Protein AF-0000000085115425 (afdb_homodimer)

InterPro domains:
  IPR001544 Aminotransferase class IV [PF01063] (29-252)
  IPR018300 Aminotransferase, class IV, conserved site [PS00770] (178-207)
  IPR036038 Aminotransferase-like, PLP-dependent enzymes [SSF56752] (1-273)
  IPR043131 Branched-chain-amino-acid aminotransferase-like, N-terminal [G3DSA:3.30.470.10] (1-117)
  IPR043132 Branched-chain-amino-acid aminotransferase-like, C-terminal [G3DSA:3.20.10.10] (122-287)
  IPR050571 Class-IV Pyridoxal-Phosphate-Dependent Aminotransferase [PTHR42743] (6-278)

Radius of gyration: 25.43 Å; Cα contacts (8 Å, |Δi|>4): 1295; chains: 2; bounding box: 50×86×55 Å

Foldseek 3Di:
DWKDKPHDIDDPVPDDADPQFCCNVPQQKAKDKFKADQLHTFQQVVRQVLRQVSCVVSLEPDGDDPVVVSVRSVVVCVVVVHRMKIKMWMKGLGGDDPDDDPHGRHDIMTMMDIDHADDAQDLQFAAEEEDPQADEAAPDQFHGRTSPLVSLVVQDVRVDPDPRYWYWHHHPVQWTEATSQWFKWFADPQEIEGEDRNSRHPPAQLVVLLVLVCVLVVRHYDYHTHHPVVRLRTQWMWIAHNRNGITTHQYYDPRGHCGSNDPSSVVSVVVCVVPRNPHNRSVCVNVPVVD/DWKDKPHDIDDPVPDDADPQFCCNVPQQKAKDKFKADQLHTFQQVVRQVQRQVSCVVSLEPDGDDPVVVSVRSVVVCVVVVHRMKIKMWMKGLGGDDPDDDPHGRDDIMTMMDIDHADDAQDLQFAAEEEDPQADEAAPDQFHGRTSPLVSLVVQDVRVDPDPRYWYWHHHPVQWTEATSQWFKWFADPQEIEGEDRNSRHPPAQLVVLLVLVCVLVVRHYDYHTHHPVVRLRTQWMWIAHNRNGITTHQYYVPRGHCGSNDPSSVVSVVVCVVPRNPHNRSVCVNVPVVD

pLDDT: mean 97.4, std 3.3, range [65.0, 98.94]

Structure (mmCIF, N/CA/C/O backbone):
data_AF-0000000085115425-model_v1
#
loop_
_entity.id
_entity.type
_entity.pdbx_description
1 polymer '4-amino-4-deoxychorismate lyase'
#
loop_
_atom_site.group_PDB
_atom_site.id
_atom_site.type_symbol
_atom_site.label_atom_id
_atom_site.label_alt_id
_atom_site.label_comp_id
_atom_site.label_asym_id
_atom_site.label_entity_id
_atom_site.label_seq_id
_atom_site.pdbx_PDB_ins_code
_atom_site.Cartn_x
_atom_site.Cartn_y
_atom_site.Cartn_z
_atom_site.occupancy
_atom_site.B_iso_or_equiv
_atom_site.auth_seq_id
_atom_site.auth_comp_id
_atom_site.auth_asym_id
_atom_site.auth_atom_id
_atom_site.pdbx_PDB_model_num
ATOM 1 N N . MET A 1 1 ? -22.625 -14.969 -7.445 1 95.62 1 MET A N 1
ATOM 2 C CA . MET A 1 1 ? -21.375 -15.266 -6.754 1 95.62 1 MET A CA 1
ATOM 3 C C . MET A 1 1 ? -21.547 -15.18 -5.242 1 95.62 1 MET A C 1
ATOM 5 O O . MET A 1 1 ? -22.188 -14.25 -4.738 1 95.62 1 MET A O 1
ATOM 9 N N . TYR A 1 2 ? -21.141 -16.25 -4.586 1 98.62 2 TYR A N 1
ATOM 10 C CA . TYR A 1 2 ? -21.172 -16.281 -3.129 1 98.62 2 TYR A CA 1
ATOM 11 C C . TYR A 1 2 ? -19.766 -16.109 -2.559 1 98.62 2 TYR A C 1
ATOM 13 O O . TYR A 1 2 ? -18.797 -16.641 -3.121 1 98.62 2 TYR A O 1
ATOM 21 N N . VAL A 1 3 ? -19.703 -15.414 -1.402 1 98.75 3 VAL A N 1
ATOM 22 C CA . VAL A 1 3 ? -18.438 -15.258 -0.7 1 98.75 3 VAL A CA 1
ATOM 23 C C . VAL A 1 3 ? -18.609 -15.617 0.773 1 98.75 3 VAL A C 1
ATOM 25 O O . VAL A 1 3 ? -19.734 -15.664 1.275 1 98.75 3 VAL A O 1
ATOM 28 N N . TYR A 1 4 ? -17.562 -16.016 1.369 1 98.88 4 TYR A N 1
ATOM 29 C CA . TYR A 1 4 ? -17.516 -16.203 2.816 1 98.88 4 TYR A CA 1
ATOM 30 C C . TYR A 1 4 ? -17.078 -14.906 3.508 1 98.88 4 TYR A C 1
ATOM 32 O O . TYR A 1 4 ? -16.078 -14.305 3.137 1 98.88 4 TYR A O 1
ATOM 40 N N . ILE A 1 5 ? -17.828 -14.422 4.477 1 98.69 5 ILE A N 1
ATOM 41 C CA . ILE A 1 5 ? -17.438 -13.234 5.227 1 98.69 5 ILE A CA 1
ATOM 42 C C . ILE A 1 5 ? -17.75 -13.438 6.707 1 98.69 5 ILE A C 1
ATOM 44 O O . ILE A 1 5 ? -18.906 -13.57 7.09 1 98.69 5 ILE A O 1
ATOM 48 N N . ASN A 1 6 ? -16.703 -13.547 7.508 1 98.06 6 ASN A N 1
ATOM 49 C CA . ASN A 1 6 ? -16.766 -13.633 8.961 1 98.06 6 ASN A CA 1
ATOM 50 C C . ASN A 1 6 ? -17.734 -14.727 9.422 1 98.06 6 ASN A C 1
ATOM 52 O O . ASN A 1 6 ? -18.578 -14.492 10.281 1 98.06 6 ASN A O 1
ATOM 56 N N . GLY A 1 7 ? -17.688 -15.805 8.812 1 97.88 7 GLY A N 1
ATOM 57 C CA . GLY A 1 7 ? -18.406 -16.969 9.312 1 97.88 7 GLY A CA 1
ATOM 58 C C . GLY A 1 7 ? -19.672 -17.281 8.531 1 97.88 7 GLY A C 1
ATOM 59 O O . GLY A 1 7 ? -20.328 -18.297 8.781 1 97.88 7 GLY A O 1
ATOM 60 N N . ALA A 1 8 ? -19.953 -16.422 7.523 1 98.06 8 ALA A N 1
ATOM 61 C CA . ALA A 1 8 ? -21.188 -16.609 6.762 1 98.06 8 ALA A CA 1
ATOM 62 C C . ALA A 1 8 ? -20.906 -16.625 5.262 1 98.06 8 ALA A C 1
ATOM 64 O O . ALA A 1 8 ? -20.062 -15.867 4.777 1 98.06 8 ALA A O 1
ATOM 65 N N . VAL A 1 9 ? -21.594 -17.516 4.566 1 98.81 9 VAL A N 1
ATOM 66 C CA . VAL A 1 9 ? -21.594 -17.5 3.107 1 98.81 9 VAL A CA 1
ATOM 67 C C . VAL A 1 9 ? -22.766 -16.641 2.605 1 98.81 9 VAL A C 1
ATOM 69 O O . VAL A 1 9 ? -23.922 -16.938 2.887 1 98.81 9 VAL A O 1
ATOM 72 N N . VAL A 1 10 ? -22.438 -15.57 1.939 1 98.75 10 VAL A N 1
ATOM 73 C CA . VAL A 1 10 ? -23.453 -14.625 1.512 1 98.75 10 VAL A CA 1
ATOM 74 C C . VAL A 1 10 ? -23.281 -14.297 0.031 1 98.75 10 VAL A C 1
ATOM 76 O O . VAL A 1 10 ? -22.188 -14.461 -0.515 1 98.75 10 VAL A O 1
ATOM 79 N N . PRO A 1 11 ? -24.375 -13.875 -0.635 1 98.44 11 PRO A N 1
ATOM 80 C CA . PRO A 1 11 ? -24.188 -13.383 -2.002 1 98.44 11 PRO A CA 1
ATOM 81 C C . PRO A 1 11 ? -23.297 -12.148 -2.07 1 98.44 11 PRO A C 1
ATOM 83 O O . PRO A 1 11 ? -23.203 -11.391 -1.104 1 98.44 11 PRO A O 1
ATOM 86 N N . ARG A 1 12 ? -22.688 -11.945 -3.213 1 97.56 12 ARG A N 1
ATOM 87 C CA . ARG A 1 12 ? -21.766 -10.844 -3.488 1 97.56 12 ARG A CA 1
ATOM 88 C C . ARG A 1 12 ? -22.359 -9.508 -3.043 1 97.56 12 ARG A C 1
ATOM 90 O O . ARG A 1 12 ? -21.672 -8.68 -2.443 1 97.56 12 ARG A O 1
ATOM 97 N N . GLU A 1 13 ? -23.609 -9.281 -3.258 1 96.81 13 GLU A N 1
ATOM 98 C CA . GLU A 1 13 ? -24.297 -8.016 -3.02 1 96.81 13 GLU A CA 1
ATOM 99 C C . GLU A 1 13 ? -24.438 -7.738 -1.526 1 96.81 13 GLU A C 1
ATOM 101 O O . GLU A 1 13 ? -24.609 -6.586 -1.114 1 96.81 13 GLU A O 1
ATOM 106 N N . GLU A 1 14 ? -24.297 -8.781 -0.734 1 97.69 14 GLU A N 1
ATOM 107 C CA . GLU A 1 14 ? -24.5 -8.648 0.707 1 97.69 14 GLU A CA 1
ATOM 108 C C . GLU A 1 14 ? -23.156 -8.625 1.441 1 97.69 14 GLU A C 1
ATOM 110 O O . GLU A 1 14 ? -23.109 -8.422 2.656 1 97.69 14 GLU A O 1
ATOM 115 N N . ALA A 1 15 ? -22.125 -8.82 0.737 1 98.06 15 ALA A N 1
ATOM 116 C CA . ALA A 1 15 ? -20.812 -8.812 1.359 1 98.06 15 ALA A CA 1
ATOM 117 C C . ALA A 1 15 ? -20.344 -7.387 1.635 1 98.06 15 ALA A C 1
ATOM 119 O O . ALA A 1 15 ? -19.797 -6.719 0.747 1 98.06 15 ALA A O 1
ATOM 120 N N . GLN A 1 16 ? -20.531 -6.961 2.893 1 97.69 16 GLN A N 1
ATOM 121 C CA . GLN A 1 16 ? -20.203 -5.602 3.299 1 97.69 16 GLN A CA 1
ATOM 122 C C . GLN A 1 16 ? -19.219 -5.598 4.469 1 97.69 16 GLN A C 1
ATOM 124 O O . GLN A 1 16 ? -19.188 -6.535 5.27 1 97.69 16 GLN A O 1
ATOM 129 N N . LEU A 1 17 ? -18.406 -4.633 4.5 1 97.06 17 LEU A N 1
ATOM 130 C CA . LEU A 1 17 ? -17.547 -4.441 5.66 1 97.06 17 LEU A CA 1
ATOM 131 C C . LEU A 1 17 ? -17.594 -2.996 6.145 1 97.06 17 LEU A C 1
ATOM 133 O O . LEU A 1 17 ? -18.141 -2.129 5.465 1 97.06 17 LEU A O 1
ATOM 137 N N . SER A 1 18 ? -17.062 -2.74 7.305 1 98.38 18 SER A N 1
ATOM 138 C CA . SER A 1 18 ? -17.047 -1.414 7.91 1 98.38 18 SER A CA 1
ATOM 139 C C . SER A 1 18 ? -16.125 -0.469 7.152 1 98.38 18 SER A C 1
ATOM 141 O O . SER A 1 18 ? -15.031 -0.861 6.738 1 98.38 18 SER A O 1
ATOM 143 N N . ALA A 1 19 ? -16.578 0.763 7.016 1 98.44 19 ALA A N 1
ATOM 144 C CA . ALA A 1 19 ? -15.734 1.8 6.434 1 98.44 19 ALA A CA 1
ATOM 145 C C . ALA A 1 19 ? -14.555 2.123 7.352 1 98.44 19 ALA A C 1
ATOM 147 O O . ALA A 1 19 ? -13.641 2.848 6.961 1 98.44 19 ALA A O 1
ATOM 148 N N . PHE A 1 20 ? -14.531 1.502 8.539 1 98.5 20 PHE A N 1
ATOM 149 C CA . PHE A 1 20 ? -13.477 1.757 9.516 1 98.5 20 PHE A CA 1
ATOM 150 C C . PHE A 1 20 ? -12.516 0.578 9.594 1 98.5 20 PHE A C 1
ATOM 152 O O . PHE A 1 20 ? -11.664 0.528 10.484 1 98.5 20 PHE A O 1
ATOM 159 N N . ASP A 1 21 ? -12.734 -0.385 8.695 1 98.75 21 ASP A N 1
ATOM 160 C CA . ASP A 1 21 ? -11.781 -1.494 8.641 1 98.75 21 ASP A CA 1
ATOM 161 C C . ASP A 1 21 ? -10.391 -1.007 8.258 1 98.75 21 ASP A C 1
ATOM 163 O O . ASP A 1 21 ? -10.227 -0.321 7.246 1 98.75 21 ASP A O 1
ATOM 167 N N . HIS A 1 22 ? -9.383 -1.386 9 1 98.81 22 HIS A N 1
ATOM 168 C CA . HIS A 1 22 ? -8.023 -0.909 8.766 1 98.81 22 HIS A CA 1
ATOM 169 C C . HIS A 1 22 ? -7.426 -1.542 7.516 1 98.81 22 HIS A C 1
ATOM 171 O O . HIS A 1 22 ? -6.426 -1.052 6.984 1 98.81 22 HIS A O 1
ATOM 177 N N . GLY A 1 23 ? -7.992 -2.633 7.012 1 98.75 23 GLY A N 1
ATOM 178 C CA . GLY A 1 23 ? -7.633 -3.098 5.68 1 98.75 23 GLY A CA 1
ATOM 179 C C . GLY A 1 23 ? -7.98 -2.105 4.586 1 98.75 23 GLY A C 1
ATOM 180 O O . GLY A 1 23 ? -7.25 -1.976 3.604 1 98.75 23 GLY A O 1
ATOM 181 N N . PHE A 1 24 ? -9.133 -1.436 4.766 1 98.75 24 PHE A N 1
ATOM 182 C CA . PHE A 1 24 ? -9.57 -0.407 3.834 1 98.75 24 PHE A CA 1
ATOM 183 C C . PHE A 1 24 ? -8.82 0.896 4.062 1 98.75 24 PHE A C 1
ATOM 185 O O . PHE A 1 24 ? -8.273 1.48 3.123 1 98.75 24 PHE A O 1
ATOM 192 N N . LEU A 1 25 ? -8.664 1.337 5.27 1 98.62 25 LEU A N 1
ATOM 193 C CA . LEU A 1 25 ? -8.156 2.664 5.594 1 98.62 25 LEU A CA 1
ATOM 194 C C . LEU A 1 25 ? -6.645 2.729 5.391 1 98.62 25 LEU A C 1
ATOM 196 O O . LEU A 1 25 ? -6.113 3.76 4.969 1 98.62 25 LEU A O 1
ATOM 200 N N . TYR A 1 26 ? -5.961 1.617 5.703 1 98.38 26 TYR A N 1
ATOM 201 C CA . TYR A 1 26 ? -4.508 1.692 5.797 1 98.38 26 TYR A CA 1
ATOM 202 C C . TYR A 1 26 ? -3.852 0.548 5.035 1 98.38 26 TYR A C 1
ATOM 204 O O . TYR A 1 26 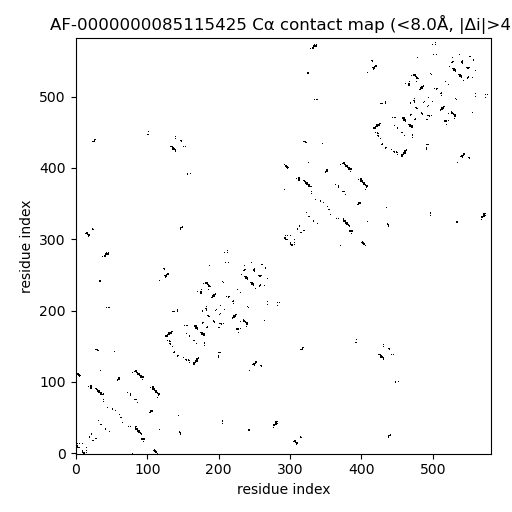? -2.627 0.402 5.055 1 98.38 26 TYR A O 1
ATOM 212 N N . GLY A 1 27 ? -4.605 -0.311 4.363 1 98.44 27 GLY A N 1
ATOM 213 C CA . GLY A 1 27 ? -4.07 -1.437 3.615 1 98.44 27 GLY A CA 1
ATOM 214 C C . GLY A 1 27 ? -3.553 -2.553 4.504 1 98.44 27 GLY A C 1
ATOM 215 O O . GLY A 1 27 ? -2.736 -3.369 4.074 1 98.44 27 GLY A O 1
ATOM 216 N N . LEU A 1 28 ? -4.004 -2.59 5.762 1 98.62 28 LEU A N 1
ATOM 217 C CA . LEU A 1 28 ? -3.557 -3.633 6.676 1 98.62 28 LEU A CA 1
ATOM 218 C C . LEU A 1 28 ? -4.355 -4.914 6.473 1 98.62 28 LEU A C 1
ATOM 220 O O . LEU A 1 28 ? -5.18 -5.277 7.312 1 98.62 28 LEU A O 1
ATOM 224 N N . GLY A 1 29 ? -4.02 -5.582 5.453 1 98.75 29 GLY A N 1
ATOM 225 C CA . GLY A 1 29 ? -4.633 -6.84 5.066 1 98.75 29 GLY A CA 1
ATOM 226 C C . GLY A 1 29 ? -3.742 -7.695 4.184 1 98.75 29 GLY A C 1
ATOM 227 O O . GLY A 1 29 ? -2.846 -7.176 3.516 1 98.75 29 GLY A O 1
ATOM 228 N N . LEU A 1 30 ? -3.961 -8.945 4.246 1 98.88 30 LEU A N 1
ATOM 229 C CA . LEU A 1 30 ? -3.246 -9.953 3.467 1 98.88 30 LEU A CA 1
ATOM 230 C C . LEU A 1 30 ? -4.223 -10.852 2.707 1 98.88 30 LEU A C 1
ATOM 232 O O . LEU A 1 30 ? -5.398 -10.93 3.062 1 98.88 30 LEU A O 1
ATOM 236 N N . PHE A 1 31 ? -3.676 -11.492 1.646 1 98.88 31 PHE A N 1
ATOM 237 C CA . PHE A 1 31 ? -4.516 -12.469 0.958 1 98.88 31 PHE A CA 1
ATOM 238 C C . PHE A 1 31 ? -3.662 -13.562 0.319 1 98.88 31 PHE A C 1
ATOM 240 O O . PHE A 1 31 ? -2.457 -13.383 0.128 1 98.88 31 PHE A O 1
ATOM 247 N N . GLU A 1 32 ? -4.211 -14.609 0.124 1 98.88 32 GLU A N 1
ATOM 248 C CA . GLU A 1 32 ? -3.672 -15.703 -0.685 1 98.88 32 GLU A CA 1
ATOM 249 C C . GLU A 1 32 ? -4.578 -16 -1.875 1 98.88 32 GLU A C 1
ATOM 251 O O . GLU A 1 32 ? -5.805 -15.977 -1.752 1 98.88 32 GLU A O 1
ATOM 256 N N . THR A 1 33 ? -4.016 -16.266 -2.979 1 98.81 33 THR A N 1
ATOM 257 C CA . THR A 1 33 ? -4.734 -16.688 -4.172 1 98.81 33 THR A CA 1
ATOM 258 C C . THR A 1 33 ? -4.277 -18.078 -4.602 1 98.81 33 THR A C 1
ATOM 260 O O . THR A 1 33 ? -3.076 -18.344 -4.727 1 98.81 33 THR A O 1
ATOM 263 N N . PHE A 1 34 ? -5.207 -18.906 -4.746 1 98.56 34 PHE A N 1
ATOM 264 C CA . PHE A 1 34 ? -4.941 -20.25 -5.246 1 98.56 34 PHE A CA 1
ATOM 265 C C . PHE A 1 34 ? -6.156 -20.812 -5.973 1 98.56 34 PHE A C 1
ATOM 267 O O . PHE A 1 34 ? -7.121 -20.094 -6.23 1 98.56 34 PHE A O 1
ATOM 274 N N . ARG A 1 35 ? -6.07 -22.031 -6.488 1 98.38 35 ARG A N 1
ATOM 275 C CA . ARG A 1 35 ? -7.188 -22.672 -7.172 1 98.38 35 ARG A CA 1
ATOM 276 C C . ARG A 1 35 ? -7.367 -24.109 -6.703 1 98.38 35 ARG A C 1
ATOM 278 O O . ARG A 1 35 ? -6.496 -24.656 -6.027 1 98.38 35 ARG A O 1
ATOM 285 N N . THR A 1 36 ? -8.508 -24.672 -7 1 98.38 36 THR A N 1
ATOM 286 C CA . THR A 1 36 ? -8.766 -26.062 -6.688 1 98.38 36 THR A CA 1
ATOM 287 C C . THR A 1 36 ? -8.664 -26.922 -7.945 1 98.38 36 THR A C 1
ATOM 289 O O . THR A 1 36 ? -8.914 -26.453 -9.055 1 98.38 36 THR A O 1
ATOM 292 N N . TYR A 1 37 ? -8.227 -28.094 -7.812 1 98.06 37 TYR A N 1
ATOM 293 C CA . TYR A 1 37 ? -8.219 -29.172 -8.797 1 98.06 37 TYR A CA 1
ATOM 294 C C . TYR A 1 37 ? -9.086 -30.328 -8.336 1 98.06 37 TYR A C 1
ATOM 296 O O . TYR A 1 37 ? -8.727 -31.047 -7.402 1 98.06 37 TYR A O 1
ATOM 304 N N . SER A 1 38 ? -10.203 -30.5 -9.023 1 96.38 38 SER A N 1
ATOM 305 C CA . SER A 1 38 ? -11.203 -31.469 -8.57 1 96.38 38 SER A CA 1
ATOM 306 C C . SER A 1 38 ? -11.5 -31.297 -7.078 1 96.38 38 SER A C 1
ATOM 308 O O . SER A 1 38 ? -11.477 -32.25 -6.32 1 96.38 38 SER A O 1
ATOM 310 N N . GLY A 1 39 ? -11.578 -30.062 -6.68 1 96.44 39 GLY A N 1
ATOM 311 C CA . GLY A 1 39 ? -11.938 -29.703 -5.316 1 96.44 39 GLY A CA 1
ATOM 312 C C . GLY A 1 39 ? -10.742 -29.594 -4.395 1 96.44 39 GLY A C 1
ATOM 313 O O . GLY A 1 39 ? -10.852 -29.047 -3.293 1 96.44 39 GLY A O 1
ATOM 314 N N . HIS A 1 40 ? -9.586 -30.078 -4.793 1 97.94 40 HIS A N 1
ATOM 315 C CA . HIS A 1 40 ? -8.391 -30.078 -3.961 1 97.94 40 HIS A CA 1
ATOM 316 C C . HIS A 1 40 ? -7.641 -28.75 -4.086 1 97.94 40 HIS A C 1
ATOM 318 O O . HIS A 1 40 ? -7.191 -28.391 -5.176 1 97.94 40 HIS A O 1
ATOM 324 N N . PRO A 1 41 ? -7.527 -28.016 -2.971 1 98.5 41 PRO A N 1
ATOM 325 C CA . PRO A 1 41 ? -6.73 -26.781 -3.018 1 98.5 41 PRO A CA 1
ATOM 326 C C . PRO A 1 41 ? -5.227 -27.047 -2.984 1 98.5 41 PRO A C 1
ATOM 328 O O . PRO A 1 41 ? -4.664 -27.281 -1.912 1 98.5 41 PRO A O 1
ATOM 331 N N . PHE A 1 42 ? -4.602 -27.016 -4.141 1 98.38 42 PHE A N 1
ATOM 332 C CA . PHE A 1 42 ? -3.199 -27.359 -4.336 1 98.38 42 PHE A CA 1
ATOM 333 C C . PHE A 1 42 ? -2.299 -26.438 -3.512 1 98.38 42 PHE A C 1
ATOM 335 O O . PHE A 1 42 ? -2.451 -25.219 -3.545 1 98.38 42 PHE A O 1
ATOM 342 N N . LEU A 1 43 ? -1.362 -27.016 -2.611 1 98.75 43 LEU A N 1
ATOM 343 C CA . LEU A 1 43 ? -0.344 -26.344 -1.803 1 98.75 43 LEU A CA 1
ATOM 344 C C . LEU A 1 43 ? -0.986 -25.469 -0.734 1 98.75 43 LEU A C 1
ATOM 346 O O . LEU A 1 43 ? -0.409 -24.453 -0.327 1 98.75 43 LEU A O 1
ATOM 350 N N . LEU A 1 44 ? -2.162 -25.828 -0.271 1 98.88 44 LEU A N 1
ATOM 351 C CA . LEU A 1 44 ? -2.9 -25.031 0.697 1 98.88 44 LEU A CA 1
ATOM 352 C C . LEU A 1 44 ? -2.076 -24.797 1.959 1 98.88 44 LEU A C 1
ATOM 354 O O . LEU A 1 44 ? -2.074 -23.703 2.516 1 98.88 44 LEU A O 1
ATOM 358 N N . ASP A 1 45 ? -1.383 -25.781 2.418 1 98.88 45 ASP A N 1
ATOM 359 C CA . ASP A 1 45 ? -0.587 -25.641 3.633 1 98.88 45 ASP A CA 1
ATOM 360 C C . ASP A 1 45 ? 0.484 -24.562 3.463 1 98.88 45 ASP A C 1
ATOM 362 O O . ASP A 1 45 ? 0.768 -23.812 4.395 1 98.88 45 ASP A O 1
ATOM 366 N N . ASP A 1 46 ? 1.142 -24.531 2.311 1 98.94 46 ASP A N 1
ATOM 367 C CA . ASP A 1 46 ? 2.15 -23.516 2.039 1 98.94 46 ASP A CA 1
ATOM 368 C C . ASP A 1 46 ? 1.526 -22.125 1.993 1 98.94 46 ASP A C 1
ATOM 370 O O . ASP A 1 46 ? 2.107 -21.156 2.498 1 98.94 46 ASP A O 1
ATOM 374 N N . HIS A 1 47 ? 0.361 -22.016 1.368 1 98.94 47 HIS A N 1
ATOM 375 C CA . HIS A 1 47 ? -0.357 -20.75 1.332 1 98.94 47 HIS A CA 1
ATOM 376 C C . HIS A 1 47 ? -0.718 -20.281 2.736 1 98.94 47 HIS A C 1
ATOM 378 O O . HIS A 1 47 ? -0.522 -19.109 3.074 1 98.94 47 HIS A O 1
ATOM 384 N N . LEU A 1 48 ? -1.233 -21.188 3.551 1 98.94 48 LEU A N 1
ATOM 385 C CA . LEU A 1 48 ? -1.636 -20.844 4.906 1 98.94 48 LEU A CA 1
ATOM 386 C C . LEU A 1 48 ? -0.424 -20.469 5.754 1 98.94 48 LEU A C 1
ATOM 388 O O . LEU A 1 48 ? -0.501 -19.562 6.59 1 98.94 48 LEU A O 1
ATOM 392 N N . ALA A 1 49 ? 0.655 -21.156 5.527 1 98.88 49 ALA A N 1
ATOM 393 C CA . ALA A 1 49 ? 1.874 -20.812 6.254 1 98.88 49 ALA A CA 1
ATOM 394 C C . ALA A 1 49 ? 2.309 -19.375 5.957 1 98.88 49 ALA A C 1
ATOM 396 O O . ALA A 1 49 ? 2.672 -18.625 6.871 1 98.88 49 ALA A O 1
ATOM 397 N N . ARG A 1 50 ? 2.309 -19.031 4.703 1 98.81 50 ARG A N 1
ATOM 398 C CA . ARG A 1 50 ? 2.684 -17.672 4.34 1 98.81 50 ARG A CA 1
ATOM 399 C C . ARG A 1 50 ? 1.683 -16.672 4.898 1 98.81 50 ARG A C 1
ATOM 401 O O . ARG A 1 50 ? 2.07 -15.602 5.387 1 98.81 50 ARG A O 1
ATOM 408 N N . LEU A 1 51 ? 0.415 -16.984 4.801 1 98.94 51 LEU A N 1
ATOM 409 C CA . LEU A 1 51 ? -0.615 -16.109 5.352 1 98.94 51 LEU A CA 1
ATOM 410 C C . LEU A 1 51 ? -0.396 -15.883 6.844 1 98.94 51 LEU A C 1
ATOM 412 O O . LEU A 1 51 ? -0.379 -14.742 7.309 1 98.94 51 LEU A O 1
ATOM 416 N N . ASN A 1 52 ? -0.202 -16.969 7.562 1 98.94 52 ASN A N 1
ATOM 417 C CA . ASN A 1 52 ? -0.048 -16.906 9.016 1 98.94 52 ASN A CA 1
ATOM 418 C C . ASN A 1 52 ? 1.197 -16.125 9.414 1 98.94 52 ASN A C 1
ATOM 420 O O . ASN A 1 52 ? 1.17 -15.352 10.375 1 98.94 52 ASN A O 1
ATOM 424 N N . LYS A 1 53 ? 2.281 -16.344 8.727 1 98.75 53 LYS A N 1
ATOM 425 C CA . LYS A 1 53 ? 3.482 -15.547 8.977 1 98.75 53 LYS A CA 1
ATOM 426 C C . LYS A 1 53 ? 3.209 -14.055 8.781 1 98.75 53 LYS A C 1
ATOM 428 O O . LYS A 1 53 ? 3.623 -13.234 9.602 1 98.75 53 LYS A O 1
ATOM 433 N N . GLY A 1 54 ? 2.568 -13.719 7.688 1 98.69 54 GLY A N 1
ATOM 434 C CA . GLY A 1 54 ? 2.215 -12.328 7.418 1 98.69 54 GLY A CA 1
ATOM 435 C C . GLY A 1 54 ? 1.297 -11.734 8.469 1 98.69 54 GLY A C 1
ATOM 436 O O . GLY A 1 54 ? 1.442 -10.57 8.844 1 98.69 54 GLY A O 1
ATOM 437 N N . LEU A 1 55 ? 0.286 -12.539 8.898 1 98.88 55 LEU A N 1
ATOM 438 C CA . LEU A 1 55 ? -0.624 -12.07 9.938 1 98.88 55 LEU A CA 1
ATOM 439 C C . LEU A 1 55 ? 0.142 -11.695 11.203 1 98.88 55 LEU A C 1
ATOM 441 O O . LEU A 1 55 ? -0.138 -10.664 11.82 1 98.88 55 LEU A O 1
ATOM 445 N N . SER A 1 56 ? 1.087 -12.492 11.57 1 98.44 56 SER A N 1
ATOM 446 C CA . SER A 1 56 ? 1.926 -12.188 12.719 1 98.44 56 SER A CA 1
ATOM 447 C C . SER A 1 56 ? 2.697 -10.891 12.516 1 98.44 56 SER A C 1
ATOM 449 O O . SER A 1 56 ? 2.799 -10.07 13.43 1 98.44 56 SER A O 1
ATOM 451 N N . GLU A 1 57 ? 3.203 -10.688 11.383 1 97.69 57 GLU A N 1
ATOM 452 C CA . GLU A 1 57 ? 3.963 -9.484 11.07 1 97.69 57 GLU A CA 1
ATOM 453 C C . GLU A 1 57 ? 3.08 -8.242 11.133 1 97.69 57 GLU A C 1
ATOM 455 O O . GLU A 1 57 ? 3.553 -7.152 11.469 1 97.69 57 GLU A O 1
ATOM 460 N N . LEU A 1 58 ? 1.811 -8.383 10.836 1 98.19 58 LEU A N 1
ATOM 461 C CA . LEU A 1 58 ? 0.88 -7.262 10.852 1 98.19 58 LEU A CA 1
ATOM 462 C C . LEU A 1 58 ? 0.221 -7.117 12.219 1 98.19 58 LEU A C 1
ATOM 464 O O . LEU A 1 58 ? -0.737 -6.355 12.367 1 98.19 58 LEU A O 1
ATOM 468 N N . HIS A 1 59 ? 0.627 -7.918 13.164 1 97.88 59 HIS A N 1
ATOM 469 C CA . HIS A 1 59 ? 0.092 -7.875 14.516 1 97.88 59 HIS A CA 1
ATOM 470 C C . HIS A 1 59 ? -1.396 -8.211 14.531 1 97.88 59 HIS A C 1
ATOM 472 O O . HIS A 1 59 ? -2.164 -7.613 15.289 1 97.88 59 HIS A O 1
ATOM 478 N N . ILE A 1 60 ? -1.812 -9.039 13.68 1 98.69 60 ILE A N 1
ATOM 479 C CA . ILE A 1 60 ? -3.17 -9.578 13.672 1 98.69 60 ILE A CA 1
ATOM 480 C C . ILE A 1 60 ? -3.195 -10.93 14.383 1 98.69 60 ILE A C 1
ATOM 482 O O . ILE A 1 60 ? -2.527 -11.875 13.961 1 98.69 60 ILE A O 1
ATOM 486 N N . GLU A 1 61 ? -3.939 -11.016 15.43 1 98.25 61 GLU A N 1
ATOM 487 C CA . GLU A 1 61 ? -3.977 -12.211 16.266 1 98.25 61 GLU A CA 1
ATOM 488 C C . GLU A 1 61 ? -4.961 -13.234 15.727 1 98.25 61 GLU A C 1
ATOM 490 O O . GLU A 1 61 ? -6.02 -13.461 16.312 1 98.25 61 GLU A O 1
ATOM 495 N N . ARG A 1 62 ? -4.617 -13.906 14.75 1 98.31 62 ARG A N 1
ATOM 496 C CA . ARG A 1 62 ? -5.395 -14.953 14.094 1 98.31 62 ARG A CA 1
ATOM 497 C C . ARG A 1 62 ? -4.496 -15.883 13.289 1 98.31 62 ARG A C 1
ATOM 499 O O . ARG A 1 62 ? -3.549 -15.43 12.641 1 98.31 62 ARG A O 1
ATOM 506 N N . GLN A 1 63 ? -4.73 -17.141 13.375 1 98.44 63 GLN A N 1
ATOM 507 C CA . GLN A 1 63 ? -4.051 -18.172 12.578 1 98.44 63 GLN A CA 1
ATOM 508 C C . GLN A 1 63 ? -5.051 -19.141 11.953 1 98.44 63 GLN A C 1
ATOM 510 O O . GLN A 1 63 ? -6.09 -19.438 12.555 1 98.44 63 GLN A O 1
ATOM 515 N N . PHE A 1 64 ? -4.73 -19.609 10.805 1 98.81 64 PHE A N 1
ATOM 516 C CA . PHE A 1 64 ? -5.625 -20.516 10.102 1 98.81 64 PHE A CA 1
ATOM 517 C C . PHE A 1 64 ? -4.965 -21.891 9.922 1 98.81 64 PHE A C 1
ATOM 519 O O . PHE A 1 64 ? -3.779 -21.969 9.594 1 98.81 64 PHE A O 1
ATOM 526 N N . GLY A 1 65 ? -5.715 -22.906 10.211 1 98.62 65 GLY A N 1
ATOM 527 C CA . GLY A 1 65 ? -5.293 -24.266 9.898 1 98.62 65 GLY A CA 1
ATOM 528 C C . GLY A 1 65 ? -5.988 -24.844 8.672 1 98.62 65 GLY A C 1
ATOM 529 O O . GLY A 1 65 ? -6.969 -24.266 8.188 1 98.62 65 GLY A O 1
ATOM 530 N N . ARG A 1 66 ? -5.477 -26 8.203 1 98.62 66 ARG A N 1
ATOM 531 C CA . ARG A 1 66 ? -5.988 -26.641 6.996 1 98.62 66 ARG A CA 1
ATOM 532 C C . ARG A 1 66 ? -7.473 -26.953 7.129 1 98.62 66 ARG A C 1
ATOM 534 O O . ARG A 1 66 ? -8.258 -26.672 6.223 1 98.62 66 ARG A O 1
ATOM 541 N N . ALA A 1 67 ? -7.883 -27.516 8.188 1 98.69 67 ALA A N 1
ATOM 542 C CA . ALA A 1 67 ? -9.258 -27.969 8.359 1 98.69 67 ALA A CA 1
ATOM 543 C C . ALA A 1 67 ? -10.242 -26.812 8.219 1 98.69 67 ALA A C 1
ATOM 545 O O . ALA A 1 67 ? -11.258 -26.922 7.523 1 98.69 67 ALA A O 1
ATOM 546 N N . GLU A 1 68 ? -9.961 -25.75 8.898 1 98.75 68 GLU A N 1
ATOM 547 C CA . GLU A 1 68 ? -10.828 -24.578 8.828 1 98.75 68 GLU A CA 1
ATOM 548 C C . GLU A 1 68 ? -10.898 -24.031 7.402 1 98.75 68 GLU A C 1
ATOM 550 O O . GLU A 1 68 ? -11.984 -23.703 6.914 1 98.75 68 GLU A O 1
ATOM 555 N N . ALA A 1 69 ? -9.758 -23.922 6.762 1 98.88 69 ALA A N 1
ATOM 556 C CA . ALA A 1 69 ? -9.703 -23.391 5.402 1 98.88 69 ALA A CA 1
ATOM 557 C C . ALA A 1 69 ? -10.461 -24.281 4.43 1 98.88 69 ALA A C 1
ATOM 559 O O . ALA A 1 69 ? -11.227 -23.797 3.592 1 98.88 69 ALA A O 1
ATOM 560 N N . VAL A 1 70 ? -10.266 -25.562 4.547 1 98.75 70 VAL A N 1
ATOM 561 C CA . VAL A 1 70 ? -10.93 -26.516 3.666 1 98.75 70 VAL A CA 1
ATOM 562 C C . VAL A 1 70 ? -12.438 -26.453 3.857 1 98.75 70 VAL A C 1
ATOM 564 O O . VAL A 1 70 ? -13.195 -26.5 2.887 1 98.75 70 VAL A O 1
ATOM 567 N N . ALA A 1 71 ? -12.883 -26.312 5.07 1 98.75 71 ALA A N 1
ATOM 568 C CA . ALA A 1 71 ? -14.312 -26.203 5.348 1 98.75 71 ALA A CA 1
ATOM 569 C C . ALA A 1 71 ? -14.914 -25 4.645 1 98.75 71 ALA A C 1
ATOM 571 O O . ALA A 1 71 ? -16 -25.078 4.066 1 98.75 71 ALA A O 1
ATOM 572 N N . ILE A 1 72 ? -14.242 -23.906 4.711 1 98.88 72 ILE A N 1
ATOM 573 C CA . ILE A 1 72 ? -14.703 -22.672 4.055 1 98.88 72 ILE A CA 1
ATOM 574 C C . ILE A 1 72 ? -14.75 -22.891 2.543 1 98.88 72 ILE A C 1
ATOM 576 O O . ILE A 1 72 ? -15.75 -22.562 1.897 1 98.88 72 ILE A O 1
ATOM 580 N N . ILE A 1 73 ? -13.703 -23.453 1.991 1 98.75 73 ILE A N 1
ATOM 581 C CA . ILE A 1 73 ? -13.594 -23.688 0.554 1 98.75 73 ILE A CA 1
ATOM 582 C C . ILE A 1 73 ? -14.719 -24.594 0.085 1 98.75 73 ILE A C 1
ATOM 584 O O . ILE A 1 73 ? -15.367 -24.328 -0.928 1 98.75 73 ILE A O 1
ATOM 588 N N . GLU A 1 74 ? -14.945 -25.641 0.825 1 98.56 74 GLU A N 1
ATOM 589 C CA . GLU A 1 74 ? -15.992 -26.594 0.465 1 98.56 74 GLU A CA 1
ATOM 590 C C . GLU A 1 74 ? -17.375 -25.938 0.489 1 98.56 74 GLU A C 1
ATOM 592 O O . GLU A 1 74 ? -18.188 -26.156 -0.405 1 98.56 74 GLU A O 1
ATOM 597 N N . GLN A 1 75 ? -17.625 -25.156 1.502 1 98.69 75 GLN A N 1
ATOM 598 C CA . GLN A 1 75 ? -18.891 -24.438 1.572 1 98.69 75 GLN A CA 1
ATOM 599 C C . GLN A 1 75 ? -19.078 -23.531 0.358 1 98.69 75 GLN A C 1
ATOM 601 O O . GLN A 1 75 ? -20.156 -23.453 -0.21 1 98.69 75 GLN A O 1
ATOM 606 N N . LEU A 1 76 ? -18.047 -22.891 -0.023 1 98.81 76 LEU A N 1
ATOM 607 C CA . LEU A 1 76 ? -18.109 -21.953 -1.137 1 98.81 76 LEU A CA 1
ATOM 608 C C . LEU A 1 76 ? -18.266 -22.688 -2.461 1 98.81 76 LEU A C 1
ATOM 610 O O . LEU A 1 76 ? -18.984 -22.234 -3.352 1 98.81 76 LEU A O 1
ATOM 614 N N . LEU A 1 77 ? -17.5 -23.781 -2.611 1 98.69 77 LEU A N 1
ATOM 615 C CA . LEU A 1 77 ? -17.672 -24.594 -3.816 1 98.69 77 LEU A CA 1
ATOM 616 C C . LEU A 1 77 ? -19.125 -25.031 -3.979 1 98.69 77 LEU A C 1
ATOM 618 O O . LEU A 1 77 ? -19.688 -24.922 -5.074 1 98.69 77 LEU A O 1
ATOM 622 N N . GLU A 1 78 ? -19.672 -25.469 -2.904 1 98.5 78 GLU A N 1
ATOM 623 C CA . GLU A 1 78 ? -21.062 -25.891 -2.922 1 98.5 78 GLU A CA 1
ATOM 624 C C . GLU A 1 78 ? -22 -24.719 -3.24 1 98.5 78 GLU A C 1
ATOM 626 O O . GLU A 1 78 ? -22.859 -24.828 -4.121 1 98.5 78 GLU A O 1
ATOM 631 N N . ALA A 1 79 ? -21.812 -23.625 -2.576 1 98.69 79 ALA A N 1
ATOM 632 C CA . ALA A 1 79 ? -22.688 -22.469 -2.729 1 98.69 79 ALA A CA 1
ATOM 633 C C . ALA A 1 79 ? -22.609 -21.906 -4.148 1 98.69 79 ALA A C 1
ATOM 635 O O . ALA A 1 79 ? -23.609 -21.406 -4.68 1 98.69 79 ALA A O 1
ATOM 636 N N . ASN A 1 80 ? -21.484 -21.984 -4.781 1 98.69 80 ASN A N 1
ATOM 637 C CA . ASN A 1 80 ? -21.297 -21.406 -6.105 1 98.69 80 ASN A CA 1
ATOM 638 C C . ASN A 1 80 ? -21.516 -22.438 -7.207 1 98.69 80 ASN A C 1
ATOM 640 O O . ASN A 1 80 ? -21.484 -22.109 -8.391 1 98.69 80 ASN A O 1
ATOM 644 N N . GLY A 1 81 ? -21.688 -23.656 -6.859 1 98.25 81 GLY A N 1
ATOM 645 C CA . GLY A 1 81 ? -21.875 -24.719 -7.832 1 98.25 81 GLY A CA 1
ATOM 646 C C . GLY A 1 81 ? -20.641 -24.984 -8.68 1 98.25 81 GLY A C 1
ATOM 647 O O . GLY A 1 81 ? -20.75 -25.156 -9.898 1 98.25 81 GLY A O 1
ATOM 648 N N . LEU A 1 82 ? -19.484 -24.906 -8.086 1 98.12 82 LEU A N 1
ATOM 649 C CA . LEU A 1 82 ? -18.234 -25.078 -8.805 1 98.12 82 LEU A CA 1
ATOM 650 C C . LEU A 1 82 ? -17.5 -26.328 -8.305 1 98.12 82 LEU A C 1
ATOM 652 O O . LEU A 1 82 ? -17.609 -26.703 -7.141 1 98.12 82 LEU A O 1
ATOM 656 N N . ARG A 1 83 ? -16.812 -26.938 -9.141 1 92.5 83 ARG A N 1
ATOM 657 C CA . ARG A 1 83 ? -15.891 -28 -8.758 1 92.5 83 ARG A CA 1
ATOM 658 C C . ARG A 1 83 ? -14.461 -27.484 -8.625 1 92.5 83 ARG A C 1
ATOM 660 O O . ARG A 1 83 ? -13.758 -27.812 -7.676 1 92.5 83 ARG A O 1
ATOM 667 N N . ASP A 1 84 ? -14.031 -26.812 -9.695 1 96.81 84 ASP A N 1
ATOM 668 C CA . ASP A 1 84 ? -12.766 -26.078 -9.648 1 96.81 84 ASP A CA 1
ATOM 669 C C . ASP A 1 84 ? -12.984 -24.578 -9.68 1 96.81 84 ASP A C 1
ATOM 671 O O . ASP A 1 84 ? -13.867 -24.094 -10.391 1 96.81 84 ASP A O 1
ATOM 675 N N . ALA A 1 85 ? -12.203 -23.891 -8.844 1 98.44 85 ALA A N 1
ATOM 676 C CA . ALA A 1 85 ? -12.469 -22.469 -8.688 1 98.44 85 ALA A CA 1
ATOM 677 C C . ALA A 1 85 ? -11.188 -21.703 -8.359 1 98.44 85 ALA A C 1
ATOM 679 O O . ALA A 1 85 ? -10.227 -22.281 -7.859 1 98.44 85 ALA A O 1
ATOM 680 N N . TYR A 1 86 ? -11.195 -20.469 -8.773 1 98.5 86 TYR A N 1
ATOM 681 C CA . TYR A 1 86 ? -10.305 -19.438 -8.242 1 98.5 86 TYR A CA 1
ATOM 682 C C . TYR A 1 86 ? -10.711 -19.047 -6.824 1 98.5 86 TYR A C 1
ATOM 684 O O . TYR A 1 86 ? -11.875 -18.75 -6.562 1 98.5 86 TYR A O 1
ATOM 692 N N . VAL A 1 87 ? -9.773 -19.062 -5.875 1 98.75 87 VAL A N 1
ATOM 693 C CA . VAL A 1 87 ? -10.031 -18.688 -4.488 1 98.75 87 VAL A CA 1
ATOM 694 C C . VAL A 1 87 ? -9.094 -17.562 -4.07 1 98.75 87 VAL A C 1
ATOM 696 O O . VAL A 1 87 ? -7.883 -17.641 -4.285 1 98.75 87 VAL A O 1
ATOM 699 N N . ARG A 1 88 ? -9.602 -16.516 -3.537 1 98.81 88 ARG A N 1
ATOM 700 C CA . ARG A 1 88 ? -8.828 -15.492 -2.828 1 98.81 88 ARG A CA 1
ATOM 701 C C . ARG A 1 88 ? -9.18 -15.484 -1.344 1 98.81 88 ARG A C 1
ATOM 703 O O . ARG A 1 88 ? -10.289 -15.109 -0.962 1 98.81 88 ARG A O 1
ATOM 710 N N . PHE A 1 89 ? -8.281 -15.914 -0.504 1 98.88 89 PHE A N 1
ATOM 711 C CA . PHE A 1 89 ? -8.406 -15.953 0.947 1 98.88 89 PHE A CA 1
ATOM 712 C C . PHE A 1 89 ? -7.859 -14.68 1.576 1 98.88 89 PHE A C 1
ATOM 714 O O . PHE A 1 89 ? -6.648 -14.531 1.737 1 98.88 89 PHE A O 1
ATOM 721 N N . ASN A 1 90 ? -8.742 -13.797 1.976 1 98.88 90 ASN A N 1
ATOM 722 C CA . ASN A 1 90 ? -8.398 -12.445 2.4 1 98.88 90 ASN A CA 1
ATOM 723 C C . ASN A 1 90 ? -8.625 -12.25 3.896 1 98.88 90 ASN A C 1
ATOM 725 O O . ASN A 1 90 ? -9.664 -12.641 4.426 1 98.88 90 ASN A O 1
ATOM 729 N N . VAL A 1 91 ? -7.66 -11.633 4.617 1 98.94 91 VAL A N 1
ATOM 730 C CA . VAL A 1 91 ? -7.789 -11.281 6.027 1 98.94 91 VAL A CA 1
ATOM 731 C C . VAL A 1 91 ? -7.324 -9.844 6.242 1 98.94 91 VAL A C 1
ATOM 733 O O . VAL A 1 91 ? -6.191 -9.492 5.902 1 98.94 91 VAL A O 1
ATOM 736 N N . SER A 1 92 ? -8.164 -9 6.75 1 98.81 92 SER A N 1
ATOM 737 C CA . SER A 1 92 ? -7.762 -7.648 7.109 1 98.81 92 SER A CA 1
ATOM 738 C C . SER A 1 92 ? -7.688 -7.48 8.625 1 98.81 92 SER A C 1
ATOM 740 O O . SER A 1 92 ? -8.203 -8.312 9.375 1 98.81 92 SER A O 1
ATOM 742 N N . ALA A 1 93 ? -7.102 -6.414 9.047 1 98.62 93 ALA A N 1
ATOM 743 C CA . ALA A 1 93 ? -6.887 -6.137 10.469 1 98.62 93 ALA A CA 1
ATOM 744 C C . ALA A 1 93 ? -8.219 -5.973 11.203 1 98.62 93 ALA A C 1
ATOM 746 O O . ALA A 1 93 ? -8.305 -6.223 12.406 1 98.62 93 ALA A O 1
ATOM 747 N N . GLY A 1 94 ? -9.258 -5.57 10.5 1 98.38 94 GLY A N 1
ATOM 748 C CA . GLY A 1 94 ? -10.562 -5.359 11.117 1 98.38 94 GLY A CA 1
ATOM 749 C C . GLY A 1 94 ? -10.812 -3.914 11.492 1 98.38 94 GLY A C 1
ATOM 750 O O . GLY A 1 94 ? -10.086 -3.018 11.078 1 98.38 94 GLY A O 1
ATOM 751 N N . VAL A 1 95 ? -11.867 -3.719 12.242 1 97.88 95 VAL A N 1
ATOM 752 C CA . VAL A 1 95 ? -12.391 -2.393 12.547 1 97.88 95 VAL A CA 1
ATOM 753 C C . VAL A 1 95 ? -11.523 -1.737 13.625 1 97.88 95 VAL A C 1
ATOM 755 O O . VAL A 1 95 ? -11.172 -2.375 14.625 1 97.88 95 VAL A O 1
ATOM 758 N N . GLY A 1 96 ? -11.172 -0.504 13.391 1 96.12 96 GLY A N 1
ATOM 759 C CA . GLY A 1 96 ? -10.461 0.311 14.367 1 96.12 96 GLY A CA 1
ATOM 760 C C . GLY A 1 96 ? -10.75 1.793 14.227 1 96.12 96 GLY A C 1
ATOM 761 O O . GLY A 1 96 ? -11.398 2.219 13.266 1 96.12 96 GLY A O 1
ATOM 762 N N . ASP A 1 97 ? -10.258 2.514 15.18 1 94.44 97 ASP A N 1
ATOM 763 C CA . ASP A 1 97 ? -10.414 3.965 15.141 1 94.44 97 ASP A CA 1
ATOM 764 C C . ASP A 1 97 ? -9.477 4.586 14.109 1 94.44 97 ASP A C 1
ATOM 766 O O . ASP A 1 97 ? -8.539 3.936 13.641 1 94.44 97 ASP A O 1
ATOM 770 N N . LEU A 1 98 ? -9.828 5.824 13.727 1 95 98 LEU A N 1
ATOM 771 C CA . LEU A 1 98 ? -8.914 6.57 12.875 1 95 98 LEU A CA 1
ATOM 772 C C . LEU A 1 98 ? -7.57 6.777 13.57 1 95 98 LEU A C 1
ATOM 774 O O . LEU A 1 98 ? -7.531 7.117 14.758 1 95 98 LEU A O 1
ATOM 778 N N . GLY A 1 99 ? -6.555 6.602 12.828 1 92.62 99 GLY A N 1
ATOM 779 C CA . GLY A 1 99 ? -5.207 6.684 13.367 1 92.62 99 GLY A CA 1
ATOM 780 C C . GLY A 1 99 ? -4.469 5.359 13.328 1 92.62 99 GLY A C 1
ATOM 781 O O . GLY A 1 99 ? -5.004 4.359 12.844 1 92.62 99 GLY A O 1
ATOM 782 N N . LEU A 1 100 ? -3.184 5.379 13.766 1 93.62 100 LEU A N 1
ATOM 783 C CA . LEU A 1 100 ? -2.311 4.207 13.727 1 93.62 100 LEU A CA 1
ATOM 784 C C . LEU A 1 100 ? -2.158 3.594 15.109 1 93.62 100 LEU A C 1
ATOM 786 O O . LEU A 1 100 ? -1.432 4.125 15.953 1 93.62 100 LEU A O 1
ATOM 790 N N . PRO A 1 101 ? -2.762 2.527 15.32 1 90.75 101 PRO A N 1
ATOM 791 C CA . PRO A 1 101 ? -2.678 1.917 16.656 1 90.75 101 PRO A CA 1
ATOM 792 C C . PRO A 1 101 ? -1.396 1.111 16.844 1 90.75 101 PRO A C 1
ATOM 794 O O . PRO A 1 101 ? -0.842 0.578 15.883 1 90.75 101 PRO A O 1
ATOM 797 N N . ILE A 1 102 ? -1.01 0.978 18.078 1 92.69 102 ILE A N 1
ATOM 798 C CA . ILE A 1 102 ? 0.154 0.158 18.406 1 92.69 102 ILE A CA 1
ATOM 799 C C . ILE A 1 102 ? -0.299 -1.22 18.875 1 92.69 102 ILE A C 1
ATOM 801 O O . ILE A 1 102 ? 0.481 -2.176 18.875 1 92.69 102 ILE A O 1
ATOM 805 N N . GLU A 1 103 ? -1.538 -1.277 19.281 1 94 103 GLU A N 1
ATOM 806 C CA . GLU A 1 103 ? -2.062 -2.52 19.844 1 94 103 GLU A CA 1
ATOM 807 C C . GLU A 1 103 ? -2.314 -3.555 18.75 1 94 103 GLU A C 1
ATOM 809 O O . GLU A 1 103 ? -2.49 -3.201 17.578 1 94 103 GLU A O 1
ATOM 814 N N . ARG A 1 104 ? -2.318 -4.762 19.172 1 96.31 104 ARG A N 1
ATOM 815 C CA . ARG A 1 104 ? -2.611 -5.863 18.25 1 96.31 104 ARG A CA 1
ATOM 816 C C . ARG A 1 104 ? -4.074 -5.844 17.828 1 96.31 104 ARG A C 1
ATOM 818 O O . ARG A 1 104 ? -4.941 -5.391 18.578 1 96.31 104 ARG A O 1
ATOM 825 N N . TYR A 1 105 ? -4.27 -6.348 16.672 1 98.12 105 TYR A N 1
ATOM 826 C CA . TYR A 1 105 ? -5.629 -6.52 16.172 1 98.12 105 TYR A CA 1
ATOM 827 C C . TYR A 1 105 ? -6.203 -7.859 16.609 1 98.12 105 TYR A C 1
ATOM 829 O O . TYR A 1 105 ? -5.648 -8.914 16.281 1 98.12 105 TYR A O 1
ATOM 837 N N . ARG A 1 106 ? -7.344 -7.812 17.266 1 98.06 106 ARG A N 1
ATOM 838 C CA . ARG A 1 106 ? -7.863 -9.039 17.859 1 98.06 106 ARG A CA 1
ATOM 839 C C . ARG A 1 106 ? -9.117 -9.516 17.125 1 98.06 106 ARG A C 1
ATOM 841 O O . ARG A 1 106 ? -9.57 -10.641 17.328 1 98.06 106 ARG A O 1
ATOM 848 N N . ASN A 1 107 ? -9.727 -8.695 16.312 1 97.75 107 ASN A N 1
ATOM 849 C CA . ASN A 1 107 ? -10.945 -9.031 15.578 1 97.75 107 ASN A CA 1
ATOM 850 C C . ASN A 1 107 ? -10.797 -8.773 14.086 1 97.75 107 ASN A C 1
ATOM 852 O O . ASN A 1 107 ? -11.469 -7.891 13.539 1 97.75 107 ASN A O 1
ATOM 856 N N . PRO A 1 108 ? -9.992 -9.625 13.422 1 98.69 108 PRO A N 1
ATOM 857 C CA . PRO A 1 108 ? -9.781 -9.414 11.984 1 98.69 108 PRO A CA 1
ATOM 858 C C . PRO A 1 108 ? -11.031 -9.727 11.164 1 98.69 108 PRO A C 1
ATOM 860 O O . PRO A 1 108 ? -11.945 -10.391 11.648 1 98.69 108 PRO A O 1
ATOM 863 N N . THR A 1 109 ? -11.125 -9.148 10.016 1 98.81 109 THR A N 1
ATOM 864 C CA . THR A 1 109 ? -12.141 -9.484 9.023 1 98.81 109 THR A CA 1
ATOM 865 C C . THR A 1 109 ? -11.641 -10.57 8.078 1 98.81 109 THR A C 1
ATOM 867 O O . THR A 1 109 ? -10.57 -10.438 7.484 1 98.81 109 THR A O 1
ATOM 870 N N . VAL A 1 110 ? -12.383 -11.656 7.988 1 98.88 110 VAL A N 1
ATOM 871 C CA . VAL A 1 110 ? -12.023 -12.758 7.105 1 98.88 110 VAL A CA 1
ATOM 872 C C . VAL A 1 110 ? -13.016 -12.836 5.949 1 98.88 110 VAL A C 1
ATOM 874 O O . VAL A 1 110 ? -14.219 -12.984 6.164 1 98.88 110 VAL A O 1
ATOM 877 N N . ILE A 1 111 ? -12.539 -12.695 4.75 1 98.88 111 ILE A N 1
ATOM 878 C CA . ILE A 1 111 ? -13.359 -12.812 3.551 1 98.88 111 ILE A CA 1
ATOM 879 C C . ILE A 1 111 ? -12.703 -13.781 2.566 1 98.88 111 ILE A C 1
ATOM 881 O O . ILE A 1 111 ? -11.523 -13.617 2.229 1 98.88 111 ILE A O 1
ATOM 885 N N . VAL A 1 112 ? -13.398 -14.734 2.109 1 98.94 112 VAL A N 1
ATOM 886 C CA . VAL A 1 112 ? -12.914 -15.641 1.072 1 98.94 112 VAL A CA 1
ATOM 887 C C . VAL A 1 112 ? -13.781 -15.5 -0.178 1 98.94 112 VAL A C 1
ATOM 889 O O . VAL A 1 112 ? -14.984 -15.758 -0.139 1 98.94 112 VAL A O 1
ATOM 892 N N . TYR A 1 113 ? -13.156 -15.07 -1.217 1 98.88 113 TYR A N 1
ATOM 893 C CA . TYR A 1 113 ? -13.812 -14.914 -2.51 1 98.88 113 TYR A CA 1
ATOM 894 C C . TYR A 1 113 ? -13.609 -16.141 -3.379 1 98.88 113 TYR A C 1
ATOM 896 O O . TYR A 1 113 ? -12.594 -16.844 -3.266 1 98.88 113 TYR A O 1
ATOM 904 N N . MET A 1 114 ? -14.57 -16.391 -4.207 1 98.75 114 MET A N 1
ATOM 905 C CA . MET A 1 114 ? -14.484 -17.516 -5.125 1 98.75 114 MET A CA 1
ATOM 906 C C . MET A 1 114 ? -15.164 -17.188 -6.453 1 98.75 114 MET A C 1
ATOM 908 O O . MET A 1 114 ? -16.234 -16.578 -6.477 1 98.75 114 MET A O 1
ATOM 912 N N . LYS A 1 115 ? -14.516 -17.5 -7.543 1 97.94 115 LYS A N 1
ATOM 913 C CA . LYS A 1 115 ? -15.094 -17.328 -8.875 1 97.94 115 LYS A CA 1
ATOM 914 C C . LYS A 1 115 ? -14.633 -18.438 -9.812 1 97.94 115 LYS A C 1
ATOM 916 O O . LYS A 1 115 ? -13.727 -19.203 -9.484 1 97.94 115 LYS A O 1
ATOM 921 N N . PRO A 1 116 ? -15.352 -18.578 -10.961 1 97.94 116 PRO A N 1
ATOM 922 C CA . PRO A 1 116 ? -14.875 -19.562 -11.938 1 97.94 116 PRO A CA 1
ATOM 923 C C . PRO A 1 116 ? -13.438 -19.297 -12.391 1 97.94 116 PRO A C 1
ATOM 925 O O . PRO A 1 116 ? -12.992 -18.141 -12.391 1 97.94 116 PRO A O 1
ATOM 928 N N . LEU A 1 117 ? -12.781 -20.359 -12.734 1 97.56 117 LEU A N 1
ATOM 929 C CA . LEU A 1 117 ? -11.43 -20.219 -13.273 1 97.56 117 LEU A CA 1
ATOM 930 C C . LEU A 1 117 ? -11.453 -19.516 -14.617 1 97.56 117 LEU A C 1
ATOM 932 O O . LEU A 1 117 ? -12.391 -19.688 -15.406 1 97.56 117 LEU A O 1
ATOM 936 N N . PRO A 1 118 ? -10.43 -18.703 -14.867 1 93.44 118 PRO A N 1
ATOM 937 C CA . PRO A 1 118 ? -10.328 -18.141 -16.219 1 93.44 118 PRO A CA 1
ATOM 938 C C . PRO A 1 118 ? -10.016 -19.219 -17.266 1 93.44 118 PRO A C 1
ATOM 940 O O . PRO A 1 118 ? -9.602 -20.328 -16.922 1 93.44 118 PRO A O 1
ATOM 943 N N . PRO A 1 119 ? -10.227 -18.812 -18.484 1 91.56 119 PRO A N 1
ATOM 944 C CA . PRO A 1 119 ? -9.812 -19.75 -19.531 1 91.56 119 PRO A CA 1
ATOM 945 C C . PRO A 1 119 ? -8.32 -20.078 -19.469 1 91.56 119 PRO A C 1
ATOM 947 O O . PRO A 1 119 ? -7.516 -19.234 -19.062 1 91.56 119 PRO A O 1
ATOM 950 N N . PRO A 1 120 ? -8.047 -21.281 -19.859 1 90 120 PRO A N 1
ATOM 951 C CA . PRO A 1 120 ? -6.629 -21.656 -19.844 1 90 120 PRO A CA 1
ATOM 952 C C . PRO A 1 120 ? -5.777 -20.781 -20.766 1 90 120 PRO A C 1
ATOM 954 O O . PRO A 1 120 ? -6.254 -20.328 -21.812 1 90 120 PRO A O 1
ATOM 957 N N . VAL A 1 121 ? -4.594 -20.609 -20.359 1 91.12 121 VAL A N 1
ATOM 958 C CA . VAL A 1 121 ? -3.623 -19.906 -21.203 1 91.12 121 VAL A CA 1
ATOM 959 C C . VAL A 1 121 ? -3.309 -20.75 -22.438 1 91.12 121 VAL A C 1
ATOM 961 O O . VAL A 1 121 ? -3.119 -21.953 -22.344 1 91.12 121 VAL A O 1
ATOM 964 N N . PRO A 1 122 ? -3.18 -20.094 -23.547 1 91.62 122 PRO A N 1
ATOM 965 C CA . PRO A 1 122 ? -2.812 -20.844 -24.75 1 91.62 122 PRO A CA 1
ATOM 966 C C . PRO A 1 122 ? -1.465 -21.547 -24.625 1 91.62 122 PRO A C 1
ATOM 968 O O . PRO A 1 122 ? -0.555 -21.031 -23.969 1 91.62 122 PRO A O 1
ATOM 971 N N . PRO A 1 123 ? -1.38 -22.672 -25.328 1 91.44 123 PRO A N 1
ATOM 972 C CA . PRO A 1 123 ? -0.138 -23.438 -25.25 1 91.44 123 PRO A CA 1
ATOM 973 C C . PRO A 1 123 ? 1.087 -22.641 -25.688 1 91.44 123 PRO A C 1
ATOM 975 O O . PRO A 1 123 ? 2.191 -22.875 -25.188 1 91.44 123 PRO A O 1
ATOM 978 N N . GLU A 1 124 ? 0.872 -21.719 -26.578 1 92 124 GLU A N 1
ATOM 979 C CA . GLU A 1 124 ? 1.975 -20.906 -27.094 1 92 124 GLU A CA 1
ATOM 980 C C . GLU A 1 124 ? 2.551 -20 -26 1 92 124 GLU A C 1
ATOM 982 O O . GLU A 1 124 ? 3.674 -19.5 -26.141 1 92 124 GLU A O 1
ATOM 987 N N . GLY A 1 125 ? 1.781 -19.844 -25.016 1 96.19 125 GLY A N 1
ATOM 988 C CA . GLY A 1 125 ? 2.238 -19.016 -23.906 1 96.19 125 GLY A CA 1
ATOM 989 C C . GLY A 1 125 ? 1.948 -17.531 -24.109 1 96.19 125 GLY A C 1
ATOM 990 O O . GLY A 1 125 ? 0.913 -17.172 -24.672 1 96.19 125 GLY A O 1
ATOM 991 N N . LYS A 1 126 ? 2.738 -16.672 -23.438 1 97.88 126 LYS A N 1
ATOM 992 C CA . LYS A 1 126 ? 2.539 -15.219 -23.453 1 97.88 126 LYS A CA 1
ATOM 993 C C . LYS A 1 126 ? 3.791 -14.5 -23.953 1 97.88 126 LYS A C 1
ATOM 995 O O . LYS A 1 126 ? 4.871 -15.094 -24.016 1 97.88 126 LYS A O 1
ATOM 1000 N N . GLU A 1 127 ? 3.578 -13.312 -24.344 1 98.12 127 GLU A N 1
ATOM 1001 C CA . GLU A 1 127 ? 4.684 -12.375 -24.531 1 98.12 127 GLU A CA 1
ATOM 1002 C C . GLU A 1 127 ? 5.047 -11.664 -23.234 1 98.12 127 GLU A C 1
ATOM 1004 O O . GLU A 1 127 ? 4.168 -11.328 -22.438 1 98.12 127 GLU A O 1
ATOM 1009 N N . GLY A 1 128 ? 6.379 -11.539 -23.031 1 98.69 128 GLY A N 1
ATOM 1010 C CA . GLY A 1 128 ? 6.824 -10.664 -21.953 1 98.69 128 GLY A CA 1
ATOM 1011 C C . GLY A 1 128 ? 7.074 -9.242 -22.406 1 98.69 128 GLY A C 1
ATOM 1012 O O . GLY A 1 128 ? 7.645 -9.008 -23.469 1 98.69 128 GLY A O 1
ATOM 1013 N N . VAL A 1 129 ? 6.617 -8.297 -21.625 1 98.88 129 VAL A N 1
ATOM 1014 C CA . VAL A 1 129 ? 6.836 -6.883 -21.922 1 98.88 129 VAL A CA 1
ATOM 1015 C C . VAL A 1 129 ? 7.539 -6.207 -20.75 1 98.88 129 VAL A C 1
ATOM 1017 O O . VAL A 1 129 ? 6.996 -6.145 -19.641 1 98.88 129 VAL A O 1
ATOM 1020 N N . VAL A 1 130 ? 8.742 -5.75 -20.984 1 98.88 130 VAL A N 1
ATOM 1021 C CA . VAL A 1 130 ? 9.477 -5.047 -19.938 1 98.88 130 VAL A CA 1
ATOM 1022 C C . VAL A 1 130 ? 8.82 -3.691 -19.672 1 98.88 130 VAL A C 1
ATOM 1024 O O . VAL A 1 130 ? 8.648 -2.889 -20.594 1 98.88 130 VAL A O 1
ATOM 1027 N N . LEU A 1 131 ? 8.461 -3.398 -18.469 1 98.88 131 LEU A N 1
ATOM 1028 C CA . LEU A 1 131 ? 7.754 -2.182 -18.094 1 98.88 131 LEU A CA 1
ATOM 1029 C C . LEU A 1 131 ? 8.734 -1.035 -17.844 1 98.88 131 LEU A C 1
ATOM 1031 O O . LEU A 1 131 ? 9.859 -1.26 -17.406 1 98.88 131 LEU A O 1
ATOM 1035 N N . ALA A 1 132 ? 8.234 0.172 -18.125 1 98.5 132 ALA A N 1
ATOM 1036 C CA . ALA A 1 132 ? 8.945 1.371 -17.688 1 98.5 132 ALA A CA 1
ATOM 1037 C C . ALA A 1 132 ? 8.812 1.562 -16.172 1 98.5 132 ALA A C 1
ATOM 1039 O O . ALA A 1 132 ? 9.766 1.981 -15.516 1 98.5 132 ALA A O 1
ATOM 1040 N N . ALA A 1 133 ? 7.625 1.287 -15.625 1 98.56 133 ALA A N 1
ATOM 1041 C CA . ALA A 1 133 ? 7.402 1.363 -14.188 1 98.56 133 ALA A CA 1
ATOM 1042 C C . ALA A 1 133 ? 8.328 0.403 -13.438 1 98.56 133 ALA A C 1
ATOM 1044 O O . ALA A 1 133 ? 8.508 -0.742 -13.859 1 98.56 133 ALA A O 1
ATOM 1045 N N . ARG A 1 134 ? 8.898 0.87 -12.414 1 98.69 134 ARG A N 1
ATOM 1046 C CA . ARG A 1 134 ? 9.797 0.046 -11.609 1 98.69 134 ARG A CA 1
ATOM 1047 C C . ARG A 1 134 ? 9.039 -0.628 -10.469 1 98.6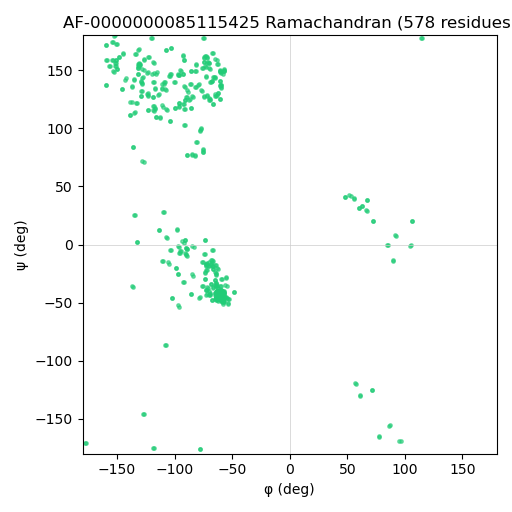9 134 ARG A C 1
ATOM 1049 O O . ARG A 1 134 ? 8.055 -0.085 -9.961 1 98.69 134 ARG A O 1
ATOM 1056 N N . ARG A 1 135 ? 9.5 -1.821 -10.148 1 98.81 135 ARG A N 1
ATOM 1057 C CA . ARG A 1 135 ? 8.984 -2.465 -8.945 1 98.81 135 ARG A CA 1
ATOM 1058 C C . ARG A 1 135 ? 9.414 -1.708 -7.695 1 98.81 135 ARG A C 1
ATOM 1060 O O . ARG A 1 135 ? 10.609 -1.541 -7.445 1 98.81 135 ARG A O 1
ATOM 1067 N N . ASN A 1 136 ? 8.469 -1.247 -6.922 1 98.56 136 ASN A N 1
ATOM 1068 C CA . ASN A 1 136 ? 8.828 -0.505 -5.719 1 98.56 136 ASN A CA 1
ATOM 1069 C C . ASN A 1 136 ? 9.375 -1.429 -4.633 1 98.56 136 ASN A C 1
ATOM 1071 O O . ASN A 1 136 ? 9.219 -2.648 -4.711 1 98.56 136 ASN A O 1
ATOM 1075 N N . SER A 1 137 ? 10.047 -0.846 -3.666 1 98.31 137 SER A N 1
ATOM 1076 C CA . SER A 1 137 ? 10.586 -1.644 -2.568 1 98.31 137 SER A CA 1
ATOM 1077 C C . SER A 1 137 ? 9.492 -2.057 -1.595 1 98.31 137 SER A C 1
ATOM 1079 O O . SER A 1 137 ? 8.461 -1.388 -1.492 1 98.31 137 SER A O 1
ATOM 1081 N N . PRO A 1 138 ? 9.68 -3.178 -0.924 1 98.25 138 PRO A N 1
ATOM 1082 C CA . PRO A 1 138 ? 8.664 -3.633 0.034 1 98.25 138 PRO A CA 1
ATOM 1083 C C . PRO A 1 138 ? 8.5 -2.678 1.213 1 98.25 138 PRO A C 1
ATOM 1085 O O . PRO A 1 138 ? 9.406 -1.895 1.512 1 98.25 138 PRO A O 1
ATOM 1088 N N . GLU A 1 139 ? 7.391 -2.756 1.87 1 98.19 139 GLU A N 1
ATOM 1089 C CA . GLU A 1 139 ? 7.09 -1.922 3.029 1 98.19 139 GLU A CA 1
ATOM 1090 C C . GLU A 1 139 ? 7.977 -2.285 4.215 1 98.19 139 GLU A C 1
ATOM 1092 O O . GLU A 1 139 ? 8.281 -1.434 5.055 1 98.19 139 GLU A O 1
ATOM 1097 N N . GLY A 1 140 ? 8.312 -3.504 4.34 1 97.31 140 GLY A N 1
ATOM 1098 C CA . GLY A 1 140 ? 9.164 -4.035 5.391 1 97.31 140 GLY A CA 1
ATOM 1099 C C . GLY A 1 140 ? 10.328 -4.848 4.855 1 97.31 140 GLY A C 1
ATOM 1100 O O . GLY A 1 140 ? 10.883 -4.531 3.801 1 97.31 140 GLY A O 1
ATOM 1101 N N . ASN A 1 141 ? 10.703 -5.867 5.574 1 95 141 ASN A N 1
ATOM 1102 C CA . ASN A 1 141 ? 11.883 -6.656 5.227 1 95 141 ASN A CA 1
ATOM 1103 C C . ASN A 1 141 ? 11.633 -7.516 3.988 1 95 141 ASN A C 1
ATOM 1105 O O . ASN A 1 141 ? 12.547 -7.758 3.199 1 95 141 ASN A O 1
ATOM 1109 N N . GLU A 1 142 ? 10.484 -7.984 3.91 1 97.19 142 GLU A N 1
ATOM 1110 C CA . GLU A 1 142 ? 10.062 -8.773 2.756 1 97.19 142 GLU A CA 1
ATOM 1111 C C . GLU A 1 142 ? 8.719 -8.289 2.215 1 97.19 142 GLU A C 1
ATOM 1113 O O . GLU A 1 142 ? 7.957 -7.637 2.932 1 97.19 142 GLU A O 1
ATOM 1118 N N . ARG A 1 143 ? 8.547 -8.578 0.954 1 98.44 143 ARG A N 1
ATOM 1119 C CA . ARG A 1 143 ? 7.262 -8.211 0.376 1 98.44 143 ARG A CA 1
ATOM 1120 C C . ARG A 1 143 ? 6.16 -9.156 0.842 1 98.44 143 ARG A C 1
ATOM 1122 O O . ARG A 1 143 ? 6.309 -10.375 0.754 1 98.44 143 ARG A O 1
ATOM 1129 N N . LEU A 1 144 ? 5.141 -8.617 1.346 1 98.75 144 LEU A N 1
ATOM 1130 C CA . LEU A 1 144 ? 3.969 -9.391 1.738 1 98.75 144 LEU A CA 1
ATOM 1131 C C . LEU A 1 144 ? 2.914 -9.375 0.637 1 98.75 144 LEU A C 1
ATOM 1133 O O . LEU A 1 144 ? 2.807 -8.398 -0.112 1 98.75 144 LEU A O 1
ATOM 1137 N N . LYS A 1 145 ? 2.186 -10.477 0.484 1 98.75 145 LYS A N 1
ATOM 1138 C CA . LYS A 1 145 ? 1.016 -10.469 -0.39 1 98.75 145 LYS A CA 1
ATOM 1139 C C . LYS A 1 145 ? -0.155 -9.742 0.266 1 98.75 145 LYS A C 1
ATOM 1141 O O . LYS A 1 145 ? -1.053 -10.375 0.824 1 98.75 145 LYS A O 1
ATOM 1146 N N . SER A 1 146 ? -0.126 -8.43 0.169 1 98.62 146 SER A N 1
ATOM 1147 C CA . SER A 1 146 ? -1.004 -7.551 0.937 1 98.62 146 SER A CA 1
ATOM 1148 C C . SER A 1 146 ? -1.905 -6.73 0.02 1 98.62 146 SER A C 1
ATOM 1150 O O . SER A 1 146 ? -1.951 -6.969 -1.188 1 98.62 146 SER A O 1
ATOM 1152 N N . HIS A 1 147 ? -2.666 -5.836 0.636 1 98.44 147 HIS A N 1
ATOM 1153 C CA . HIS A 1 147 ? -3.588 -4.969 -0.094 1 98.44 147 HIS A CA 1
ATOM 1154 C C . HIS A 1 147 ? -2.836 -3.879 -0.85 1 98.44 147 HIS A C 1
ATOM 1156 O O . HIS A 1 147 ? -3.451 -3.057 -1.532 1 98.44 147 HIS A O 1
ATOM 1162 N N . HIS A 1 148 ? -1.549 -3.84 -0.859 1 98.25 148 HIS A N 1
ATOM 1163 C CA . HIS A 1 148 ? -0.719 -2.805 -1.464 1 98.25 148 HIS A CA 1
ATOM 1164 C C . HIS A 1 148 ? -0.413 -3.127 -2.922 1 98.25 148 HIS A C 1
ATOM 1166 O O . HIS A 1 148 ? 0.74 -3.385 -3.277 1 98.25 148 HIS A O 1
ATOM 1172 N N . TYR A 1 149 ? -1.431 -2.896 -3.826 1 98 149 TYR A N 1
ATOM 1173 C CA . TYR A 1 149 ? -1.326 -3.391 -5.195 1 98 149 TYR A CA 1
ATOM 1174 C C . TYR A 1 149 ? -1.22 -2.236 -6.184 1 98 149 TYR A C 1
ATOM 1176 O O . TYR A 1 149 ? -1.285 -2.443 -7.398 1 98 149 TYR A O 1
ATOM 1184 N N . LEU A 1 150 ? -0.98 -1.016 -5.691 1 98.5 150 LEU A N 1
ATOM 1185 C CA . LEU A 1 150 ? -0.97 0.119 -6.609 1 98.5 150 LEU A CA 1
ATOM 1186 C C . LEU A 1 150 ? 0.156 -0.016 -7.629 1 98.5 150 LEU A C 1
ATOM 1188 O O . LEU A 1 150 ? -0.018 0.324 -8.797 1 98.5 150 LEU A O 1
ATOM 1192 N N . ASN A 1 151 ? 1.361 -0.481 -7.223 1 98.75 151 ASN A N 1
ATOM 1193 C CA . ASN A 1 151 ? 2.459 -0.673 -8.164 1 98.75 151 ASN A CA 1
ATOM 1194 C C . ASN A 1 151 ? 2.094 -1.681 -9.25 1 98.75 151 ASN A C 1
ATOM 1196 O O . ASN A 1 151 ? 2.375 -1.458 -10.43 1 98.75 151 ASN A O 1
ATOM 1200 N N . ASN A 1 152 ? 1.437 -2.762 -8.859 1 98.69 152 ASN A N 1
ATOM 1201 C CA . ASN A 1 152 ? 0.96 -3.744 -9.828 1 98.69 152 ASN A CA 1
ATOM 1202 C C . ASN A 1 152 ? -0.055 -3.135 -10.789 1 98.69 152 ASN A C 1
ATOM 1204 O O . ASN A 1 152 ? -0.02 -3.41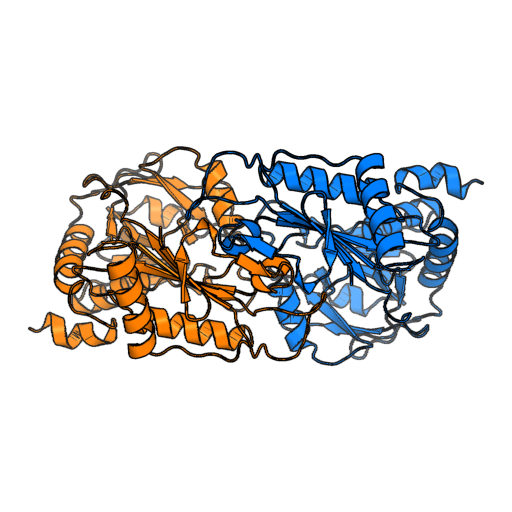 -11.992 1 98.69 152 ASN A O 1
ATOM 1208 N N . MET A 1 153 ? -0.923 -2.318 -10.234 1 98.44 153 MET A N 1
ATOM 1209 C CA . MET A 1 153 ? -1.931 -1.661 -11.062 1 98.44 153 MET A CA 1
ATOM 1210 C C . MET A 1 153 ? -1.278 -0.72 -12.07 1 98.44 153 MET A C 1
ATOM 1212 O O . MET A 1 153 ? -1.694 -0.659 -13.227 1 98.44 153 MET A O 1
ATOM 1216 N N . ILE A 1 154 ? -0.271 0.012 -11.648 1 98.56 154 ILE A N 1
ATOM 1217 C CA . ILE A 1 154 ? 0.464 0.903 -12.539 1 98.56 154 ILE A CA 1
ATOM 1218 C C . ILE A 1 154 ? 1.084 0.098 -13.68 1 98.56 154 ILE A C 1
ATOM 1220 O O . ILE A 1 154 ? 1.004 0.496 -14.844 1 98.56 154 ILE A O 1
ATOM 1224 N N . GLY A 1 155 ? 1.699 -1.02 -13.344 1 98.62 155 GLY A N 1
ATOM 1225 C CA . GLY A 1 155 ? 2.201 -1.914 -14.375 1 98.62 155 GLY A CA 1
ATOM 1226 C C . GLY A 1 155 ? 1.126 -2.383 -15.336 1 98.62 155 GLY A C 1
ATOM 1227 O O . GLY A 1 155 ? 1.351 -2.443 -16.547 1 98.62 155 GLY A O 1
ATOM 1228 N N . LYS A 1 156 ? -0.042 -2.715 -14.758 1 98.44 156 LYS A N 1
ATOM 1229 C CA . LYS A 1 156 ? -1.153 -3.189 -15.578 1 98.44 156 LYS A CA 1
ATOM 1230 C C . LYS A 1 156 ? -1.638 -2.1 -16.531 1 98.44 156 LYS A C 1
ATOM 1232 O O . LYS A 1 156 ? -1.891 -2.367 -17.719 1 98.44 156 LYS A O 1
ATOM 1237 N N . TRP A 1 157 ? -1.809 -0.871 -16.031 1 98.06 157 TRP A N 1
ATOM 1238 C CA . TRP A 1 157 ? -2.219 0.245 -16.875 1 98.06 157 TRP A CA 1
ATOM 1239 C C . TRP A 1 157 ? -1.205 0.482 -17.984 1 98.06 157 TRP A C 1
ATOM 1241 O O . TRP A 1 157 ? -1.583 0.758 -19.125 1 98.06 157 TRP A O 1
ATOM 1251 N N . GLU A 1 158 ? 0.061 0.372 -17.719 1 98.12 158 GLU A N 1
ATOM 1252 C CA . GLU A 1 158 ? 1.112 0.529 -18.719 1 98.12 158 GLU A CA 1
ATOM 1253 C C . GLU A 1 158 ? 1.021 -0.553 -19.797 1 98.12 158 GLU A C 1
ATOM 1255 O O . GLU A 1 158 ? 1.157 -0.267 -20.984 1 98.12 158 GLU A O 1
ATOM 1260 N N . LEU A 1 159 ? 0.817 -1.784 -19.344 1 98.06 159 LEU A N 1
ATOM 1261 C CA . LEU A 1 159 ? 0.731 -2.914 -20.266 1 98.06 159 LEU A CA 1
ATOM 1262 C C . LEU A 1 159 ? -0.468 -2.766 -21.203 1 98.06 159 LEU A C 1
ATOM 1264 O O . LEU A 1 159 ? -0.39 -3.117 -22.375 1 98.06 159 LEU A O 1
ATOM 1268 N N . GLY A 1 160 ? -1.574 -2.285 -20.609 1 96.31 160 GLY A N 1
ATOM 1269 C CA . GLY A 1 160 ? -2.781 -2.109 -21.391 1 96.31 160 GLY A CA 1
ATOM 1270 C C . GLY A 1 160 ? -3.516 -3.41 -21.656 1 96.31 160 GLY A C 1
ATOM 1271 O O . GLY A 1 160 ? -3.359 -4.379 -20.922 1 96.31 160 GLY A O 1
ATOM 1272 N N . HIS A 1 161 ? -4.422 -3.406 -22.594 1 92.94 161 HIS A N 1
ATOM 1273 C CA . HIS A 1 161 ? -5.23 -4.574 -22.922 1 92.94 161 HIS A CA 1
ATOM 1274 C C . HIS A 1 161 ? -4.465 -5.535 -23.828 1 92.94 161 HIS A C 1
ATOM 1276 O O . HIS A 1 161 ? -4.656 -5.535 -25.047 1 92.94 161 HIS A O 1
ATOM 1282 N N . ARG A 1 162 ? -3.764 -6.379 -23.203 1 93.75 162 ARG A N 1
ATOM 1283 C CA . ARG A 1 162 ? -2.994 -7.418 -23.875 1 93.75 162 ARG A CA 1
ATOM 1284 C C . ARG A 1 162 ? -3.137 -8.758 -23.172 1 93.75 162 ARG A C 1
ATOM 1286 O O . ARG A 1 162 ? -2.252 -9.164 -22.406 1 93.75 162 ARG A O 1
ATOM 1293 N N . PRO A 1 163 ? -4.133 -9.445 -23.469 1 89.56 163 PRO A N 1
ATOM 1294 C CA . PRO A 1 163 ? -4.453 -10.672 -22.734 1 89.56 163 PRO A CA 1
ATOM 1295 C C . PRO A 1 163 ? -3.379 -11.742 -22.859 1 89.56 163 PRO A C 1
ATOM 1297 O O . PRO A 1 163 ? -3.311 -12.664 -22.047 1 89.56 163 PRO A O 1
ATOM 1300 N N . HIS A 1 164 ? -2.555 -11.672 -23.859 1 94.56 164 HIS A N 1
ATOM 1301 C CA . HIS A 1 164 ? -1.534 -12.695 -24.062 1 94.56 164 HIS A CA 1
ATOM 1302 C C . HIS A 1 164 ? -0.141 -12.141 -23.766 1 94.56 164 HIS A C 1
ATOM 1304 O O . HIS A 1 164 ? 0.834 -12.547 -24.406 1 94.56 164 HIS A O 1
ATOM 1310 N N . ALA A 1 165 ? -0.108 -11.156 -22.875 1 97.75 165 ALA A N 1
ATOM 1311 C CA . ALA A 1 165 ? 1.168 -10.586 -22.453 1 97.75 165 ALA A CA 1
ATOM 1312 C C . ALA A 1 165 ? 1.248 -10.477 -20.938 1 97.75 165 ALA A C 1
ATOM 1314 O O . ALA A 1 165 ? 0.221 -10.445 -20.25 1 97.75 165 ALA A O 1
ATOM 1315 N N . GLU A 1 166 ? 2.395 -10.539 -20.438 1 98.5 166 GLU A N 1
ATOM 1316 C CA . GLU A 1 166 ? 2.709 -10.242 -19.047 1 98.5 166 GLU A CA 1
ATOM 1317 C C . GLU A 1 166 ? 3.764 -9.141 -18.938 1 98.5 166 GLU A C 1
ATOM 1319 O O . GLU A 1 166 ? 4.754 -9.156 -19.672 1 98.5 166 GLU A O 1
ATOM 1324 N N . GLY A 1 167 ? 3.48 -8.156 -18.125 1 98.88 167 GLY A N 1
ATOM 1325 C CA . GLY A 1 167 ? 4.5 -7.16 -17.844 1 98.88 167 GLY A CA 1
ATOM 1326 C C . GLY A 1 167 ? 5.602 -7.68 -16.938 1 98.88 167 GLY A C 1
ATOM 1327 O O . GLY A 1 167 ? 5.348 -8.469 -16.031 1 98.88 167 GLY A O 1
ATOM 1328 N N . ILE A 1 168 ? 6.805 -7.23 -17.172 1 98.94 168 ILE A N 1
ATOM 1329 C CA . ILE A 1 168 ? 7.965 -7.609 -16.359 1 98.94 168 ILE A CA 1
ATOM 1330 C C . ILE A 1 168 ? 8.555 -6.371 -15.695 1 98.94 168 ILE A C 1
ATOM 1332 O O . ILE A 1 168 ? 9.031 -5.457 -16.375 1 98.94 168 ILE A O 1
ATOM 1336 N N . PHE A 1 169 ? 8.562 -6.363 -14.406 1 98.94 169 PHE A N 1
ATOM 1337 C CA . PHE A 1 169 ? 9.164 -5.281 -13.633 1 98.94 169 PHE A CA 1
ATOM 1338 C C . PHE A 1 169 ? 10.672 -5.465 -13.516 1 98.94 169 PHE A C 1
ATOM 1340 O O . PHE A 1 169 ? 11.156 -6.578 -13.289 1 98.94 169 PHE A O 1
ATOM 1347 N N . LEU A 1 170 ? 11.328 -4.406 -13.711 1 98.94 170 LEU A N 1
ATOM 1348 C CA . LEU A 1 170 ? 12.648 -4.254 -13.117 1 98.94 170 LEU A CA 1
ATOM 1349 C C . LEU A 1 170 ? 12.578 -3.461 -11.812 1 98.94 170 LEU A C 1
ATOM 1351 O O . LEU A 1 170 ? 11.688 -2.619 -11.641 1 98.94 170 LEU A O 1
ATOM 1355 N N . ASN A 1 171 ? 13.438 -3.797 -10.852 1 98.25 171 ASN A N 1
ATOM 1356 C CA . ASN A 1 171 ? 13.445 -2.941 -9.664 1 98.25 171 ASN A CA 1
ATOM 1357 C C . ASN A 1 171 ? 14.195 -1.638 -9.922 1 98.25 171 ASN A C 1
ATOM 1359 O O . ASN A 1 171 ? 14.602 -1.361 -11.055 1 98.25 171 ASN A O 1
ATOM 1363 N N . SER A 1 172 ? 14.344 -0.81 -8.93 1 96.38 172 SER A N 1
ATOM 1364 C CA . SER A 1 172 ? 14.914 0.524 -9.086 1 96.38 172 SER A CA 1
ATOM 1365 C C . SER A 1 172 ? 16.375 0.453 -9.531 1 96.38 172 SER A C 1
ATOM 1367 O O . SER A 1 172 ? 16.875 1.381 -10.164 1 96.38 172 SER A O 1
ATOM 1369 N N . ASP A 1 173 ? 17.047 -0.65 -9.242 1 96.94 173 ASP A N 1
ATOM 1370 C CA . ASP A 1 173 ? 18.453 -0.82 -9.594 1 96.94 173 ASP A CA 1
ATOM 1371 C C . ASP A 1 173 ? 18.594 -1.429 -10.984 1 96.94 173 ASP A C 1
ATOM 1373 O O . ASP A 1 173 ? 19.719 -1.672 -11.445 1 96.94 173 ASP A O 1
ATOM 1377 N N . GLY A 1 174 ? 17.484 -1.773 -11.617 1 98.25 174 GLY A N 1
ATOM 1378 C CA . GLY A 1 174 ? 17.516 -2.295 -12.977 1 98.25 174 GLY A CA 1
ATOM 1379 C C . GLY A 1 174 ? 17.594 -3.811 -13.031 1 98.25 174 GLY A C 1
ATOM 1380 O O . GLY A 1 174 ? 17.75 -4.391 -14.109 1 98.25 174 GLY A O 1
ATOM 1381 N N . ALA A 1 175 ? 17.469 -4.453 -11.906 1 98.88 175 ALA A N 1
ATOM 1382 C CA . ALA A 1 175 ? 17.469 -5.91 -11.867 1 98.88 175 ALA A CA 1
ATOM 1383 C C . ALA A 1 175 ? 16.078 -6.469 -12.203 1 98.88 175 ALA A C 1
ATOM 1385 O O . ALA A 1 175 ? 15.062 -5.863 -11.852 1 98.88 175 ALA A O 1
ATOM 1386 N N . VAL A 1 176 ? 16.062 -7.672 -12.812 1 98.94 176 VAL A N 1
ATOM 1387 C CA . VAL A 1 176 ? 14.797 -8.344 -13.109 1 98.94 176 VAL A CA 1
ATOM 1388 C C . VAL A 1 176 ? 14.078 -8.695 -11.805 1 98.94 176 VAL A C 1
ATOM 1390 O O . VAL A 1 176 ? 14.672 -9.289 -10.906 1 98.94 176 VAL A O 1
ATOM 1393 N N . ALA A 1 177 ? 12.883 -8.312 -11.695 1 98.88 177 ALA A N 1
ATOM 1394 C CA . ALA A 1 177 ? 12.133 -8.57 -10.469 1 98.88 177 ALA A CA 1
ATOM 1395 C C . ALA A 1 177 ? 11.086 -9.656 -10.68 1 98.88 177 ALA A C 1
ATOM 1397 O O . ALA A 1 177 ? 11.383 -10.844 -10.555 1 98.88 177 ALA A O 1
ATOM 1398 N N . GLU A 1 178 ? 9.906 -9.297 -11.141 1 98.94 178 GLU A N 1
ATOM 1399 C CA . GLU A 1 178 ? 8.805 -10.227 -11.312 1 98.94 178 GLU A CA 1
ATOM 1400 C C . GLU A 1 178 ? 7.762 -9.68 -12.289 1 98.94 178 GLU A C 1
ATOM 1402 O O . GLU A 1 178 ? 7.902 -8.555 -12.781 1 98.94 178 GLU A O 1
ATOM 1407 N N . GLY A 1 179 ? 6.797 -10.484 -12.672 1 98.88 179 GLY A N 1
ATOM 1408 C CA . GLY A 1 179 ? 5.672 -10.008 -13.461 1 98.88 179 GLY A CA 1
ATOM 1409 C C . GLY A 1 179 ? 4.68 -9.188 -12.664 1 98.88 179 GLY A C 1
ATOM 1410 O O . GLY A 1 179 ? 4.832 -9.031 -11.445 1 98.88 179 GLY A O 1
ATOM 1411 N N . ILE A 1 180 ? 3.695 -8.703 -13.336 1 98.69 180 ILE A N 1
ATOM 1412 C CA . ILE A 1 180 ? 2.664 -7.91 -12.688 1 98.69 180 ILE A CA 1
ATOM 1413 C C . ILE A 1 180 ? 1.929 -8.766 -11.656 1 98.69 180 ILE A C 1
ATOM 1415 O O . ILE A 1 180 ? 1.668 -8.312 -10.539 1 98.69 180 ILE A O 1
ATOM 1419 N N . VAL A 1 181 ? 1.637 -10.016 -12 1 98.19 181 VAL A N 1
ATOM 1420 C CA . VAL A 1 181 ? 0.919 -10.898 -11.094 1 98.19 181 VAL A CA 1
ATOM 1421 C C . VAL A 1 181 ? 1.6 -12.266 -11.062 1 98.19 181 VAL A C 1
ATOM 1423 O O . VAL A 1 181 ? 0.938 -13.297 -10.891 1 98.19 181 VAL A O 1
ATOM 1426 N N . SER A 1 182 ? 2.916 -12.336 -11.367 1 98.81 182 SER A N 1
ATOM 1427 C CA . SER A 1 182 ? 3.621 -13.602 -11.508 1 98.81 182 SER A CA 1
ATOM 1428 C C . SER A 1 182 ? 5.082 -13.469 -11.086 1 98.81 182 SER A C 1
ATOM 1430 O O . SER A 1 182 ? 5.59 -12.359 -10.938 1 98.81 182 SER A O 1
ATOM 1432 N N . ASN A 1 183 ? 5.695 -14.609 -10.805 1 98.94 183 ASN A N 1
ATOM 1433 C CA . ASN A 1 183 ? 7.148 -14.703 -10.742 1 98.94 183 ASN A CA 1
ATOM 1434 C C . ASN A 1 183 ? 7.742 -15.117 -12.086 1 98.94 183 ASN A C 1
ATOM 1436 O O . ASN A 1 183 ? 7.031 -15.617 -12.953 1 98.94 183 ASN A O 1
ATOM 1440 N N . ILE A 1 184 ? 9.062 -14.883 -12.25 1 98.94 184 ILE A N 1
ATOM 1441 C CA . ILE A 1 184 ? 9.656 -15.164 -13.555 1 98.94 184 ILE A CA 1
ATOM 1442 C C . ILE A 1 184 ? 10.875 -16.078 -13.375 1 98.94 184 ILE A C 1
ATOM 1444 O O . ILE A 1 184 ? 11.609 -15.953 -12.391 1 98.94 184 ILE A O 1
ATOM 1448 N N . PHE A 1 185 ? 11.055 -16.969 -14.328 1 98.94 185 PHE A N 1
ATOM 1449 C CA . PHE A 1 185 ? 12.18 -17.891 -14.461 1 98.94 185 PHE A CA 1
ATOM 1450 C C . PHE A 1 185 ? 12.734 -17.859 -15.883 1 98.94 185 PHE A C 1
ATOM 1452 O O . PHE A 1 185 ? 12 -17.594 -16.828 1 98.94 185 PHE A O 1
ATOM 1459 N N . TRP A 1 186 ? 13.961 -18.172 -16 1 98.94 186 TRP A N 1
ATOM 1460 C CA . TRP A 1 186 ? 14.523 -18.406 -17.328 1 98.94 186 TRP A CA 1
ATOM 1461 C C . TRP A 1 186 ? 15.672 -19.406 -17.266 1 98.94 186 TRP A C 1
ATOM 1463 O O . TRP A 1 186 ? 16.188 -19.703 -16.188 1 98.94 186 TRP A O 1
ATOM 1473 N N . VAL A 1 187 ? 15.938 -20 -18.453 1 98.81 187 VAL A N 1
ATOM 1474 C CA . VAL A 1 187 ? 16.969 -21.031 -18.578 1 98.81 187 VAL A CA 1
ATOM 1475 C C . VAL A 1 187 ? 18.109 -20.531 -19.453 1 98.81 187 VAL A C 1
ATOM 1477 O O . VAL A 1 187 ? 17.875 -19.953 -20.516 1 98.81 187 VAL A O 1
ATOM 1480 N N . LYS A 1 188 ? 19.266 -20.656 -18.953 1 97.88 188 LYS A N 1
ATOM 1481 C CA . LYS A 1 188 ? 20.469 -20.391 -19.734 1 97.88 188 LYS A CA 1
ATOM 1482 C C . LYS A 1 188 ? 21.531 -21.453 -19.484 1 97.88 188 LYS A C 1
ATOM 1484 O O . LYS A 1 188 ? 21.906 -21.688 -18.328 1 97.88 188 LYS A O 1
ATOM 1489 N N . ASP A 1 189 ? 21.938 -22.094 -20.547 1 96.25 189 ASP A N 1
ATOM 1490 C CA . ASP A 1 189 ? 23 -23.109 -20.484 1 96.25 189 ASP A CA 1
ATOM 1491 C C . ASP A 1 189 ? 22.641 -24.203 -19.484 1 96.25 189 ASP A C 1
ATOM 1493 O O . ASP A 1 189 ? 23.469 -24.594 -18.656 1 96.25 189 ASP A O 1
ATOM 1497 N N . GLY A 1 190 ? 21.453 -24.594 -19.438 1 96.19 190 GLY A N 1
ATOM 1498 C CA . GLY A 1 190 ? 21 -25.734 -18.672 1 96.19 190 GLY A CA 1
ATOM 1499 C C . GLY A 1 190 ? 20.703 -25.406 -17.219 1 96.19 190 GLY A C 1
ATOM 1500 O O . GLY A 1 190 ? 20.281 -26.266 -16.438 1 96.19 190 GLY A O 1
ATOM 1501 N N . ILE A 1 191 ? 20.922 -24.125 -16.875 1 98.62 191 ILE A N 1
ATOM 1502 C CA . ILE A 1 191 ? 20.672 -23.672 -15.516 1 98.62 191 ILE A CA 1
ATOM 1503 C C . ILE A 1 191 ? 19.422 -22.797 -15.477 1 98.62 191 ILE A C 1
ATOM 1505 O O . ILE A 1 191 ? 19.234 -21.938 -16.344 1 98.62 191 ILE A O 1
ATOM 1509 N N . VAL A 1 192 ? 18.516 -23.062 -14.5 1 98.94 192 VAL A N 1
ATOM 1510 C CA . VAL A 1 192 ? 17.328 -22.234 -14.305 1 98.94 192 VAL A CA 1
ATOM 1511 C C . VAL A 1 192 ? 17.656 -21.078 -13.352 1 98.94 192 VAL A C 1
ATOM 1513 O O . VAL A 1 192 ? 18.281 -21.297 -12.305 1 98.94 192 VAL A O 1
ATOM 1516 N N . TYR A 1 193 ? 17.266 -19.875 -13.773 1 98.94 193 TYR A N 1
ATOM 1517 C CA . TYR A 1 193 ? 17.484 -18.688 -12.961 1 98.94 193 TYR A CA 1
ATOM 1518 C C . TYR A 1 193 ? 16.172 -18.047 -12.57 1 98.94 193 TYR A C 1
ATOM 1520 O O . TYR A 1 193 ? 15.195 -18.109 -13.32 1 98.94 193 TYR A O 1
ATOM 1528 N N . THR A 1 194 ? 16.125 -17.438 -11.398 1 98.94 194 THR A N 1
ATOM 1529 C CA . THR A 1 194 ? 15 -16.625 -10.961 1 98.94 194 THR A CA 1
ATOM 1530 C C . THR A 1 194 ? 15.453 -15.578 -9.953 1 98.94 194 THR A C 1
ATOM 1532 O O . THR A 1 194 ? 16.406 -15.805 -9.195 1 98.94 194 THR A O 1
ATOM 1535 N N . PRO A 1 195 ? 14.836 -14.453 -9.906 1 98.94 195 PRO A N 1
ATOM 1536 C CA . PRO A 1 195 ? 15.211 -13.422 -8.938 1 98.94 195 PRO A CA 1
ATOM 1537 C C . PRO A 1 195 ? 15.062 -13.891 -7.488 1 98.94 195 PRO A C 1
ATOM 1539 O O . PRO A 1 195 ? 14.102 -14.594 -7.16 1 98.94 195 PRO A O 1
ATOM 1542 N N . ALA A 1 196 ? 16.031 -13.492 -6.648 1 98.75 196 ALA A N 1
ATOM 1543 C CA . ALA A 1 196 ? 15.93 -13.758 -5.219 1 98.75 196 ALA A CA 1
ATOM 1544 C C . ALA A 1 196 ? 14.883 -12.844 -4.566 1 98.75 196 ALA A C 1
ATOM 1546 O O . ALA A 1 196 ? 14.625 -11.742 -5.055 1 98.75 196 ALA A O 1
ATOM 1547 N N . PRO A 1 197 ? 14.281 -13.305 -3.443 1 98.38 197 PRO A N 1
ATOM 1548 C CA . PRO A 1 197 ? 13.312 -12.461 -2.744 1 98.38 197 PRO A CA 1
ATOM 1549 C C . PRO A 1 197 ? 13.883 -11.094 -2.363 1 98.38 197 PRO A C 1
ATOM 1551 O O . PRO A 1 197 ? 13.156 -10.102 -2.338 1 98.38 197 PRO A O 1
ATOM 1554 N N . ALA A 1 198 ? 15.18 -11 -2.141 1 96.94 198 ALA A N 1
ATOM 1555 C CA . ALA A 1 198 ? 15.836 -9.773 -1.692 1 96.94 198 ALA A CA 1
ATOM 1556 C C . ALA A 1 198 ? 15.781 -8.695 -2.766 1 96.94 198 ALA A C 1
ATOM 1558 O O . ALA A 1 198 ? 16.016 -7.516 -2.482 1 96.94 198 ALA A O 1
ATOM 1559 N N . VAL A 1 199 ? 15.445 -9.086 -3.988 1 98.06 199 VAL A N 1
ATOM 1560 C CA . VAL A 1 199 ? 15.281 -8.125 -5.074 1 98.06 199 VAL A CA 1
ATOM 1561 C C . VAL A 1 199 ? 14.008 -7.312 -4.855 1 98.06 199 VAL A C 1
ATOM 1563 O O . VAL A 1 199 ? 13.836 -6.25 -5.457 1 98.06 199 VAL A O 1
ATOM 1566 N N . GLY A 1 200 ? 13.133 -7.703 -4.031 1 98.19 200 GLY A N 1
ATOM 1567 C CA . GLY A 1 200 ? 11.898 -7.016 -3.709 1 98.19 200 GLY A CA 1
ATOM 1568 C C . GLY A 1 200 ? 10.672 -7.68 -4.305 1 98.19 200 GLY A C 1
ATOM 1569 O O . GLY A 1 200 ? 9.641 -7.031 -4.508 1 98.19 200 GLY A O 1
ATOM 1570 N N . ILE A 1 201 ? 10.781 -8.938 -4.66 1 98.81 201 ILE A N 1
ATOM 1571 C CA . ILE A 1 201 ? 9.672 -9.641 -5.297 1 98.81 201 ILE A CA 1
ATOM 1572 C C . ILE A 1 201 ? 8.82 -10.328 -4.234 1 98.81 201 ILE A C 1
ATOM 1574 O O . ILE A 1 201 ? 9.242 -10.477 -3.088 1 98.81 201 ILE A O 1
ATOM 1578 N N . LEU A 1 202 ? 7.594 -10.633 -4.555 1 98.88 202 LEU A N 1
ATOM 1579 C CA . LEU A 1 202 ? 6.824 -11.562 -3.742 1 98.88 202 LEU A CA 1
ATOM 1580 C C . LEU A 1 202 ? 7.367 -12.984 -3.881 1 98.88 202 LEU A C 1
ATOM 1582 O O . LEU A 1 202 ? 7.539 -13.477 -4.996 1 98.88 202 LEU A O 1
ATOM 1586 N N . ASN A 1 203 ? 7.707 -13.594 -2.783 1 98.75 203 ASN A N 1
ATOM 1587 C CA . ASN A 1 203 ? 8.148 -14.984 -2.82 1 98.75 203 ASN A CA 1
ATOM 1588 C C . ASN A 1 203 ? 6.969 -15.938 -3.021 1 98.75 203 ASN A C 1
ATOM 1590 O O . ASN A 1 203 ? 6.523 -16.578 -2.074 1 98.75 203 ASN A O 1
ATOM 1594 N N . GLY A 1 204 ? 6.516 -16.062 -4.277 1 98.88 204 GLY A N 1
ATOM 1595 C CA . GLY A 1 204 ? 5.312 -16.812 -4.609 1 98.88 204 GLY A CA 1
ATOM 1596 C C . GLY A 1 204 ? 5.359 -18.266 -4.152 1 98.88 204 GLY A C 1
ATOM 1597 O O . GLY A 1 204 ? 6.414 -18.891 -4.18 1 98.88 204 GLY A O 1
ATOM 1598 N N . ILE A 1 205 ? 4.211 -18.781 -3.848 1 98.94 205 ILE A N 1
ATOM 1599 C CA . ILE A 1 205 ? 4.121 -20.172 -3.395 1 98.94 205 ILE A CA 1
ATOM 1600 C C . ILE A 1 205 ? 4.43 -21.109 -4.555 1 98.94 205 ILE A C 1
ATOM 1602 O O . ILE A 1 205 ? 5.184 -22.078 -4.395 1 98.94 205 ILE A O 1
ATOM 1606 N N . THR A 1 206 ? 3.883 -20.828 -5.727 1 98.81 206 THR A N 1
ATOM 1607 C CA . THR A 1 206 ? 4.195 -21.625 -6.906 1 98.81 206 THR A CA 1
ATOM 1608 C C . THR A 1 206 ? 5.676 -21.516 -7.254 1 98.81 206 THR A C 1
ATOM 1610 O O . THR A 1 206 ? 6.301 -22.5 -7.664 1 98.81 206 THR A O 1
ATOM 1613 N N . ARG A 1 207 ? 6.246 -20.328 -7.156 1 98.88 207 ARG A N 1
ATOM 1614 C CA . ARG A 1 207 ? 7.684 -20.156 -7.352 1 98.88 207 ARG A CA 1
ATOM 1615 C C . ARG A 1 207 ? 8.477 -21.094 -6.445 1 98.88 207 ARG A C 1
ATOM 1617 O O . ARG A 1 207 ? 9.398 -21.766 -6.898 1 98.88 207 ARG A O 1
ATOM 1624 N N . GLN A 1 208 ? 8.125 -21.062 -5.164 1 98.88 208 GLN A N 1
ATOM 1625 C CA . GLN A 1 208 ? 8.812 -21.922 -4.203 1 98.88 208 GLN A CA 1
ATOM 1626 C C . GLN A 1 208 ? 8.656 -23.391 -4.57 1 98.88 208 GLN A C 1
ATOM 1628 O O . GLN A 1 208 ? 9.609 -24.172 -4.461 1 98.88 208 GLN A O 1
ATOM 1633 N N . PHE A 1 209 ? 7.508 -23.75 -4.965 1 98.81 209 PHE A N 1
ATOM 1634 C CA . PHE A 1 209 ? 7.242 -25.125 -5.375 1 98.81 209 PHE A CA 1
ATOM 1635 C C . PHE A 1 209 ? 8.094 -25.5 -6.578 1 98.81 209 PHE A C 1
ATOM 1637 O O . PHE A 1 209 ? 8.672 -26.594 -6.621 1 98.81 209 PHE A O 1
ATOM 1644 N N . ILE A 1 210 ? 8.164 -24.656 -7.605 1 98.81 210 ILE A N 1
ATOM 1645 C CA . ILE A 1 210 ? 8.945 -24.906 -8.82 1 98.81 210 ILE A CA 1
ATOM 1646 C C . ILE A 1 210 ? 10.414 -25.094 -8.461 1 98.81 210 ILE A C 1
ATOM 1648 O O . ILE A 1 210 ? 11.086 -25.969 -8.992 1 98.81 210 ILE A O 1
ATOM 1652 N N . ILE A 1 211 ? 10.93 -24.25 -7.578 1 98.88 211 ILE A N 1
ATOM 1653 C CA . ILE A 1 211 ? 12.312 -24.375 -7.137 1 98.88 211 ILE A CA 1
ATOM 1654 C C . ILE A 1 211 ? 12.516 -25.75 -6.5 1 98.88 211 ILE A C 1
ATOM 1656 O O . ILE A 1 211 ? 13.5 -26.438 -6.797 1 98.88 211 ILE A O 1
ATOM 1660 N N . ALA A 1 212 ? 11.609 -26.141 -5.629 1 98.5 212 ALA A N 1
ATOM 1661 C CA . ALA A 1 212 ? 11.688 -27.453 -4.996 1 98.5 212 ALA A CA 1
ATOM 1662 C C . ALA A 1 212 ? 11.625 -28.562 -6.039 1 98.5 212 ALA A C 1
ATOM 1664 O O . ALA A 1 212 ? 12.359 -29.562 -5.941 1 98.5 212 ALA A O 1
ATOM 1665 N N . LEU A 1 213 ? 10.75 -28.469 -7 1 98.25 213 LEU A N 1
ATOM 1666 C CA . LEU A 1 213 ? 10.586 -29.453 -8.062 1 98.25 213 LEU A CA 1
ATOM 1667 C C . LEU A 1 213 ? 11.859 -29.562 -8.898 1 98.25 213 LEU A C 1
ATOM 1669 O O . LEU A 1 213 ? 12.289 -30.672 -9.234 1 98.25 213 LEU A O 1
ATOM 1673 N N . LEU A 1 214 ? 12.445 -28.438 -9.242 1 98.62 214 LEU A N 1
ATOM 1674 C CA . LEU A 1 214 ? 13.703 -28.422 -9.984 1 98.62 214 LEU A CA 1
ATOM 1675 C C . LEU A 1 214 ? 14.781 -29.203 -9.234 1 98.62 214 LEU A C 1
ATOM 1677 O O . LEU A 1 214 ? 15.508 -29.984 -9.844 1 98.62 214 LEU A O 1
ATOM 1681 N N . LYS A 1 215 ? 14.852 -28.953 -7.961 1 97.69 215 LYS A N 1
ATOM 1682 C CA . LYS A 1 215 ? 15.828 -29.672 -7.145 1 97.69 215 LYS A CA 1
ATOM 1683 C C . LYS A 1 215 ? 15.578 -31.188 -7.18 1 97.69 215 LYS A C 1
ATOM 1685 O O . LYS A 1 215 ? 16.516 -31.969 -7.312 1 97.69 215 LYS A O 1
ATOM 1690 N N . GLN A 1 216 ? 14.344 -31.562 -7.109 1 96.38 216 GLN A N 1
ATOM 1691 C CA . GLN A 1 216 ? 13.984 -32.969 -7.164 1 96.38 216 GLN A CA 1
ATOM 1692 C C . GLN A 1 216 ? 14.336 -33.594 -8.523 1 96.38 216 GLN A C 1
ATOM 1694 O O . GLN A 1 216 ? 14.734 -34.75 -8.602 1 96.38 216 GLN A O 1
ATOM 1699 N N . LEU A 1 217 ? 14.211 -32.844 -9.539 1 96.31 217 LEU A N 1
ATOM 1700 C CA . LEU A 1 217 ? 14.492 -33.312 -10.891 1 96.31 217 LEU A CA 1
ATOM 1701 C C . LEU A 1 217 ? 15.984 -33.188 -11.203 1 96.31 217 LEU A C 1
ATOM 1703 O O . LEU A 1 217 ? 16.422 -33.5 -12.312 1 96.31 217 LEU A O 1
ATOM 1707 N N . ARG A 1 218 ? 16.766 -32.688 -10.281 1 97 218 ARG A N 1
ATOM 1708 C CA . ARG A 1 218 ? 18.203 -32.5 -10.414 1 97 218 ARG A CA 1
ATOM 1709 C C . ARG A 1 218 ? 18.531 -31.562 -11.57 1 97 218 ARG A C 1
ATOM 1711 O O . ARG A 1 218 ? 19.484 -31.797 -12.312 1 97 218 ARG A O 1
ATOM 1718 N N . ILE A 1 219 ? 17.625 -30.641 -11.805 1 98 219 ILE A N 1
ATOM 1719 C CA . ILE A 1 219 ? 17.891 -29.516 -12.711 1 98 219 ILE A CA 1
ATOM 1720 C C . ILE A 1 219 ? 18.438 -28.328 -11.922 1 98 219 ILE A C 1
ATOM 1722 O O . ILE A 1 219 ? 17.797 -27.844 -10.984 1 98 219 ILE A O 1
ATOM 1726 N N . PRO A 1 220 ? 19.641 -27.859 -12.258 1 98.62 220 PRO A N 1
ATOM 1727 C CA . PRO A 1 220 ? 20.234 -26.781 -11.477 1 98.62 220 PRO A CA 1
ATOM 1728 C C . PRO A 1 220 ? 19.391 -25.516 -11.477 1 98.62 220 PRO A C 1
ATOM 1730 O O . PRO A 1 220 ? 18.891 -25.094 -12.523 1 98.62 220 PRO A O 1
ATOM 1733 N N . VAL A 1 221 ? 19.234 -24.844 -10.32 1 98.88 221 VAL A N 1
ATOM 1734 C CA . VAL A 1 221 ? 18.484 -23.609 -10.172 1 98.88 221 VAL A CA 1
ATOM 1735 C C . VAL A 1 221 ? 19.25 -22.625 -9.281 1 98.88 221 VAL A C 1
ATOM 1737 O O . VAL A 1 221 ? 19.844 -23.031 -8.281 1 98.88 221 VAL A O 1
ATOM 1740 N N . GLU A 1 222 ? 19.297 -21.391 -9.68 1 98.81 222 GLU A N 1
ATOM 1741 C CA . GLU A 1 222 ? 19.984 -20.328 -8.945 1 98.81 222 GLU A CA 1
ATOM 1742 C C . GLU A 1 222 ? 19.078 -19.125 -8.734 1 98.81 222 GLU A C 1
ATOM 1744 O O . GLU A 1 222 ? 18.422 -18.672 -9.672 1 98.81 222 GLU A O 1
ATOM 1749 N N . GLU A 1 223 ? 19.062 -18.672 -7.52 1 98.88 223 GLU A N 1
ATOM 1750 C CA . GLU A 1 223 ? 18.422 -17.406 -7.18 1 98.88 223 GLU A CA 1
ATOM 1751 C C . GLU A 1 223 ? 19.453 -16.281 -7.047 1 98.88 223 GLU A C 1
ATOM 1753 O O . GLU A 1 223 ? 20.547 -16.5 -6.535 1 98.88 223 GLU A O 1
ATOM 1758 N N . GLY A 1 224 ? 19.078 -15.117 -7.559 1 98.75 224 GLY A N 1
ATOM 1759 C CA . GLY A 1 224 ? 20.047 -14.031 -7.426 1 98.75 224 GLY A CA 1
ATOM 1760 C C . GLY A 1 224 ? 19.531 -12.711 -7.977 1 98.75 224 GLY A C 1
ATOM 1761 O O . GLY A 1 224 ? 18.312 -12.523 -8.125 1 98.75 224 GLY A O 1
ATOM 1762 N N . VAL A 1 225 ? 20.438 -11.773 -8.055 1 98.88 225 VAL A N 1
ATOM 1763 C CA . VAL A 1 225 ? 20.203 -10.469 -8.664 1 98.88 225 VAL A CA 1
ATOM 1764 C C . VAL A 1 225 ? 20.766 -10.453 -10.086 1 98.88 225 VAL A C 1
ATOM 1766 O O . VAL A 1 225 ? 21.969 -10.633 -10.281 1 98.88 225 VAL A O 1
ATOM 1769 N N . TYR A 1 226 ? 19.875 -10.266 -11.094 1 98.88 226 TYR A N 1
ATOM 1770 C CA . TYR A 1 226 ? 20.297 -10.383 -12.492 1 98.88 226 TYR A CA 1
ATOM 1771 C C . TYR A 1 226 ? 19.875 -9.156 -13.289 1 98.88 226 TYR A C 1
ATOM 1773 O O . TYR A 1 226 ? 18.766 -8.641 -13.109 1 98.88 226 TYR A O 1
ATOM 1781 N N . PRO A 1 227 ? 20.75 -8.688 -14.148 1 98.81 227 PRO A N 1
ATOM 1782 C CA . PRO A 1 227 ? 20.344 -7.633 -15.078 1 98.81 227 PRO A CA 1
ATOM 1783 C C . PRO A 1 227 ? 19.391 -8.141 -16.172 1 98.81 227 PRO A C 1
ATOM 1785 O O . PRO A 1 227 ? 19.328 -9.344 -16.422 1 98.81 227 PRO A O 1
ATOM 1788 N N . LEU A 1 228 ? 18.703 -7.242 -16.766 1 98.81 228 LEU A N 1
ATOM 1789 C CA . LEU A 1 228 ? 17.781 -7.578 -17.844 1 98.81 228 LEU A CA 1
ATOM 1790 C C . LEU A 1 228 ? 18.484 -8.352 -18.953 1 98.81 228 LEU A C 1
ATOM 1792 O O . LEU A 1 228 ? 17.891 -9.242 -19.562 1 98.81 228 LEU A O 1
ATOM 1796 N N . SER A 1 229 ? 19.703 -8.039 -19.234 1 98.62 229 SER A N 1
ATOM 1797 C CA . SER A 1 229 ? 20.453 -8.688 -20.297 1 98.62 229 SER A CA 1
ATOM 1798 C C . SER A 1 229 ? 20.578 -10.188 -20.047 1 98.62 229 SER A C 1
ATOM 1800 O O . SER A 1 229 ? 20.594 -10.977 -21 1 98.62 229 SER A O 1
ATOM 1802 N N . HIS A 1 230 ? 20.703 -10.547 -18.797 1 98.69 230 HIS A N 1
ATOM 1803 C CA . HIS A 1 230 ? 20.797 -11.961 -18.453 1 98.69 230 HIS A CA 1
ATOM 1804 C C . HIS A 1 230 ? 19.531 -12.711 -18.859 1 98.69 230 HIS A C 1
ATOM 1806 O O . HIS A 1 230 ? 19.594 -13.797 -19.438 1 98.69 230 HIS A O 1
ATOM 1812 N N . LEU A 1 231 ? 18.391 -12.164 -18.688 1 98.81 231 LEU A N 1
ATOM 1813 C CA . LEU A 1 231 ? 17.094 -12.719 -19.062 1 98.81 231 LEU A CA 1
ATOM 1814 C C . LEU A 1 231 ? 16.953 -12.758 -20.578 1 98.81 231 LEU A C 1
ATOM 1816 O O . LEU A 1 231 ? 16.469 -13.75 -21.141 1 98.81 231 LEU A O 1
ATOM 1820 N N . LEU A 1 232 ? 17.375 -11.719 -21.219 1 98.69 232 LEU A N 1
ATOM 1821 C CA . LEU A 1 232 ? 17.172 -11.602 -22.656 1 98.69 232 LEU A CA 1
ATOM 1822 C C . LEU A 1 232 ? 18 -12.625 -23.422 1 98.69 232 LEU A C 1
ATOM 1824 O O . LEU A 1 232 ? 17.719 -12.938 -24.578 1 98.69 232 LEU A O 1
ATOM 1828 N N . GLN A 1 233 ? 18.984 -13.195 -22.797 1 98.25 233 GLN A N 1
ATOM 1829 C CA . GLN A 1 233 ? 19.859 -14.164 -23.438 1 98.25 233 GLN A CA 1
ATOM 1830 C C . GLN A 1 233 ? 19.438 -15.594 -23.109 1 98.25 233 GLN A C 1
ATOM 1832 O O . GLN A 1 233 ? 20.156 -16.547 -23.406 1 98.25 233 GLN A O 1
ATOM 1837 N N . ALA A 1 234 ? 18.344 -15.781 -22.594 1 98.5 234 ALA A N 1
ATOM 1838 C CA . ALA A 1 234 ? 17.859 -17.078 -22.125 1 98.5 234 ALA A CA 1
ATOM 1839 C C . ALA A 1 234 ? 17.531 -18 -23.297 1 98.5 234 ALA A C 1
ATOM 1841 O O . ALA A 1 234 ? 17.281 -17.531 -24.406 1 98.5 234 ALA A O 1
ATOM 1842 N N . ASP A 1 235 ? 17.562 -19.281 -23.016 1 98.12 235 ASP A N 1
ATOM 1843 C CA . ASP A 1 235 ? 17.078 -20.281 -23.953 1 98.12 235 ASP A CA 1
ATOM 1844 C C . ASP A 1 235 ? 15.562 -20.484 -23.781 1 98.12 235 ASP A C 1
ATOM 1846 O O . ASP A 1 235 ? 14.859 -20.703 -24.781 1 98.12 235 ASP A O 1
ATOM 1850 N N . GLU A 1 236 ? 15.125 -20.531 -22.609 1 98.62 236 GLU A N 1
ATOM 1851 C CA . GLU A 1 236 ? 13.719 -20.594 -22.203 1 98.62 236 GLU A CA 1
ATOM 1852 C C . GLU A 1 236 ? 13.383 -19.5 -21.203 1 98.62 236 GLU A C 1
ATOM 1854 O O . GLU A 1 236 ? 14.258 -19.047 -20.453 1 98.62 236 GLU A O 1
ATOM 1859 N N . ALA A 1 237 ? 12.172 -19.062 -21.219 1 98.88 237 ALA A N 1
ATOM 1860 C CA . ALA A 1 237 ? 11.633 -18.188 -20.188 1 98.88 237 ALA A CA 1
ATOM 1861 C C . ALA A 1 237 ? 10.18 -18.531 -19.875 1 98.88 237 ALA A C 1
ATOM 1863 O O . ALA A 1 237 ? 9.422 -18.922 -20.75 1 98.88 237 ALA A O 1
ATOM 1864 N N . PHE A 1 238 ? 9.836 -18.422 -18.609 1 98.94 238 PHE A N 1
ATOM 1865 C CA . PHE A 1 238 ? 8.453 -18.703 -18.219 1 98.94 238 PHE A CA 1
ATOM 1866 C C . PHE A 1 238 ? 8.086 -17.969 -16.953 1 98.94 238 PHE A C 1
ATOM 1868 O O . PHE A 1 238 ? 8.961 -17.547 -16.188 1 98.94 238 PHE A O 1
ATOM 1875 N N . ILE A 1 239 ? 6.797 -17.781 -16.734 1 98.88 239 ILE A N 1
ATOM 1876 C CA . ILE A 1 239 ? 6.262 -17.141 -15.531 1 98.88 239 ILE A CA 1
ATOM 1877 C C . ILE A 1 239 ? 5.371 -18.125 -14.781 1 98.88 239 ILE A C 1
ATOM 1879 O O . ILE A 1 239 ? 4.91 -19.109 -15.352 1 98.88 239 ILE A O 1
ATOM 1883 N N . THR A 1 240 ? 5.227 -17.844 -13.469 1 98.81 240 THR A N 1
ATOM 1884 C CA . THR A 1 240 ? 4.426 -18.75 -12.648 1 98.81 240 THR A CA 1
ATOM 1885 C C . THR A 1 240 ? 3.49 -17.953 -11.734 1 98.81 240 THR A C 1
ATOM 1887 O O . THR A 1 240 ? 3.85 -16.891 -11.242 1 98.81 240 THR A O 1
ATOM 1890 N N . ASN A 1 241 ? 2.348 -18.391 -11.516 1 98.06 241 ASN A N 1
ATOM 1891 C CA . ASN A 1 241 ? 1.459 -18.047 -10.414 1 98.06 241 ASN A CA 1
ATOM 1892 C C . ASN A 1 241 ? 0.47 -19.156 -10.109 1 98.06 241 ASN A C 1
ATOM 1894 O O . ASN A 1 241 ? 0.411 -20.156 -10.836 1 98.06 241 ASN A O 1
ATOM 1898 N N . SER A 1 242 ? -0.276 -19.016 -9.094 1 98.38 242 SER A N 1
ATOM 1899 C CA . SER A 1 242 ? -1.031 -20.125 -8.523 1 98.38 242 SER A CA 1
ATOM 1900 C C . SER A 1 242 ? -2.26 -20.453 -9.375 1 98.38 242 SER A C 1
ATOM 1902 O O . SER A 1 242 ? -2.84 -21.531 -9.25 1 98.38 242 SER A O 1
ATOM 1904 N N . VAL A 1 243 ? -2.637 -19.562 -10.258 1 97.94 243 VAL A N 1
ATOM 1905 C CA . VAL A 1 243 ? -3.846 -19.766 -11.047 1 97.94 243 VAL A CA 1
ATOM 1906 C C . VAL A 1 243 ? -3.469 -20.234 -12.453 1 97.94 243 VAL A C 1
ATOM 1908 O O . VAL A 1 243 ? -3.984 -21.25 -12.938 1 97.94 243 VAL A O 1
ATOM 1911 N N . GLN A 1 244 ? -2.502 -19.594 -13.062 1 97.06 244 GLN A N 1
ATOM 1912 C CA . GLN A 1 244 ? -2.111 -19.906 -14.438 1 97.06 244 GLN A CA 1
ATOM 1913 C C . GLN A 1 244 ? -1.03 -20.969 -14.477 1 97.06 244 GLN A C 1
ATOM 1915 O O . GLN A 1 244 ? -0.71 -21.5 -15.539 1 97.06 244 GLN A O 1
ATOM 1920 N N . GLU A 1 245 ? -0.479 -21.312 -13.305 1 98.19 245 GLU A N 1
ATOM 1921 C CA . GLU A 1 245 ? 0.505 -22.391 -13.211 1 98.19 245 GLU A CA 1
ATOM 1922 C C . GLU A 1 245 ? 1.832 -21.984 -13.836 1 98.19 245 GLU A C 1
ATOM 1924 O O . GLU A 1 245 ? 2.439 -20.984 -13.438 1 98.19 245 GLU A O 1
ATOM 1929 N N . ILE A 1 246 ? 2.334 -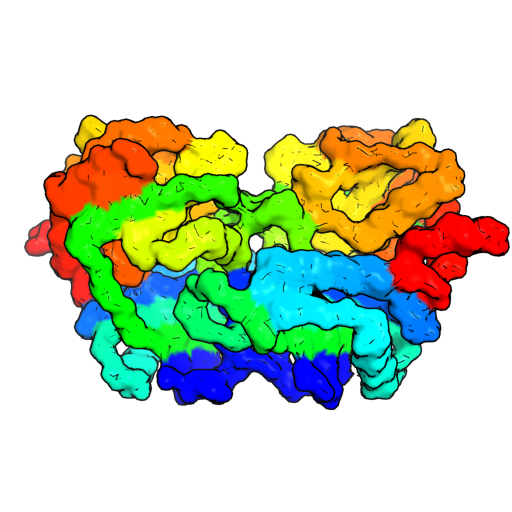22.75 -14.781 1 98.62 246 ILE A N 1
ATOM 1930 C CA . ILE A 1 246 ? 3.574 -22.484 -15.5 1 98.62 246 ILE A CA 1
ATOM 1931 C C . ILE A 1 246 ? 3.256 -22.031 -16.922 1 98.62 246 ILE A C 1
ATOM 1933 O O . ILE A 1 246 ? 2.711 -22.812 -17.719 1 98.62 246 ILE A O 1
ATOM 1937 N N . VAL A 1 247 ? 3.598 -20.781 -17.266 1 98.62 247 VAL A N 1
ATOM 1938 C CA . VAL A 1 247 ? 3.273 -20.219 -18.578 1 98.62 247 VAL A CA 1
ATOM 1939 C C . VAL A 1 247 ? 4.562 -19.859 -19.312 1 98.62 247 VAL A C 1
ATOM 1941 O O . VAL A 1 247 ? 5.293 -18.969 -18.906 1 98.62 247 VAL A O 1
ATOM 1944 N N . PRO A 1 248 ? 4.809 -20.531 -20.422 1 98.62 248 PRO A N 1
ATOM 1945 C CA . PRO A 1 248 ? 5.996 -20.156 -21.188 1 98.62 248 PRO A CA 1
ATOM 1946 C C . PRO A 1 248 ? 5.906 -18.75 -21.766 1 98.62 248 PRO A C 1
ATOM 1948 O O . PRO A 1 248 ? 4.82 -18.297 -22.156 1 98.62 248 PRO A O 1
ATOM 1951 N N . LEU A 1 249 ? 7.027 -18.062 -21.797 1 98.62 249 LEU A N 1
ATOM 1952 C CA . LEU A 1 249 ? 7.16 -16.828 -22.562 1 98.62 249 LEU A CA 1
ATOM 1953 C C . LEU A 1 249 ? 7.785 -17.109 -23.922 1 98.62 249 LEU A C 1
ATOM 1955 O O . LEU A 1 249 ? 8.898 -17.625 -24 1 98.62 249 LEU A O 1
ATOM 1959 N N . CYS A 1 250 ? 7.082 -16.75 -24.969 1 97.81 250 CYS A N 1
ATOM 1960 C CA . CYS A 1 250 ? 7.566 -17.062 -26.312 1 97.81 250 CYS A CA 1
ATOM 1961 C C . CYS A 1 250 ? 8.547 -15.992 -26.781 1 97.81 250 CYS A C 1
ATOM 1963 O O . CYS A 1 250 ? 9.414 -16.266 -27.625 1 97.81 250 CYS A O 1
ATOM 1965 N N . ARG A 1 251 ? 8.359 -14.773 -26.234 1 97.69 251 ARG A N 1
ATOM 1966 C CA . ARG A 1 251 ? 9.273 -13.703 -26.609 1 97.69 251 ARG A CA 1
ATOM 1967 C C . ARG A 1 251 ? 9.266 -12.586 -25.562 1 97.69 251 ARG A C 1
ATOM 1969 O O . ARG A 1 251 ? 8.281 -12.422 -24.844 1 97.69 251 ARG A O 1
ATOM 1976 N N . ILE A 1 252 ? 10.289 -11.82 -25.547 1 98.62 252 ILE A N 1
ATOM 1977 C CA . ILE A 1 252 ? 10.43 -10.523 -24.891 1 98.62 252 ILE A CA 1
ATOM 1978 C C . ILE A 1 252 ? 11.078 -9.523 -25.844 1 98.62 252 ILE A C 1
ATOM 1980 O O . ILE A 1 252 ? 12.258 -9.648 -26.172 1 98.62 252 ILE A O 1
ATOM 1984 N N . GLY A 1 253 ? 10.297 -8.57 -26.188 1 96.88 253 GLY A N 1
ATOM 1985 C CA . GLY A 1 253 ? 10.789 -7.691 -27.234 1 96.88 253 GLY A CA 1
ATOM 1986 C C . GLY A 1 253 ? 11.148 -8.43 -28.516 1 96.88 253 GLY A C 1
ATOM 1987 O O . GLY A 1 253 ? 10.32 -9.164 -29.062 1 96.88 253 GLY A O 1
ATOM 1988 N N . HIS A 1 254 ? 12.422 -8.344 -28.922 1 97.06 254 HIS A N 1
ATOM 1989 C CA . HIS A 1 254 ? 12.875 -8.984 -30.156 1 97.06 254 HIS A CA 1
ATOM 1990 C C . HIS A 1 254 ? 13.461 -10.367 -29.875 1 97.06 254 HIS A C 1
ATOM 1992 O O . HIS A 1 254 ? 13.789 -11.102 -30.812 1 97.06 254 HIS A O 1
ATOM 1998 N N . CYS A 1 255 ? 13.578 -10.703 -28.656 1 98 255 CYS A N 1
ATOM 1999 C CA . CYS A 1 255 ? 14.148 -11.992 -28.297 1 98 255 CYS A CA 1
ATOM 2000 C C . CYS A 1 255 ? 13.086 -13.086 -28.328 1 98 255 CYS A C 1
ATOM 2002 O O . CYS A 1 255 ? 12.062 -12.984 -27.656 1 98 255 CYS A O 1
ATOM 2004 N N . VAL A 1 256 ? 13.375 -14.156 -29.047 1 97.69 256 VAL A N 1
ATOM 2005 C CA . VAL A 1 256 ? 12.453 -15.273 -29.188 1 97.69 256 VAL A CA 1
ATOM 2006 C C . VAL A 1 256 ? 12.992 -16.484 -28.422 1 97.69 256 VAL A C 1
ATOM 2008 O O . VAL A 1 256 ? 14.188 -16.781 -28.484 1 97.69 256 VAL A O 1
ATOM 2011 N N . TYR A 1 257 ? 12.125 -17.188 -27.766 1 97.62 257 TYR A N 1
ATOM 2012 C CA . TYR A 1 257 ? 12.508 -18.328 -26.938 1 97.62 257 TYR A CA 1
ATOM 2013 C C . TYR A 1 257 ? 11.844 -19.609 -27.438 1 97.62 257 TYR A C 1
ATOM 2015 O O . TYR A 1 257 ? 11.047 -19.562 -28.375 1 97.62 257 TYR A O 1
ATOM 2023 N N . GLN A 1 258 ? 12.148 -20.656 -26.812 1 95.12 258 GLN A N 1
ATOM 2024 C CA . GLN A 1 258 ? 11.633 -21.953 -27.234 1 95.12 258 GLN A CA 1
ATOM 2025 C C . GLN A 1 258 ? 10.141 -22.078 -26.922 1 95.12 258 GLN A C 1
ATOM 2027 O O . GLN A 1 258 ? 9.445 -22.906 -27.516 1 95.12 258 GLN A O 1
ATOM 2032 N N . GLY A 1 259 ? 9.727 -21.266 -25.969 1 94.44 259 GLY A N 1
ATOM 2033 C CA . GLY A 1 259 ? 8.312 -21.266 -25.625 1 94.44 259 GLY A CA 1
ATOM 2034 C C . GLY A 1 259 ? 7.805 -22.609 -25.125 1 94.44 259 GLY A C 1
ATOM 2035 O O . GLY A 1 259 ? 8.406 -23.203 -24.234 1 94.44 259 GLY A O 1
ATOM 2036 N N . LYS A 1 260 ? 6.711 -23.047 -25.734 1 93.81 260 LYS A N 1
ATOM 2037 C CA . LYS A 1 260 ? 6.051 -24.281 -25.312 1 93.81 260 LYS A CA 1
ATOM 2038 C C . LYS A 1 260 ? 6.918 -25.484 -25.625 1 93.81 260 LYS A C 1
ATOM 2040 O O . LYS A 1 260 ? 6.676 -26.578 -25.094 1 93.81 260 LYS A O 1
ATOM 2045 N N . ASN A 1 261 ? 7.914 -25.312 -26.406 1 95.25 261 ASN A N 1
ATOM 2046 C CA . ASN A 1 261 ? 8.758 -26.422 -26.812 1 95.25 261 ASN A CA 1
ATOM 2047 C C . ASN A 1 261 ? 10.016 -26.531 -25.953 1 95.25 261 ASN A C 1
ATOM 2049 O O . ASN A 1 261 ? 10.82 -27.438 -26.125 1 95.25 261 ASN A O 1
ATOM 2053 N N . GLY A 1 262 ? 10.203 -25.641 -25.016 1 96.62 262 GLY A N 1
ATOM 2054 C CA . GLY A 1 262 ? 11.352 -25.719 -24.141 1 96.62 262 GLY A CA 1
ATOM 2055 C C . GLY A 1 262 ? 11.352 -26.953 -23.25 1 96.62 262 GLY A C 1
ATOM 2056 O O . GLY A 1 262 ? 10.344 -27.281 -22.625 1 96.62 262 GLY A O 1
ATOM 2057 N N . PRO A 1 263 ? 12.461 -27.672 -23.25 1 97.75 263 PRO A N 1
ATOM 2058 C CA . PRO A 1 263 ? 12.508 -28.938 -22.484 1 97.75 263 PRO A CA 1
ATOM 2059 C C . PRO A 1 263 ? 12.25 -28.734 -21 1 97.75 263 PRO A C 1
ATOM 2061 O O . PRO A 1 263 ? 11.594 -29.562 -20.375 1 97.75 263 PRO A O 1
ATOM 2064 N N . VAL A 1 264 ? 12.766 -27.688 -20.422 1 98.31 264 VAL A N 1
ATOM 2065 C CA . VAL A 1 264 ? 12.57 -27.438 -19 1 98.31 264 VAL A CA 1
ATOM 2066 C C . VAL A 1 264 ? 11.109 -27.125 -18.719 1 98.31 264 VAL A C 1
ATOM 2068 O O . VAL A 1 264 ? 10.5 -27.688 -17.812 1 98.31 264 VAL A O 1
ATOM 2071 N N . VAL A 1 265 ? 10.508 -26.234 -19.5 1 98 265 VAL A N 1
ATOM 2072 C CA . VAL A 1 265 ? 9.109 -25.859 -19.359 1 98 265 VAL A CA 1
ATOM 2073 C C . VAL A 1 265 ? 8.219 -27.094 -19.469 1 98 265 VAL A C 1
ATOM 2075 O O . VAL A 1 265 ? 7.336 -27.312 -18.641 1 98 265 VAL A O 1
ATOM 2078 N N . ARG A 1 266 ? 8.508 -27.938 -20.438 1 97.75 266 ARG A N 1
ATOM 2079 C CA . ARG A 1 266 ? 7.711 -29.141 -20.656 1 97.75 266 ARG A CA 1
ATOM 2080 C C . ARG A 1 266 ? 7.801 -30.094 -19.469 1 97.75 266 ARG A C 1
ATOM 2082 O O . ARG A 1 266 ? 6.785 -30.641 -19.031 1 97.75 266 ARG A O 1
ATOM 2089 N N . ALA A 1 267 ? 8.977 -30.281 -19.031 1 97.94 267 ALA A N 1
ATOM 2090 C CA . ALA A 1 267 ? 9.172 -31.172 -17.891 1 97.94 267 ALA A CA 1
ATOM 2091 C C . ALA A 1 267 ? 8.422 -30.656 -16.656 1 97.94 267 ALA A C 1
ATOM 2093 O O . ALA A 1 267 ? 7.746 -31.422 -15.969 1 97.94 267 ALA A O 1
ATOM 2094 N N . LEU A 1 268 ? 8.562 -29.359 -16.406 1 98.25 268 LEU A N 1
ATOM 2095 C CA . LEU A 1 268 ? 7.922 -28.766 -15.234 1 98.25 268 LEU A CA 1
ATOM 2096 C C . LEU A 1 268 ? 6.406 -28.828 -15.352 1 98.25 268 LEU A C 1
ATOM 2098 O O . LEU A 1 268 ? 5.719 -29.156 -14.375 1 98.25 268 LEU A O 1
ATOM 2102 N N . GLN A 1 269 ? 5.871 -28.516 -16.516 1 97.94 269 GLN A N 1
ATOM 2103 C CA . GLN A 1 269 ? 4.43 -28.594 -16.719 1 97.94 269 GLN A CA 1
ATOM 2104 C C . GLN A 1 269 ? 3.908 -30.016 -16.516 1 97.94 269 GLN A C 1
ATOM 2106 O O . GLN A 1 269 ? 2.838 -30.203 -15.945 1 97.94 269 GLN A O 1
ATOM 2111 N N . HIS A 1 270 ? 4.641 -30.969 -17.031 1 97.12 270 HIS A N 1
ATOM 2112 C CA . HIS A 1 270 ? 4.262 -32.375 -16.906 1 97.12 270 HIS A CA 1
ATOM 2113 C C . HIS A 1 270 ? 4.156 -32.781 -15.43 1 97.12 270 HIS A C 1
ATOM 2115 O O . HIS A 1 270 ? 3.129 -33.312 -15 1 97.12 270 HIS A O 1
ATOM 2121 N N . HIS A 1 271 ? 5.148 -32.469 -14.688 1 96.88 271 HIS A N 1
ATOM 2122 C CA . HIS A 1 271 ? 5.168 -32.875 -13.281 1 96.88 271 HIS A CA 1
ATOM 2123 C C . HIS A 1 271 ? 4.16 -32.062 -12.469 1 96.88 271 HIS A C 1
ATOM 2125 O O . HIS A 1 271 ? 3.539 -32.594 -11.547 1 96.88 271 HIS A O 1
ATOM 2131 N N . TYR A 1 272 ? 4.055 -30.766 -12.773 1 97.25 272 TYR A N 1
ATOM 2132 C CA . TYR A 1 272 ? 3.062 -29.922 -12.109 1 97.25 272 TYR A CA 1
ATOM 2133 C C . TYR A 1 272 ? 1.67 -30.531 -12.219 1 97.25 272 TYR A C 1
ATOM 2135 O O . TYR A 1 272 ? 0.974 -30.703 -11.219 1 97.25 272 TYR A O 1
ATOM 2143 N N . ARG A 1 273 ? 1.304 -30.953 -13.383 1 95.94 273 ARG A N 1
ATOM 2144 C CA . ARG A 1 273 ? -0.013 -31.516 -13.648 1 95.94 273 ARG A CA 1
ATOM 2145 C C . ARG A 1 273 ? -0.228 -32.812 -12.859 1 95.94 273 ARG A C 1
ATOM 2147 O O . ARG A 1 273 ? -1.335 -33.062 -12.391 1 95.94 273 ARG A O 1
ATOM 2154 N N . ARG A 1 274 ? 0.748 -33.531 -12.688 1 95.31 274 ARG A N 1
ATOM 2155 C CA . ARG A 1 274 ? 0.654 -34.812 -12 1 95.31 274 ARG A CA 1
ATOM 2156 C C . ARG A 1 274 ? 0.464 -34.625 -10.5 1 95.31 274 ARG A C 1
ATOM 2158 O O . ARG A 1 274 ? -0.131 -35.469 -9.836 1 95.31 274 ARG A O 1
ATOM 2165 N N . LEU A 1 275 ? 0.905 -33.469 -10.047 1 96.69 275 LEU A N 1
ATOM 2166 C CA . LEU A 1 275 ? 1.013 -33.312 -8.602 1 96.69 275 LEU A CA 1
ATOM 2167 C C . LEU A 1 275 ? -0.107 -32.438 -8.07 1 96.69 275 LEU A C 1
ATOM 2169 O O . LEU A 1 275 ? -0.364 -32.406 -6.863 1 96.69 275 LEU A O 1
ATOM 2173 N N . THR A 1 276 ? -0.811 -31.672 -8.875 1 96.25 276 THR A N 1
ATOM 2174 C CA . THR A 1 276 ? -1.737 -30.609 -8.484 1 96.25 276 THR A CA 1
ATOM 2175 C C . THR A 1 276 ? -2.947 -31.188 -7.758 1 96.25 276 THR A C 1
ATOM 2177 O O . THR A 1 276 ? -3.572 -30.516 -6.941 1 96.25 276 THR A O 1
ATOM 2180 N N . HIS A 1 277 ? -3.256 -32.469 -7.934 1 94.88 277 HIS A N 1
ATOM 2181 C CA . HIS A 1 277 ? -4.465 -33.062 -7.363 1 94.88 277 HIS A CA 1
ATOM 2182 C C . HIS A 1 277 ? -4.195 -33.656 -5.992 1 94.88 277 HIS A C 1
ATOM 2184 O O . HIS A 1 277 ? -5.117 -34.125 -5.316 1 94.88 277 HIS A O 1
ATOM 2190 N N . ARG A 1 278 ? -2.93 -33.531 -5.496 1 93.94 278 ARG A N 1
ATOM 2191 C CA . ARG A 1 278 ? -2.66 -34.344 -4.328 1 93.94 278 ARG A CA 1
ATOM 2192 C C . ARG A 1 278 ? -1.898 -33.562 -3.262 1 93.94 278 ARG A C 1
ATOM 2194 O O . ARG A 1 278 ? -2.125 -33.75 -2.064 1 93.94 278 ARG A O 1
ATOM 2201 N N . LEU A 1 279 ? -0.996 -32.688 -3.646 1 97.06 279 LEU A N 1
ATOM 2202 C CA . LEU A 1 279 ? -0.06 -32.125 -2.68 1 97.06 279 LEU A CA 1
ATOM 2203 C C . LEU A 1 279 ? -0.727 -31.031 -1.851 1 97.06 279 LEU A C 1
ATOM 2205 O O . LEU A 1 279 ? -1.461 -30.203 -2.389 1 97.06 279 LEU A O 1
ATOM 2209 N N . TRP A 1 280 ? -0.456 -31.047 -0.584 1 98.12 280 TRP A N 1
ATOM 2210 C CA . TRP A 1 280 ? -0.876 -30 0.341 1 98.12 280 TRP A CA 1
ATOM 2211 C C . TRP A 1 280 ? 0.248 -28.984 0.573 1 98.12 280 TRP A C 1
ATOM 2213 O O . TRP A 1 280 ? 0.001 -27.859 0.994 1 98.12 280 TRP A O 1
ATOM 2223 N N . THR A 1 281 ? 1.476 -29.453 0.384 1 98.5 281 THR A N 1
ATOM 2224 C CA . THR A 1 281 ? 2.684 -28.656 0.605 1 98.5 281 THR A CA 1
ATOM 2225 C C . THR A 1 281 ? 3.814 -29.141 -0.301 1 98.5 281 THR A C 1
ATOM 2227 O O . THR A 1 281 ? 3.848 -30.312 -0.699 1 98.5 281 THR A O 1
ATOM 2230 N N . ARG A 1 282 ? 4.727 -28.266 -0.609 1 97.31 282 ARG A N 1
ATOM 2231 C CA . ARG A 1 282 ? 5.906 -28.609 -1.395 1 97.31 282 ARG A CA 1
ATOM 2232 C C . ARG A 1 282 ? 6.793 -29.594 -0.642 1 97.31 282 ARG A C 1
ATOM 2234 O O . ARG A 1 282 ? 7.598 -30.312 -1.251 1 97.31 282 ARG A O 1
ATOM 2241 N N . ASN A 1 283 ? 6.605 -29.703 0.642 1 95.69 283 ASN A N 1
ATOM 2242 C CA . ASN A 1 283 ? 7.434 -30.578 1.46 1 95.69 283 ASN A CA 1
ATOM 2243 C C . ASN A 1 283 ? 7.078 -32.062 1.24 1 95.69 283 ASN A C 1
ATOM 2245 O O . ASN A 1 283 ? 7.82 -32.938 1.657 1 95.69 283 ASN A O 1
ATOM 2249 N N . GLU A 1 284 ? 6.055 -32.312 0.539 1 95.12 284 GLU A N 1
ATOM 2250 C CA . GLU A 1 284 ? 5.645 -33.688 0.217 1 95.12 284 GLU A CA 1
ATOM 2251 C C . GLU A 1 284 ? 6.277 -34.156 -1.087 1 95.12 284 GLU A C 1
ATOM 2253 O O . GLU A 1 284 ? 6.148 -35.312 -1.458 1 95.12 284 GLU A O 1
ATOM 2258 N N . LEU A 1 285 ? 6.93 -33.281 -1.763 1 93.62 285 LEU A N 1
ATOM 2259 C CA . LEU A 1 285 ? 7.41 -33.531 -3.117 1 93.62 285 LEU A CA 1
ATOM 2260 C C . LEU A 1 285 ? 8.312 -34.75 -3.156 1 93.62 285 LEU A C 1
ATOM 2262 O O . LEU A 1 285 ? 8.156 -35.625 -4.016 1 93.62 285 LEU A O 1
ATOM 2266 N N . ALA A 1 286 ? 9.305 -34.844 -2.232 1 88.56 286 ALA A N 1
ATOM 2267 C CA . ALA A 1 286 ? 10.273 -35.938 -2.232 1 88.56 286 ALA A CA 1
ATOM 2268 C C . ALA A 1 286 ? 9.586 -37.281 -2.129 1 88.56 286 ALA A C 1
ATOM 2270 O O . ALA A 1 286 ? 9.938 -38.219 -2.844 1 88.56 286 ALA A O 1
ATOM 2271 N N . GLU A 1 287 ? 8.617 -37.344 -1.35 1 86.75 287 GLU A N 1
ATOM 2272 C CA . GLU A 1 287 ? 7.898 -38.594 -1.129 1 86.75 287 GLU A CA 1
ATOM 2273 C C . GLU A 1 287 ? 7.023 -38.938 -2.328 1 86.75 287 GLU A C 1
ATOM 2275 O O . GLU A 1 287 ? 6.895 -40.125 -2.688 1 86.75 287 GLU A O 1
ATOM 2280 N N . ARG A 1 288 ? 6.57 -38.031 -2.996 1 83 288 ARG A N 1
ATOM 2281 C CA . ARG A 1 288 ? 5.562 -38.25 -4.023 1 83 288 ARG A CA 1
ATOM 2282 C C . ARG A 1 288 ? 6.211 -38.469 -5.387 1 83 288 ARG A C 1
ATOM 2284 O O . ARG A 1 288 ? 5.613 -39.094 -6.27 1 83 288 ARG A O 1
ATOM 2291 N N . MET A 1 289 ? 7.285 -37.875 -5.637 1 83.81 289 MET A N 1
ATOM 2292 C CA . MET A 1 289 ? 7.965 -38.031 -6.918 1 83.81 289 MET A CA 1
ATOM 2293 C C . MET A 1 289 ? 8.602 -39.406 -7.023 1 83.81 289 MET A C 1
ATOM 2295 O O . MET A 1 289 ? 8.898 -39.875 -8.125 1 83.81 289 MET A O 1
ATOM 2299 N N . ASN A 1 290 ? 8.812 -40.125 -5.922 1 73.62 290 ASN A N 1
ATOM 2300 C CA . ASN A 1 290 ? 9.352 -41.469 -5.93 1 73.62 290 ASN A CA 1
ATOM 2301 C C . ASN A 1 290 ? 8.242 -42.531 -6.031 1 73.62 290 ASN A C 1
ATOM 2303 O O . ASN A 1 290 ? 8.516 -43.719 -6.074 1 73.62 290 ASN A O 1
ATOM 2307 N N . ASP A 1 291 ? 7.027 -42.125 -6.039 1 65.12 291 ASP A N 1
ATOM 2308 C CA . ASP A 1 291 ? 5.914 -43.062 -6.215 1 65.12 291 ASP A CA 1
ATOM 2309 C C . ASP A 1 291 ? 5.617 -43.281 -7.695 1 65.12 291 ASP A C 1
ATOM 2311 O O . ASP A 1 291 ? 5.723 -42.344 -8.508 1 65.12 291 ASP A O 1
ATOM 2315 N N . MET B 1 1 ? -20.281 9.312 16.516 1 95.5 1 MET B N 1
ATOM 2316 C CA . MET B 1 1 ? -19.531 9.844 15.383 1 95.5 1 MET B CA 1
ATOM 2317 C C . MET B 1 1 ? -20.297 9.641 14.078 1 95.5 1 MET B C 1
ATOM 2319 O O . MET B 1 1 ? -20.859 8.57 13.844 1 95.5 1 MET B O 1
ATOM 2323 N N . TYR B 1 2 ? -20.453 10.742 13.375 1 98.62 2 TYR B N 1
ATOM 2324 C CA . TYR B 1 2 ? -21.094 10.688 12.055 1 98.62 2 TYR B CA 1
ATOM 2325 C C . TYR B 1 2 ? -20.047 10.828 10.945 1 98.62 2 TYR B C 1
ATOM 2327 O O . TYR B 1 2 ? -19.078 11.578 11.086 1 98.62 2 TYR B O 1
ATOM 2335 N N . VAL B 1 3 ? -20.312 10.094 9.836 1 98.75 3 VAL B N 1
ATOM 2336 C CA . VAL B 1 3 ? -19.438 10.203 8.664 1 98.75 3 VAL B CA 1
ATOM 2337 C C . VAL B 1 3 ? -20.297 10.445 7.414 1 98.75 3 VAL B C 1
ATOM 2339 O O . VAL B 1 3 ? -21.5 10.203 7.426 1 98.75 3 VAL B O 1
ATOM 2342 N N . TYR B 1 4 ? -19.719 11.047 6.461 1 98.88 4 TYR B N 1
ATOM 2343 C CA . TYR B 1 4 ? -20.312 11.156 5.133 1 98.88 4 TYR B CA 1
ATOM 2344 C C . TYR B 1 4 ? -19.922 9.969 4.262 1 98.88 4 TYR B C 1
ATOM 2346 O O . TYR B 1 4 ? -18.75 9.625 4.152 1 98.88 4 TYR B O 1
ATOM 2354 N N . ILE B 1 5 ? -20.875 9.273 3.67 1 98.69 5 ILE B N 1
ATOM 2355 C CA . ILE B 1 5 ? -20.562 8.172 2.764 1 98.69 5 ILE B CA 1
ATOM 2356 C C . ILE B 1 5 ? -21.5 8.219 1.557 1 98.69 5 ILE B C 1
ATOM 2358 O O . ILE B 1 5 ? -22.703 8.07 1.697 1 98.69 5 ILE B O 1
ATOM 2362 N N . ASN B 1 6 ? -20.938 8.539 0.4 1 98.06 6 ASN B N 1
ATOM 2363 C CA . ASN B 1 6 ? -21.625 8.531 -0.893 1 98.06 6 ASN B CA 1
ATOM 2364 C C . ASN B 1 6 ? -22.906 9.352 -0.854 1 98.06 6 ASN B C 1
ATOM 2366 O O . ASN B 1 6 ? -23.953 8.891 -1.3 1 98.06 6 ASN B O 1
ATOM 2370 N N . GLY B 1 7 ? -22.875 10.438 -0.264 1 97.81 7 GLY B N 1
ATOM 2371 C CA . GLY B 1 7 ? -23.969 11.391 -0.366 1 97.81 7 GLY B CA 1
ATOM 2372 C C . GLY B 1 7 ? -24.828 11.445 0.88 1 97.81 7 GLY B C 1
ATOM 2373 O O . GLY B 1 7 ? -25.734 12.266 0.974 1 97.81 7 GLY B O 1
ATOM 2374 N N . ALA B 1 8 ? -24.453 10.594 1.873 1 98.06 8 ALA B N 1
ATOM 2375 C CA . ALA B 1 8 ? -25.266 10.547 3.086 1 98.06 8 ALA B CA 1
ATOM 2376 C C . ALA B 1 8 ? -24.406 10.695 4.332 1 98.06 8 ALA B C 1
ATOM 2378 O O . ALA B 1 8 ? -23.281 10.172 4.387 1 98.06 8 ALA B O 1
ATOM 2379 N N . VAL B 1 9 ? -24.922 11.43 5.289 1 98.81 9 VAL B N 1
ATOM 2380 C CA . VAL B 1 9 ? -24.312 11.484 6.617 1 98.81 9 VAL B CA 1
ATOM 2381 C C . VAL B 1 9 ? -24.938 10.414 7.508 1 98.81 9 VAL B C 1
ATOM 2383 O O . VAL B 1 9 ? -26.141 10.43 7.754 1 98.81 9 VAL B O 1
ATOM 2386 N N . VAL B 1 10 ? -24.141 9.469 7.93 1 98.75 10 VAL B N 1
ATOM 2387 C CA . VAL B 1 10 ? -24.656 8.344 8.695 1 98.75 10 VAL B CA 1
ATOM 2388 C C . VAL B 1 10 ? -23.797 8.141 9.945 1 98.75 10 VAL B C 1
ATOM 2390 O O . VAL B 1 10 ? -22.641 8.57 10 1 98.75 10 VAL B O 1
ATOM 2393 N N . PRO B 1 11 ? -24.391 7.504 10.984 1 98.38 11 PRO B N 1
ATOM 2394 C CA . PRO B 1 11 ? -23.562 7.137 12.125 1 98.38 11 PRO B CA 1
ATOM 2395 C C . PRO B 1 11 ? -22.469 6.141 11.758 1 98.38 11 PRO B C 1
ATOM 2397 O O . PRO B 1 11 ? -22.609 5.375 10.805 1 98.38 11 PRO B O 1
ATOM 2400 N N . ARG B 1 12 ? -21.406 6.137 12.539 1 97.56 12 ARG B N 1
ATOM 2401 C CA . ARG B 1 12 ? -20.234 5.285 12.352 1 97.56 12 ARG B CA 1
ATOM 2402 C C . ARG B 1 12 ? -20.641 3.834 12.133 1 97.56 12 ARG B C 1
ATOM 2404 O O . ARG B 1 12 ? -20.094 3.158 11.258 1 97.56 12 ARG B O 1
ATOM 2411 N N . GLU B 1 13 ? -21.594 3.346 12.828 1 96.75 13 GLU B N 1
ATOM 2412 C CA . GLU B 1 13 ? -22 1.943 12.828 1 96.75 13 GLU B CA 1
ATOM 2413 C C . GLU B 1 13 ? -22.688 1.566 11.523 1 96.75 13 GLU B C 1
ATOM 2415 O O . GLU B 1 13 ? -22.734 0.39 11.156 1 96.75 13 GLU B O 1
ATOM 2420 N N . GLU B 1 14 ? -23.141 2.568 10.797 1 97.62 14 GLU B N 1
ATOM 2421 C CA . GLU B 1 14 ? -23.875 2.322 9.562 1 97.62 14 GLU B CA 1
ATOM 2422 C C . GLU B 1 14 ? -22.984 2.572 8.344 1 97.62 14 GLU B C 1
ATOM 2424 O O . GLU B 1 14 ? -23.406 2.322 7.207 1 97.62 14 GLU B O 1
ATOM 2429 N N . ALA B 1 15 ? -21.844 3.02 8.562 1 98.06 15 ALA B N 1
ATOM 2430 C CA . ALA B 1 15 ? -20.922 3.283 7.453 1 98.06 15 ALA B CA 1
ATOM 2431 C C . ALA B 1 15 ? -20.297 1.99 6.938 1 98.06 15 ALA B C 1
ATOM 2433 O O . ALA B 1 15 ? -19.297 1.516 7.484 1 98.06 15 ALA B O 1
ATOM 2434 N N . GLN B 1 16 ? -20.906 1.476 5.852 1 97.69 16 GLN B N 1
ATOM 2435 C CA . GLN B 1 16 ? -20.469 0.204 5.281 1 97.69 16 GLN B CA 1
ATOM 2436 C C . GLN B 1 16 ? -20.078 0.363 3.812 1 97.69 16 GLN B C 1
ATOM 2438 O O . GLN B 1 16 ? -20.609 1.241 3.121 1 97.69 16 GLN B O 1
ATOM 2443 N N . LEU B 1 17 ? -19.172 -0.392 3.402 1 97.06 17 LEU B N 1
ATOM 2444 C CA . LEU B 1 17 ? -18.844 -0.436 1.982 1 97.06 17 LEU B CA 1
ATOM 2445 C C . LEU B 1 17 ? -18.75 -1.876 1.488 1 97.06 17 LEU B C 1
ATOM 2447 O O . LEU B 1 17 ? -18.75 -2.812 2.289 1 97.06 17 LEU B O 1
ATOM 2451 N N . SER B 1 18 ? -18.719 -2.057 0.195 1 98.44 18 SER B N 1
ATOM 2452 C CA . SER B 1 18 ? -18.656 -3.373 -0.434 1 98.44 18 SER B CA 1
ATOM 2453 C C . SER B 1 18 ? -17.297 -4.043 -0.176 1 98.44 18 SER B C 1
ATOM 2455 O O . SER B 1 18 ? -16.266 -3.391 -0.227 1 98.44 18 SER B O 1
ATOM 2457 N N . ALA B 1 19 ? -17.375 -5.344 0.083 1 98.5 19 ALA B N 1
ATOM 2458 C CA . ALA B 1 19 ? -16.156 -6.133 0.205 1 98.5 19 ALA B CA 1
ATOM 2459 C C . ALA B 1 19 ? -15.422 -6.215 -1.13 1 98.5 19 ALA B C 1
ATOM 2461 O O . ALA B 1 19 ? -14.281 -6.684 -1.191 1 98.5 19 ALA B O 1
ATOM 2462 N N . PHE B 1 20 ? -16.031 -5.66 -2.193 1 98.5 20 PHE B N 1
ATOM 2463 C CA . PHE B 1 20 ? -15.445 -5.715 -3.529 1 98.5 20 PHE B CA 1
ATOM 2464 C C . PHE B 1 20 ? -14.906 -4.355 -3.941 1 98.5 20 PHE B C 1
ATOM 2466 O O . PHE B 1 20 ? -14.523 -4.152 -5.098 1 98.5 20 PHE B O 1
ATOM 2473 N N . ASP B 1 21 ? -14.945 -3.422 -2.984 1 98.75 21 ASP B N 1
ATOM 2474 C CA . ASP B 1 21 ? -14.336 -2.125 -3.268 1 98.75 21 ASP B CA 1
ATOM 2475 C C . ASP B 1 21 ? -12.836 -2.266 -3.516 1 98.75 21 ASP B C 1
ATOM 2477 O O . ASP B 1 21 ? -12.117 -2.848 -2.699 1 98.75 21 ASP B O 1
ATOM 2481 N N . HIS B 1 22 ? -12.336 -1.703 -4.586 1 98.81 22 HIS B N 1
ATOM 2482 C CA . HIS B 1 22 ? -10.938 -1.845 -4.957 1 98.81 22 HIS B CA 1
ATOM 2483 C C . HIS B 1 22 ? -10.031 -1.028 -4.035 1 98.81 22 HIS B C 1
ATOM 2485 O O . HIS B 1 22 ? -8.82 -1.251 -3.988 1 98.81 22 HIS B O 1
ATOM 2491 N N . GLY B 1 23 ? -10.578 -0.074 -3.293 1 98.75 23 GLY B N 1
ATOM 2492 C CA . GLY B 1 23 ? -9.82 0.529 -2.209 1 98.75 23 GLY B CA 1
ATOM 2493 C C . GLY B 1 23 ? -9.453 -0.457 -1.118 1 98.75 23 GLY B C 1
ATOM 2494 O O . GLY B 1 23 ? -8.375 -0.364 -0.528 1 98.75 23 GLY B O 1
ATOM 2495 N N . PHE B 1 24 ? -10.383 -1.387 -0.848 1 98.75 24 PHE B N 1
ATOM 2496 C CA . PHE B 1 24 ? -10.156 -2.438 0.135 1 98.75 24 PHE B CA 1
ATOM 2497 C C . PHE B 1 24 ? -9.289 -3.545 -0.449 1 98.75 24 PHE B C 1
ATOM 2499 O O . PHE B 1 24 ? -8.281 -3.936 0.15 1 98.75 24 PHE B O 1
ATOM 2506 N N . LEU B 1 25 ? -9.547 -4.004 -1.62 1 98.62 25 LEU B N 1
ATOM 2507 C CA . LEU B 1 25 ? -8.922 -5.195 -2.191 1 98.62 25 LEU B CA 1
ATOM 2508 C C . LEU B 1 25 ? -7.492 -4.902 -2.633 1 98.62 25 LEU B C 1
ATOM 2510 O O . LEU B 1 25 ? -6.613 -5.758 -2.518 1 98.62 25 LEU B O 1
ATOM 2514 N N . TYR B 1 26 ? -7.273 -3.682 -3.146 1 98.38 26 TYR B N 1
ATOM 2515 C CA . TYR B 1 26 ? -6.016 -3.426 -3.836 1 98.38 26 TYR B CA 1
ATOM 2516 C C . TYR B 1 26 ? -5.383 -2.125 -3.355 1 98.38 26 TYR B C 1
ATOM 2518 O O . TYR B 1 26 ? -4.344 -1.705 -3.867 1 98.38 26 TYR B O 1
ATOM 2526 N N . GLY B 1 27 ? -5.973 -1.43 -2.393 1 98.44 27 GLY B N 1
ATOM 2527 C CA . GLY B 1 27 ? -5.449 -0.177 -1.875 1 98.44 27 GLY B CA 1
ATOM 2528 C C . GLY B 1 27 ? -5.613 0.983 -2.838 1 98.44 27 GLY B C 1
ATOM 2529 O O . GLY B 1 27 ? -4.91 1.99 -2.732 1 98.44 27 GLY B O 1
ATOM 2530 N N . LEU B 1 28 ? -6.535 0.858 -3.801 1 98.62 28 LEU B N 1
ATOM 2531 C CA . LEU B 1 28 ? -6.754 1.931 -4.766 1 98.62 28 LEU B CA 1
ATOM 2532 C C . LEU B 1 28 ? -7.668 3.006 -4.188 1 98.62 28 LEU B C 1
ATOM 2534 O O . LEU B 1 28 ? -8.82 3.131 -4.598 1 98.62 28 LEU B O 1
ATOM 2538 N N . GLY B 1 29 ? -7.098 3.771 -3.357 1 98.75 29 GLY B N 1
ATOM 2539 C CA . GLY B 1 29 ? -7.766 4.875 -2.689 1 98.75 29 GLY B CA 1
ATOM 2540 C C . GLY B 1 29 ? -6.812 5.953 -2.213 1 98.75 29 GLY B C 1
ATOM 2541 O O . GLY B 1 29 ? -5.625 5.691 -2.002 1 98.75 29 GLY B O 1
ATOM 2542 N N . LEU B 1 30 ? -7.316 7.117 -2.119 1 98.88 30 LEU B N 1
ATOM 2543 C CA . LEU B 1 30 ? -6.594 8.297 -1.661 1 98.88 30 LEU B CA 1
ATOM 2544 C C . LEU B 1 30 ? -7.34 8.984 -0.524 1 98.88 30 LEU B C 1
ATOM 2546 O O . LEU B 1 30 ? -8.547 8.781 -0.352 1 98.88 30 LEU B O 1
ATOM 2550 N N . PHE B 1 31 ? -6.562 9.805 0.244 1 98.88 31 PHE B N 1
ATOM 2551 C CA . PHE B 1 31 ? -7.238 10.594 1.265 1 98.88 31 PHE B CA 1
ATOM 2552 C C . PHE B 1 31 ? -6.469 11.883 1.547 1 98.88 31 PHE B C 1
ATOM 2554 O O . PHE B 1 31 ? -5.289 11.992 1.209 1 98.88 31 PHE B O 1
ATOM 2561 N N . GLU B 1 32 ? -7.113 12.789 2 1 98.88 32 GLU B N 1
ATOM 2562 C CA . GLU B 1 32 ? -6.551 14.008 2.566 1 98.88 32 GLU B CA 1
ATOM 2563 C C . GLU B 1 32 ? -6.922 14.156 4.039 1 98.88 32 GLU B C 1
ATOM 2565 O O . GLU B 1 32 ? -8.047 13.844 4.438 1 98.88 32 GLU B O 1
ATOM 2570 N N . THR B 1 33 ? -6.027 14.594 4.82 1 98.81 33 THR B N 1
ATOM 2571 C CA . THR B 1 33 ? -6.266 14.914 6.223 1 98.81 33 THR B CA 1
ATOM 2572 C C . THR B 1 33 ? -6 16.391 6.492 1 98.81 33 THR B C 1
ATOM 2574 O O . THR B 1 33 ? -4.949 16.922 6.125 1 98.81 33 THR B O 1
ATOM 2577 N N . PHE B 1 34 ? -6.949 16.984 7.051 1 98.56 34 PHE B N 1
ATOM 2578 C CA . PHE B 1 34 ? -6.816 18.375 7.461 1 98.56 34 PHE B CA 1
ATOM 2579 C C . PHE B 1 34 ? -7.715 18.688 8.648 1 98.56 34 PHE B C 1
ATOM 2581 O O . PHE B 1 34 ? -8.297 17.781 9.25 1 98.56 34 PHE B O 1
ATOM 2588 N N . ARG B 1 35 ? -7.699 19.906 9.148 1 98.38 35 ARG B N 1
ATOM 2589 C CA . ARG B 1 35 ? -8.547 20.312 10.266 1 98.38 35 ARG B CA 1
ATOM 2590 C C . ARG B 1 35 ? -9.227 21.641 9.984 1 98.38 35 ARG B C 1
ATOM 2592 O O . ARG B 1 35 ? -8.859 22.344 9.047 1 98.38 35 ARG B O 1
ATOM 2599 N N . THR B 1 36 ? -10.25 21.938 10.758 1 98.38 36 THR B N 1
ATOM 2600 C CA . THR B 1 36 ? -10.922 23.219 10.656 1 98.38 36 THR B CA 1
ATOM 2601 C C . THR B 1 36 ? -10.508 24.141 11.797 1 98.38 36 THR B C 1
ATOM 2603 O O . THR B 1 36 ? -10.156 23.672 12.883 1 98.38 36 THR B O 1
ATOM 2606 N N . TYR B 1 37 ? -10.445 25.375 11.555 1 98 37 TYR B N 1
ATOM 2607 C CA . TYR B 1 37 ? -10.273 26.469 12.5 1 98 37 TYR B CA 1
ATOM 2608 C C . TYR B 1 37 ? -11.5 27.375 12.5 1 98 37 TYR B C 1
ATOM 2610 O O . TYR B 1 37 ? -11.734 28.109 11.531 1 98 37 TYR B O 1
ATOM 2618 N N . SER B 1 38 ? -12.25 27.312 13.594 1 96.25 38 SER B N 1
ATOM 2619 C CA . SER B 1 38 ? -13.539 28 13.633 1 96.25 38 SER B CA 1
ATOM 2620 C C . SER B 1 38 ? -14.367 27.703 12.398 1 96.25 38 SER B C 1
ATOM 2622 O O . SER B 1 38 ? -14.883 28.609 11.75 1 96.25 38 SER B O 1
ATOM 2624 N N . GLY B 1 39 ? -14.32 26.453 12 1 96.25 39 GLY B N 1
ATOM 2625 C CA . GLY B 1 39 ? -15.125 25.969 10.891 1 96.25 39 GLY B CA 1
ATOM 2626 C C . GLY B 1 39 ? -14.422 26.094 9.547 1 96.25 39 GLY B C 1
ATOM 2627 O O . GLY B 1 39 ? -14.836 25.484 8.562 1 96.25 39 GLY B O 1
ATOM 2628 N N . HIS B 1 40 ? -13.344 26.844 9.461 1 97.88 40 HIS B N 1
ATOM 2629 C CA . HIS B 1 40 ? -12.625 27.062 8.211 1 97.88 40 HIS B CA 1
ATOM 2630 C C . HIS B 1 40 ? -11.617 25.953 7.945 1 97.88 40 HIS B C 1
ATOM 2632 O O . HIS B 1 40 ? -10.688 25.766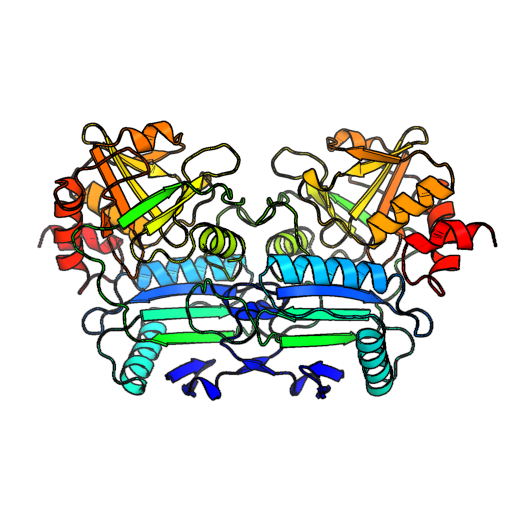 8.734 1 97.88 40 HIS B O 1
ATOM 2638 N N . PRO B 1 41 ? -11.805 25.203 6.852 1 98.5 41 PRO B N 1
ATOM 2639 C CA . PRO B 1 41 ? -10.805 24.203 6.504 1 98.5 41 PRO B CA 1
ATOM 2640 C C . PRO B 1 41 ? -9.555 24.797 5.867 1 98.5 41 PRO B C 1
ATOM 2642 O O . PRO B 1 41 ? -9.555 25.109 4.672 1 98.5 41 PRO B O 1
ATOM 2645 N N . PHE B 1 42 ? -8.516 24.953 6.664 1 98.38 42 PHE B N 1
ATOM 2646 C CA . PHE B 1 42 ? -7.273 25.609 6.273 1 98.38 42 PHE B CA 1
ATOM 2647 C C . PHE B 1 42 ? -6.613 24.891 5.105 1 98.38 42 PHE B C 1
ATOM 2649 O O . PHE B 1 42 ? -6.457 23.672 5.137 1 98.38 42 PHE B O 1
ATOM 2656 N N . LEU B 1 43 ? -6.289 25.625 3.93 1 98.75 43 LEU B N 1
ATOM 2657 C CA . LEU B 1 43 ? -5.578 25.172 2.74 1 98.75 43 LEU B CA 1
ATOM 2658 C C . LEU B 1 43 ? -6.387 24.125 1.988 1 98.75 43 LEU B C 1
ATOM 2660 O O . LEU B 1 43 ? -5.82 23.25 1.324 1 98.75 43 LEU B O 1
ATOM 2664 N N . LEU B 1 44 ? -7.699 24.188 2.074 1 98.88 44 LEU B N 1
ATOM 2665 C CA . LEU B 1 44 ? -8.57 23.188 1.46 1 98.88 44 LEU B CA 1
ATOM 2666 C C . LEU B 1 44 ? -8.312 23.094 -0.04 1 98.88 44 LEU B C 1
ATOM 2668 O O . LEU B 1 44 ? -8.297 22 -0.602 1 98.88 44 LEU B O 1
ATOM 2672 N N . ASP B 1 45 ? -8.109 24.188 -0.699 1 98.88 45 ASP B N 1
ATOM 2673 C CA . ASP B 1 45 ? -7.879 24.156 -2.141 1 98.88 45 ASP B CA 1
ATOM 2674 C C . ASP B 1 45 ? -6.621 23.375 -2.482 1 98.88 45 ASP B C 1
ATOM 2676 O O . ASP B 1 45 ? -6.586 22.656 -3.482 1 98.88 45 ASP B O 1
ATOM 2680 N N . ASP B 1 46 ? -5.559 23.547 -1.706 1 98.94 46 ASP B N 1
ATOM 2681 C CA . ASP B 1 46 ? -4.328 22.797 -1.929 1 98.94 46 ASP B CA 1
ATOM 2682 C C . ASP B 1 46 ? -4.543 21.297 -1.698 1 98.94 46 ASP B C 1
ATOM 2684 O O . ASP B 1 46 ? -4.02 20.469 -2.443 1 98.94 46 ASP B O 1
ATOM 2688 N N . HIS B 1 47 ? -5.289 20.969 -0.654 1 98.94 47 HIS B N 1
ATOM 2689 C CA . HIS B 1 47 ? -5.617 19.578 -0.387 1 98.94 47 HIS B CA 1
ATOM 2690 C C . HIS B 1 47 ? -6.41 18.969 -1.539 1 98.94 47 HIS B C 1
ATOM 2692 O O . HIS B 1 47 ? -6.109 17.859 -1.986 1 98.94 47 HIS B O 1
ATOM 2698 N N . LEU B 1 48 ? -7.406 19.688 -2.016 1 98.94 48 LEU B N 1
ATOM 2699 C CA . LEU B 1 48 ? -8.242 19.188 -3.1 1 98.94 48 LEU B CA 1
ATOM 2700 C C . LEU B 1 48 ? -7.438 19.062 -4.391 1 98.94 48 LEU B C 1
ATOM 2702 O O . LEU B 1 48 ? -7.645 18.125 -5.16 1 98.94 48 LEU B O 1
ATOM 2706 N N . ALA B 1 49 ? -6.547 19.984 -4.594 1 98.88 49 ALA B N 1
ATOM 2707 C CA . ALA B 1 49 ? -5.699 19.891 -5.777 1 98.88 49 ALA B CA 1
ATOM 2708 C C . ALA B 1 49 ? -4.867 18.609 -5.762 1 98.88 49 ALA B C 1
ATOM 2710 O O . ALA B 1 49 ? -4.754 17.922 -6.777 1 98.88 49 ALA B O 1
ATOM 2711 N N . ARG B 1 50 ? -4.266 18.344 -4.637 1 98.81 50 ARG B N 1
ATOM 2712 C CA . ARG B 1 50 ? -3.479 17.125 -4.535 1 98.81 50 ARG B CA 1
ATOM 2713 C C . ARG B 1 50 ? -4.363 15.883 -4.68 1 98.81 50 ARG B C 1
ATOM 2715 O O . ARG B 1 50 ? -3.98 14.914 -5.336 1 98.81 50 ARG B O 1
ATOM 2722 N N . LEU B 1 51 ? -5.512 15.906 -4.043 1 98.94 51 LEU B N 1
ATOM 2723 C CA . LEU B 1 51 ? -6.449 14.797 -4.16 1 98.94 51 LEU B CA 1
ATOM 2724 C C . LEU B 1 51 ? -6.82 14.547 -5.617 1 98.94 51 LEU B C 1
ATOM 2726 O O . LEU B 1 51 ? -6.738 13.422 -6.105 1 98.94 51 LEU B O 1
ATOM 2730 N N . ASN B 1 52 ? -7.195 15.617 -6.301 1 98.94 52 ASN B N 1
ATOM 2731 C CA . ASN B 1 52 ? -7.645 15.523 -7.684 1 98.94 52 ASN B CA 1
ATOM 2732 C C . ASN B 1 52 ? -6.535 15.023 -8.602 1 98.94 52 ASN B C 1
ATOM 2734 O O . ASN B 1 52 ? -6.785 14.219 -9.508 1 98.94 52 ASN B O 1
ATOM 2738 N N . LYS B 1 53 ? -5.344 15.508 -8.414 1 98.75 53 LYS B N 1
ATOM 2739 C CA . LYS B 1 53 ? -4.207 15 -9.18 1 98.75 53 LYS B CA 1
ATOM 2740 C C . LYS B 1 53 ? -4.031 13.5 -8.969 1 98.75 53 LYS B C 1
ATOM 2742 O O . LYS B 1 53 ? -3.811 12.75 -9.922 1 98.75 53 LYS B O 1
ATOM 2747 N N . GLY B 1 54 ? -4.066 13.078 -7.727 1 98.75 54 GLY B N 1
ATOM 2748 C CA . GLY B 1 54 ? -3.953 11.664 -7.406 1 98.75 54 GLY B CA 1
ATOM 2749 C C . GLY B 1 54 ? -5.059 10.828 -8.008 1 98.75 54 GLY B C 1
ATOM 2750 O O . GLY B 1 54 ? -4.82 9.703 -8.469 1 98.75 54 GLY B O 1
ATOM 2751 N N . LEU B 1 55 ? -6.312 11.352 -7.938 1 98.88 55 LEU B N 1
ATOM 2752 C CA . LEU B 1 55 ? -7.438 10.641 -8.531 1 98.88 55 LEU B CA 1
ATOM 2753 C C . LEU B 1 55 ? -7.199 10.383 -10.016 1 98.88 55 LEU B C 1
ATOM 2755 O O . LEU B 1 55 ? -7.465 9.281 -10.508 1 98.88 55 LEU B O 1
ATOM 2759 N N . SER B 1 56 ? -6.695 11.352 -10.703 1 98.44 56 SER B N 1
ATOM 2760 C CA . SER B 1 56 ? -6.363 11.188 -12.109 1 98.44 56 SER B CA 1
ATOM 2761 C C . SER B 1 56 ? -5.301 10.109 -12.305 1 98.44 56 SER B C 1
ATOM 2763 O O . SER B 1 56 ? -5.402 9.289 -13.219 1 98.44 56 SER B O 1
ATOM 2765 N N . GLU B 1 57 ? -4.344 10.086 -11.492 1 97.62 57 GLU B N 1
ATOM 2766 C CA . GLU B 1 57 ? -3.27 9.102 -11.586 1 97.62 57 GLU B CA 1
ATOM 2767 C C . GLU B 1 57 ? -3.793 7.688 -11.344 1 97.62 57 GLU B C 1
ATOM 2769 O O . GLU B 1 57 ? -3.266 6.719 -11.898 1 97.62 57 GLU B O 1
ATOM 2774 N N . LEU B 1 58 ? -4.816 7.559 -10.539 1 98.19 58 LEU B N 1
ATOM 2775 C CA . LEU B 1 58 ? -5.387 6.254 -10.227 1 98.19 58 LEU B CA 1
ATOM 2776 C C . LEU B 1 58 ? -6.5 5.895 -11.203 1 98.19 58 LEU B C 1
ATOM 2778 O O . LEU B 1 58 ? -7.234 4.926 -10.984 1 98.19 58 LEU B O 1
ATOM 2782 N N . HIS B 1 59 ? -6.719 6.719 -12.18 1 97.88 59 HIS B N 1
ATOM 2783 C CA . HIS B 1 59 ? -7.742 6.492 -13.195 1 97.88 59 HIS B CA 1
ATOM 2784 C C . HIS B 1 59 ? -9.141 6.473 -12.578 1 97.88 59 HIS B C 1
ATOM 2786 O O . HIS B 1 59 ? -9.992 5.676 -12.977 1 97.88 59 HIS B O 1
ATOM 2792 N N . ILE B 1 60 ? -9.344 7.223 -11.586 1 98.69 60 ILE B N 1
ATOM 2793 C CA . ILE B 1 60 ? -10.656 7.434 -10.984 1 98.69 60 ILE B CA 1
ATOM 2794 C C . ILE B 1 60 ? -11.281 8.703 -11.555 1 98.69 60 ILE B C 1
ATOM 2796 O O . ILE B 1 60 ? -10.734 9.797 -11.391 1 98.69 60 ILE B O 1
ATOM 2800 N N . GLU B 1 61 ? -12.391 8.57 -12.203 1 98.25 61 GLU B N 1
ATOM 2801 C CA . GLU B 1 61 ? -13.039 9.688 -12.883 1 98.25 61 GLU B CA 1
ATOM 2802 C C . GLU B 1 61 ? -13.914 10.484 -11.922 1 98.25 61 GLU B C 1
ATOM 2804 O O . GLU B 1 61 ? -15.141 10.43 -12 1 98.25 61 GLU B O 1
ATOM 2809 N N . ARG B 1 62 ? -13.359 11.273 -11.148 1 98.31 62 ARG B N 1
ATOM 2810 C CA . ARG B 1 62 ? -14.008 12.148 -10.18 1 98.31 62 ARG B CA 1
ATOM 2811 C C . ARG B 1 62 ? -13.094 13.297 -9.781 1 98.31 62 ARG B C 1
ATOM 2813 O O . ARG B 1 62 ? -11.883 13.109 -9.617 1 98.31 62 ARG B O 1
ATOM 2820 N N . GLN B 1 63 ? -13.633 14.469 -9.703 1 98.5 63 GLN B N 1
ATOM 2821 C CA . GLN B 1 63 ? -12.938 15.656 -9.211 1 98.5 63 GLN B CA 1
ATOM 2822 C C . GLN B 1 63 ? -13.781 16.406 -8.18 1 98.5 63 GLN B C 1
ATOM 2824 O O . GLN B 1 63 ? -15.016 16.422 -8.281 1 98.5 63 GLN B O 1
ATOM 2829 N N . PHE B 1 64 ? -13.125 17 -7.246 1 98.81 64 PHE B N 1
ATOM 2830 C CA . PHE B 1 64 ? -13.836 17.719 -6.195 1 98.81 64 PHE B CA 1
ATOM 2831 C C . PHE B 1 64 ? -13.484 19.203 -6.234 1 98.81 64 PHE B C 1
ATOM 2833 O O . PHE B 1 64 ? -12.328 19.578 -6.43 1 98.81 64 PHE B O 1
ATOM 2840 N N . GLY B 1 65 ? -14.5 20.016 -6.137 1 98.62 65 GLY B N 1
ATOM 2841 C CA . GLY B 1 65 ? -14.312 21.453 -5.961 1 98.62 65 GLY B CA 1
ATOM 2842 C C . GLY B 1 65 ? -14.547 21.906 -4.531 1 98.62 65 GLY B C 1
ATOM 2843 O O . GLY B 1 65 ? -15.078 21.156 -3.711 1 98.62 65 GLY B O 1
ATOM 2844 N N . ARG B 1 66 ? -14.164 23.172 -4.254 1 98.62 66 ARG B N 1
ATOM 2845 C CA . ARG B 1 66 ? -14.258 23.75 -2.912 1 98.62 66 ARG B CA 1
ATOM 2846 C C . ARG B 1 66 ? -15.695 23.703 -2.402 1 98.62 66 ARG B C 1
ATOM 2848 O O . ARG B 1 66 ? -15.945 23.297 -1.269 1 98.62 66 ARG B O 1
ATOM 2855 N N . ALA B 1 67 ? -16.625 24.094 -3.168 1 98.69 67 ALA B N 1
ATOM 2856 C CA . ALA B 1 67 ? -18.016 24.219 -2.736 1 98.69 67 ALA B CA 1
ATOM 2857 C C . ALA B 1 67 ? -18.562 22.875 -2.258 1 98.69 67 ALA B C 1
ATOM 2859 O O . ALA B 1 67 ? -19.188 22.797 -1.2 1 98.69 67 ALA B O 1
ATOM 2860 N N . GLU B 1 68 ? -18.344 21.875 -3.041 1 98.75 68 GLU B N 1
ATOM 2861 C CA . GLU B 1 68 ? -18.812 20.547 -2.682 1 98.75 68 GLU B CA 1
ATOM 2862 C C . GLU B 1 68 ? -18.156 20.062 -1.383 1 98.75 68 GLU B C 1
ATOM 2864 O O . GLU B 1 68 ? -18.844 19.531 -0.504 1 98.75 68 GLU B O 1
ATOM 2869 N N . ALA B 1 69 ? -16.859 20.234 -1.274 1 98.81 69 ALA B N 1
ATOM 2870 C CA . ALA B 1 69 ? -16.125 19.797 -0.087 1 98.81 69 ALA B CA 1
ATOM 2871 C C . ALA B 1 69 ? -16.609 20.547 1.154 1 98.81 69 ALA B C 1
ATOM 2873 O O . ALA B 1 69 ? -16.812 19.953 2.209 1 98.81 69 ALA B O 1
ATOM 2874 N N . VAL B 1 70 ? -16.766 21.844 1.029 1 98.75 70 VAL B N 1
ATOM 2875 C CA . VAL B 1 70 ? -17.203 22.672 2.15 1 98.75 70 VAL B CA 1
ATOM 2876 C C . VAL B 1 70 ? -18.594 22.234 2.598 1 98.75 70 VAL B C 1
ATOM 2878 O O . VAL B 1 70 ? -18.875 22.156 3.797 1 98.75 70 VAL B O 1
ATOM 2881 N N . ALA B 1 71 ? -19.469 21.938 1.673 1 98.75 71 ALA B N 1
ATOM 2882 C CA . ALA B 1 71 ? -20.828 21.5 2.01 1 98.75 71 ALA B CA 1
ATOM 2883 C C . ALA B 1 71 ? -20.781 20.219 2.834 1 98.75 71 ALA B C 1
ATOM 2885 O O . ALA B 1 71 ? -21.516 20.078 3.814 1 98.75 71 ALA B O 1
ATOM 2886 N N . ILE B 1 72 ? -19.969 19.297 2.449 1 98.88 72 ILE B N 1
ATOM 2887 C CA . ILE B 1 72 ? -19.812 18.031 3.172 1 98.88 72 ILE B CA 1
ATOM 2888 C C . ILE B 1 72 ? -19.297 18.312 4.578 1 98.88 72 ILE B C 1
ATOM 2890 O O . ILE B 1 72 ? -19.828 17.781 5.562 1 98.88 72 ILE B O 1
ATOM 2894 N N . ILE B 1 73 ? -18.266 19.125 4.672 1 98.75 73 ILE B N 1
ATOM 2895 C CA . ILE B 1 73 ? -17.625 19.453 5.941 1 98.75 73 ILE B CA 1
ATOM 2896 C C . ILE B 1 73 ? -18.625 20.109 6.879 1 98.75 73 ILE B C 1
ATOM 2898 O O . ILE B 1 73 ? -18.719 19.75 8.055 1 98.75 73 ILE B O 1
ATOM 2902 N N . GLU B 1 74 ? -19.375 21.031 6.348 1 98.56 74 GLU B N 1
ATOM 2903 C CA . GLU B 1 74 ? -20.375 21.734 7.152 1 98.56 74 GLU B C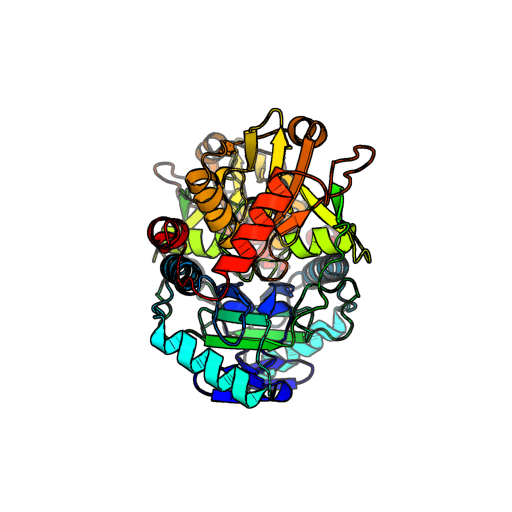A 1
ATOM 2904 C C . GLU B 1 74 ? -21.438 20.781 7.668 1 98.56 74 GLU B C 1
ATOM 2906 O O . GLU B 1 74 ? -21.844 20.859 8.828 1 98.56 74 GLU B O 1
ATOM 2911 N N . GLN B 1 75 ? -21.906 19.906 6.82 1 98.69 75 GLN B N 1
ATOM 2912 C CA . GLN B 1 75 ? -22.891 18.906 7.242 1 98.69 75 GLN B CA 1
ATOM 2913 C C . GLN B 1 75 ? -22.344 18.047 8.375 1 98.69 75 GLN B C 1
ATOM 2915 O O . GLN B 1 75 ? -23.047 17.766 9.344 1 98.69 75 GLN B O 1
ATOM 2920 N N . LEU B 1 76 ? -21.125 17.688 8.273 1 98.81 76 LEU B N 1
ATOM 2921 C CA . LEU B 1 76 ? -20.516 16.812 9.266 1 98.81 76 LEU B CA 1
ATOM 2922 C C . LEU B 1 76 ? -20.281 17.562 10.57 1 98.81 76 LEU B C 1
ATOM 2924 O O . LEU B 1 76 ? -20.438 17 11.656 1 98.81 76 LEU B O 1
ATOM 2928 N N . LEU B 1 77 ? -19.781 18.812 10.438 1 98.69 77 LEU B N 1
ATOM 2929 C CA . LEU B 1 77 ? -19.625 19.625 11.648 1 98.69 77 LEU B CA 1
ATOM 2930 C C . LEU B 1 77 ? -20.922 19.719 12.414 1 98.69 77 LEU B C 1
ATOM 2932 O O . LEU B 1 77 ? -20.953 19.547 13.641 1 98.69 77 LEU B O 1
ATOM 2936 N N . GLU B 1 78 ? -21.953 19.969 11.695 1 98.5 78 GLU B N 1
ATOM 2937 C CA . GLU B 1 78 ? -23.281 20.062 12.312 1 98.5 78 GLU B CA 1
ATOM 2938 C C . GLU B 1 78 ? -23.703 18.734 12.93 1 98.5 78 GLU B C 1
ATOM 2940 O O . GLU B 1 78 ? -24.109 18.688 14.086 1 98.5 78 GLU B O 1
ATOM 2945 N N . ALA B 1 79 ? -23.562 17.672 12.203 1 98.69 79 ALA B N 1
ATOM 2946 C CA . ALA B 1 79 ? -24 16.359 12.648 1 98.69 79 ALA B CA 1
ATOM 2947 C C . ALA B 1 79 ? -23.219 15.906 13.875 1 98.69 79 ALA B C 1
ATOM 2949 O O . ALA B 1 79 ? -23.766 15.227 14.75 1 98.69 79 ALA B O 1
ATOM 2950 N N . ASN B 1 80 ? -21.984 16.281 13.984 1 98.69 80 ASN B N 1
ATOM 2951 C CA . ASN B 1 80 ? -21.125 15.82 15.078 1 98.69 80 ASN B CA 1
ATOM 2952 C C . ASN B 1 80 ? -21.094 16.828 16.219 1 98.69 80 ASN B C 1
ATOM 2954 O O . ASN B 1 80 ? -20.5 16.578 17.266 1 98.69 80 ASN B O 1
ATOM 2958 N N . GLY B 1 81 ? -21.672 17.969 16.031 1 98.19 81 GLY B N 1
ATOM 2959 C CA . GLY B 1 81 ? -21.672 19 17.047 1 98.19 81 GLY B CA 1
ATOM 2960 C C . GLY B 1 81 ? -20.281 19.578 17.312 1 98.19 81 GLY B C 1
ATOM 2961 O O . GLY B 1 81 ? -19.906 19.781 18.469 1 98.19 81 GLY B O 1
ATOM 2962 N N . LEU B 1 82 ? -19.516 19.734 16.297 1 98.06 82 LEU B N 1
ATOM 2963 C CA . LEU B 1 82 ? -18.141 20.219 16.438 1 98.06 82 LEU B CA 1
ATOM 2964 C C . LEU B 1 82 ? -17.969 21.562 15.734 1 98.06 82 LEU B C 1
ATOM 2966 O O . LEU B 1 82 ? -18.641 21.844 14.742 1 98.06 82 LEU B O 1
ATOM 2970 N N . ARG B 1 83 ? -17.172 22.359 16.234 1 91.94 83 ARG B N 1
ATOM 2971 C CA . ARG B 1 83 ? -16.75 23.594 15.562 1 91.94 83 ARG B CA 1
ATOM 2972 C C . ARG B 1 83 ? -15.422 23.391 14.836 1 91.94 83 ARG B C 1
ATOM 2974 O O . ARG B 1 83 ? -15.258 23.844 13.703 1 91.94 83 ARG B O 1
ATOM 2981 N N . ASP B 1 84 ? -14.453 22.906 15.602 1 96.69 84 ASP B N 1
ATOM 2982 C CA . ASP B 1 84 ? -13.188 22.484 15.008 1 96.69 84 ASP B CA 1
ATOM 2983 C C . ASP B 1 84 ? -13.031 20.969 15.047 1 96.69 84 ASP B C 1
ATOM 2985 O O . ASP B 1 84 ? -13.414 20.328 16.031 1 96.69 84 ASP B O 1
ATOM 2989 N N . ALA B 1 85 ? -12.539 20.438 13.938 1 98.44 85 ALA B N 1
ATOM 2990 C CA . ALA B 1 85 ? -12.523 18.984 13.82 1 98.44 85 ALA B CA 1
ATOM 2991 C C . ALA B 1 85 ? -11.352 18.516 12.953 1 98.44 85 ALA B C 1
ATOM 2993 O O . ALA B 1 85 ? -10.836 19.281 12.133 1 98.44 85 ALA B O 1
ATOM 2994 N N . TYR B 1 86 ? -10.914 17.328 13.273 1 98.44 86 TYR B N 1
ATOM 2995 C CA . TYR B 1 86 ? -10.117 16.5 12.375 1 98.44 86 TYR B CA 1
ATOM 2996 C C . TYR B 1 86 ? -10.969 15.961 11.234 1 98.44 86 TYR B C 1
ATOM 2998 O O . TYR B 1 86 ? -12.039 15.391 11.461 1 98.44 86 TYR B O 1
ATOM 3006 N N . VAL B 1 87 ? -10.547 16.141 9.977 1 98.75 87 VAL B N 1
ATOM 3007 C CA . VAL B 1 87 ? -11.266 15.656 8.805 1 98.75 87 VAL B CA 1
ATOM 3008 C C . VAL B 1 87 ? -10.359 14.75 7.98 1 98.75 87 VAL B C 1
ATOM 3010 O O . VAL B 1 87 ? -9.219 15.117 7.676 1 98.75 87 VAL B O 1
ATOM 3013 N N . ARG B 1 88 ? -10.781 13.594 7.652 1 98.81 88 ARG B N 1
ATOM 3014 C CA . ARG B 1 88 ? -10.164 12.742 6.637 1 98.81 88 ARG B CA 1
ATOM 3015 C C . ARG B 1 88 ? -11.078 12.578 5.43 1 98.81 88 ARG B C 1
ATOM 3017 O O . ARG B 1 88 ? -12.125 11.938 5.523 1 98.81 88 ARG B O 1
ATOM 3024 N N . PHE B 1 89 ? -10.742 13.172 4.32 1 98.88 89 PHE B N 1
ATOM 3025 C CA . PHE B 1 89 ? -11.461 13.109 3.055 1 98.88 89 PHE B CA 1
ATOM 3026 C C . PHE B 1 89 ? -10.945 11.961 2.195 1 98.88 89 PHE B C 1
ATOM 3028 O O . PHE B 1 89 ? -9.906 12.078 1.545 1 98.88 89 PHE B O 1
ATOM 3035 N N . ASN B 1 90 ? -11.695 10.875 2.15 1 98.88 90 ASN B N 1
ATOM 3036 C CA . ASN B 1 90 ? -11.258 9.617 1.555 1 98.88 90 ASN B CA 1
ATOM 3037 C C . ASN B 1 90 ? -12.031 9.305 0.279 1 98.88 90 ASN B C 1
ATOM 3039 O O . ASN B 1 90 ? -13.258 9.43 0.247 1 98.88 90 ASN B O 1
ATOM 3043 N N . VAL B 1 91 ? -11.344 8.891 -0.803 1 98.94 91 VAL B N 1
ATOM 3044 C CA . VAL B 1 91 ? -11.953 8.438 -2.049 1 98.94 91 VAL B CA 1
ATOM 3045 C C . VAL B 1 91 ? -11.312 7.137 -2.506 1 98.94 91 VAL B C 1
ATOM 3047 O O . VAL B 1 91 ? -10.094 7.066 -2.684 1 98.94 91 VAL B O 1
ATOM 3050 N N . SER B 1 92 ? -12.07 6.098 -2.662 1 98.81 92 SER B N 1
ATOM 3051 C CA . SER B 1 92 ? -11.555 4.852 -3.223 1 98.81 92 SER B CA 1
ATOM 3052 C C . SER B 1 92 ? -12.07 4.629 -4.641 1 98.81 92 SER B C 1
ATOM 3054 O O . SER B 1 92 ? -13.023 5.289 -5.07 1 98.81 92 SER B O 1
ATOM 3056 N N . ALA B 1 93 ? -11.492 3.705 -5.328 1 98.62 93 ALA B N 1
ATOM 3057 C CA . ALA B 1 93 ? -11.828 3.414 -6.719 1 98.62 93 ALA B CA 1
ATOM 3058 C C . ALA B 1 93 ? -13.258 2.908 -6.844 1 98.62 93 ALA B C 1
ATOM 3060 O O . ALA B 1 93 ? -13.891 3.064 -7.891 1 98.62 93 ALA B O 1
ATOM 3061 N N . GLY B 1 94 ? -13.805 2.32 -5.793 1 98.38 94 GLY B N 1
ATOM 3062 C CA . GLY B 1 94 ? -15.156 1.788 -5.82 1 98.38 94 GLY B CA 1
ATOM 3063 C C . GLY B 1 94 ? -15.203 0.305 -6.141 1 98.38 94 GLY B C 1
ATOM 3064 O O . GLY B 1 94 ? -14.18 -0.376 -6.113 1 98.38 94 GLY B O 1
ATOM 3065 N N . VAL B 1 95 ? -16.391 -0.167 -6.387 1 97.88 95 VAL B N 1
ATOM 3066 C CA . VAL B 1 95 ? -16.688 -1.592 -6.523 1 97.88 95 VAL B CA 1
ATOM 3067 C C . VAL B 1 95 ? -16.203 -2.082 -7.891 1 97.88 95 VAL B C 1
ATOM 3069 O O . VAL B 1 95 ? -16.453 -1.43 -8.906 1 97.88 95 VAL B O 1
ATOM 3072 N N . GLY B 1 96 ? -15.508 -3.189 -7.902 1 96.19 96 GLY B N 1
ATOM 3073 C CA . GLY B 1 96 ? -15.102 -3.871 -9.117 1 96.19 96 GLY B CA 1
ATOM 3074 C C . GLY B 1 96 ? -14.969 -5.371 -8.945 1 96.19 96 GLY B C 1
ATOM 3075 O O . GLY B 1 96 ? -15.039 -5.883 -7.824 1 96.19 96 GLY B O 1
ATOM 3076 N N . ASP B 1 97 ? -14.766 -6.004 -10.047 1 94.56 97 ASP B N 1
ATOM 3077 C CA . ASP B 1 97 ? -14.555 -7.449 -10.016 1 94.56 97 ASP B CA 1
ATOM 3078 C C . ASP B 1 97 ? -13.156 -7.793 -9.5 1 94.56 97 ASP B C 1
ATOM 3080 O O . ASP B 1 97 ? -12.289 -6.922 -9.43 1 94.56 97 ASP B O 1
ATOM 3084 N N . LEU B 1 98 ? -13.039 -9.062 -9.055 1 95.19 98 LEU B N 1
ATOM 3085 C CA . LEU B 1 98 ? -11.711 -9.539 -8.695 1 95.19 98 LEU B CA 1
ATOM 3086 C C . LEU B 1 98 ? -10.773 -9.477 -9.898 1 95.19 98 LEU B C 1
ATOM 3088 O O . LEU B 1 98 ? -11.148 -9.852 -11.008 1 95.19 98 LEU B O 1
ATOM 3092 N N . GLY B 1 99 ? -9.609 -9.023 -9.641 1 92.69 99 GLY B N 1
ATOM 3093 C CA . GLY B 1 99 ? -8.625 -8.82 -10.688 1 92.69 99 GLY B CA 1
ATOM 3094 C C . GLY B 1 99 ? -8.258 -7.363 -10.891 1 92.69 99 GLY B C 1
ATOM 3095 O O . GLY B 1 99 ? -8.758 -6.488 -10.18 1 92.69 99 GLY B O 1
ATOM 3096 N N . LEU B 1 100 ? -7.305 -7.117 -11.82 1 93.62 100 LEU B N 1
ATOM 3097 C CA . LEU B 1 100 ? -6.785 -5.781 -12.086 1 93.62 100 LEU B CA 1
ATOM 3098 C C . LEU B 1 100 ? -7.371 -5.219 -13.383 1 93.62 100 LEU B C 1
ATOM 3100 O O . LEU B 1 100 ? -6.961 -5.613 -14.477 1 93.62 100 LEU B O 1
ATOM 3104 N N . PRO B 1 101 ? -8.234 -4.328 -13.258 1 90.75 101 PRO B N 1
ATOM 3105 C CA . PRO B 1 101 ? -8.852 -3.781 -14.469 1 90.75 101 PRO B CA 1
ATOM 3106 C C . PRO B 1 101 ? -7.988 -2.717 -15.141 1 90.75 101 PRO B C 1
ATOM 3108 O O . PRO B 1 101 ? -7.227 -2.018 -14.469 1 90.75 101 PRO B O 1
ATOM 3111 N N . ILE B 1 102 ? -8.188 -2.564 -16.422 1 92.62 102 ILE B N 1
ATOM 3112 C CA . ILE B 1 102 ? -7.477 -1.523 -17.156 1 92.62 102 ILE B CA 1
ATOM 3113 C C . ILE B 1 102 ? -8.383 -0.308 -17.328 1 92.62 102 ILE B C 1
ATOM 3115 O O . ILE B 1 102 ? -7.906 0.796 -17.609 1 92.62 102 ILE B O 1
ATOM 3119 N N . GLU B 1 103 ? -9.648 -0.554 -17.188 1 94 103 GLU B N 1
ATOM 3120 C CA . GLU B 1 103 ? -10.625 0.508 -17.422 1 94 103 GLU B CA 1
ATOM 3121 C C . GLU B 1 103 ? -10.625 1.513 -16.266 1 94 103 GLU B C 1
ATOM 3123 O O . GLU B 1 103 ? -10.234 1.184 -15.148 1 94 103 GLU B O 1
ATOM 3128 N N . ARG B 1 104 ? -11.07 2.67 -16.578 1 96.31 104 ARG B N 1
ATOM 3129 C CA . ARG B 1 104 ? -11.203 3.717 -15.57 1 96.31 104 ARG B CA 1
ATOM 3130 C C . ARG B 1 104 ? -12.32 3.389 -14.586 1 96.31 104 ARG 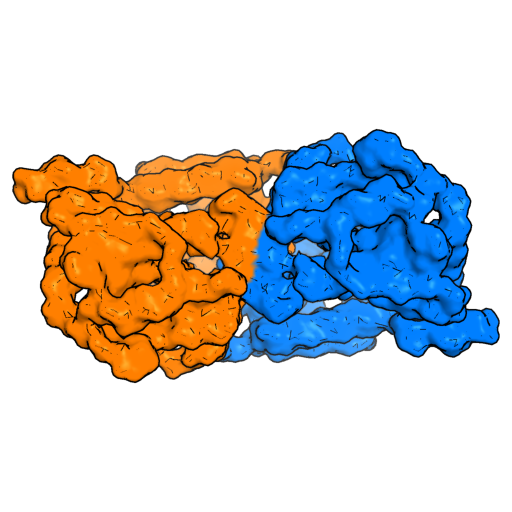B C 1
ATOM 3132 O O . ARG B 1 104 ? -13.289 2.719 -14.938 1 96.31 104 ARG B O 1
ATOM 3139 N N . TYR B 1 105 ? -12.125 3.883 -13.414 1 98.12 105 TYR B N 1
ATOM 3140 C CA . TYR B 1 105 ? -13.164 3.766 -12.391 1 98.12 105 TYR B CA 1
ATOM 3141 C C . TYR B 1 105 ? -14.156 4.918 -12.492 1 98.12 105 TYR B C 1
ATOM 3143 O O . TYR B 1 105 ? -13.773 6.086 -12.375 1 98.12 105 TYR B O 1
ATOM 3151 N N . ARG B 1 106 ? -15.422 4.586 -12.617 1 98.06 106 ARG B N 1
ATOM 3152 C CA . ARG B 1 106 ? -16.406 5.629 -12.883 1 98.06 106 ARG B CA 1
ATOM 3153 C C . ARG B 1 106 ? -17.312 5.844 -11.68 1 98.06 106 ARG B C 1
ATOM 3155 O O . ARG B 1 106 ? -18.062 6.824 -11.625 1 98.06 106 ARG B O 1
ATOM 3162 N N . ASN B 1 107 ? -17.312 4.949 -10.719 1 97.69 107 ASN B N 1
ATOM 3163 C CA . ASN B 1 107 ? -18.172 5.039 -9.539 1 97.69 107 ASN B CA 1
ATOM 3164 C C . ASN B 1 107 ? -17.359 4.895 -8.25 1 97.69 107 ASN B C 1
ATOM 3166 O O . ASN B 1 107 ? -17.516 3.912 -7.523 1 97.69 107 ASN B O 1
ATOM 3170 N N . PRO B 1 108 ? -16.578 5.941 -7.938 1 98.62 108 PRO B N 1
ATOM 3171 C CA . PRO B 1 108 ? -15.75 5.859 -6.73 1 98.62 108 PRO B CA 1
ATOM 3172 C C . PRO B 1 108 ? -16.578 5.918 -5.449 1 98.62 108 PRO B C 1
ATOM 3174 O O . PRO B 1 108 ? -17.75 6.32 -5.477 1 98.62 108 PRO B O 1
ATOM 3177 N N . THR B 1 109 ? -16.062 5.395 -4.402 1 98.81 109 THR B N 1
ATOM 3178 C CA . THR B 1 109 ? -16.625 5.543 -3.064 1 98.81 109 THR B CA 1
ATOM 3179 C C . THR B 1 109 ? -16.031 6.762 -2.361 1 98.81 109 THR B C 1
ATOM 3181 O O . THR B 1 109 ? -14.812 6.902 -2.268 1 98.81 109 THR B O 1
ATOM 3184 N N . VAL B 1 110 ? -16.891 7.656 -1.918 1 98.88 110 VAL B N 1
ATOM 3185 C CA . VAL B 1 110 ? -16.469 8.859 -1.207 1 98.88 110 VAL B CA 1
ATOM 3186 C C . VAL B 1 110 ? -16.875 8.766 0.26 1 98.88 110 VAL B C 1
ATOM 3188 O O . VAL B 1 110 ? -18.062 8.617 0.57 1 98.88 110 VAL B O 1
ATOM 3191 N N . ILE B 1 111 ? -15.938 8.789 1.142 1 98.88 111 ILE B N 1
ATOM 3192 C CA . ILE B 1 111 ? -16.188 8.781 2.578 1 98.88 111 ILE B CA 1
ATOM 3193 C C . ILE B 1 111 ? -15.422 9.914 3.248 1 98.88 111 ILE B C 1
ATOM 3195 O O . ILE B 1 111 ? -14.211 10.047 3.059 1 98.88 111 ILE B O 1
ATOM 3199 N N . VAL B 1 112 ? -16.062 10.703 4 1 98.94 112 VAL B N 1
ATOM 3200 C CA . VAL B 1 112 ? -15.406 11.742 4.789 1 98.94 112 VAL B CA 1
ATOM 3201 C C . VAL B 1 112 ? -15.617 11.477 6.277 1 98.94 112 VAL B C 1
ATOM 3203 O O . VAL B 1 112 ? -16.766 11.445 6.75 1 98.94 112 VAL B O 1
ATOM 3206 N N . TYR B 1 113 ? -14.539 11.266 6.941 1 98.88 113 TYR B N 1
ATOM 3207 C CA . TYR B 1 113 ? -14.547 11.023 8.383 1 98.88 113 TYR B CA 1
ATOM 3208 C C . TYR B 1 113 ? -14.297 12.32 9.148 1 98.88 113 TYR B C 1
ATOM 3210 O O . TYR B 1 113 ? -13.609 13.219 8.656 1 98.88 113 TYR B O 1
ATOM 3218 N N . MET B 1 114 ? -14.852 12.375 10.312 1 98.69 114 MET B N 1
ATOM 3219 C CA . MET B 1 114 ? -14.656 13.539 11.172 1 98.69 114 MET B CA 1
ATOM 3220 C C . MET B 1 114 ? -14.625 13.133 12.641 1 98.69 114 MET B C 1
ATOM 3222 O O . MET B 1 114 ? -15.414 12.289 13.07 1 98.69 114 MET B O 1
ATOM 3226 N N . LYS B 1 115 ? -13.68 13.625 13.383 1 97.94 115 LYS B N 1
ATOM 3227 C CA . LYS B 1 115 ? -13.594 13.398 14.828 1 97.94 115 LYS B CA 1
ATOM 3228 C C . LYS B 1 115 ? -13.055 14.625 15.547 1 97.94 115 LYS B C 1
ATOM 3230 O O . LYS B 1 115 ? -12.57 15.562 14.914 1 97.94 115 LYS B O 1
ATOM 3235 N N . PRO B 1 116 ? -13.234 14.656 16.891 1 97.88 116 PRO B N 1
ATOM 3236 C CA . PRO B 1 116 ? -12.641 15.766 17.641 1 97.88 116 PRO B CA 1
ATOM 3237 C C . PRO B 1 116 ? -11.125 15.859 17.438 1 97.88 116 PRO B C 1
ATOM 3239 O O . PRO B 1 116 ? -10.469 14.844 17.188 1 97.88 116 PRO B O 1
ATOM 3242 N N . LEU B 1 117 ? -10.641 17.062 17.531 1 97.5 117 LEU B N 1
ATOM 3243 C CA . LEU B 1 117 ? -9.203 17.266 17.453 1 97.5 117 LEU B CA 1
ATOM 3244 C C . LEU B 1 117 ? -8.5 16.625 18.656 1 97.5 117 LEU B C 1
ATOM 3246 O O . LEU B 1 117 ? -9.039 16.625 19.766 1 97.5 117 LEU B O 1
ATOM 3250 N N . PRO B 1 118 ? -7.32 16.078 18.406 1 93.31 118 PRO B N 1
ATOM 3251 C CA . PRO B 1 118 ? -6.543 15.641 19.562 1 93.31 118 PRO B CA 1
ATOM 3252 C C . PRO B 1 118 ? -6.07 16.797 20.438 1 93.31 118 PRO B C 1
ATOM 3254 O O . PRO B 1 118 ? -6.105 17.953 20.016 1 93.31 118 PRO B O 1
ATOM 3257 N N . PRO B 1 119 ? -5.656 16.422 21.625 1 91.44 119 PRO B N 1
ATOM 3258 C CA . PRO B 1 119 ? -5.059 17.469 22.453 1 91.44 119 PRO B CA 1
ATOM 3259 C C . PRO B 1 119 ? -3.85 18.125 21.781 1 91.44 119 PRO B C 1
ATOM 3261 O O . PRO B 1 119 ? -3.119 17.469 21.031 1 91.44 119 PRO B O 1
ATOM 3264 N N . PRO B 1 120 ? -3.725 19.391 22.078 1 89.81 120 PRO B N 1
ATOM 3265 C CA . PRO B 1 120 ? -2.564 20.062 21.5 1 89.81 120 PRO B CA 1
ATOM 3266 C C . PRO B 1 120 ? -1.238 19.453 21.938 1 89.81 120 PRO B C 1
ATOM 3268 O O . PRO B 1 120 ? -1.127 18.953 23.062 1 89.81 120 PRO B O 1
ATOM 3271 N N . VAL B 1 121 ? -0.316 19.547 21.078 1 90.94 121 VAL B N 1
ATOM 3272 C CA . VAL B 1 121 ? 1.043 19.125 21.406 1 90.94 121 VAL B CA 1
ATOM 3273 C C . VAL B 1 121 ? 1.642 20.062 22.453 1 90.94 121 VAL B C 1
ATOM 3275 O O . VAL B 1 121 ? 1.492 21.281 22.359 1 90.94 121 VAL B O 1
ATOM 3278 N N . PRO B 1 122 ? 2.363 19.5 23.359 1 91.38 122 PRO B N 1
ATOM 3279 C CA . PRO B 1 122 ? 3.012 20.359 24.344 1 91.38 122 PRO B CA 1
ATOM 3280 C C . PRO B 1 122 ? 3.98 21.359 23.703 1 91.38 122 PRO B C 1
ATOM 3282 O O . PRO B 1 122 ? 4.629 21.047 22.703 1 91.38 122 PRO B O 1
ATOM 3285 N N . PRO B 1 123 ? 4.094 22.5 24.391 1 90.88 123 PRO B N 1
ATOM 3286 C CA . PRO B 1 123 ? 4.977 23.531 23.844 1 90.88 123 PRO B CA 1
ATOM 3287 C C . PRO B 1 123 ? 6.418 23.062 23.688 1 90.88 123 PRO B C 1
ATOM 3289 O O . PRO B 1 123 ? 7.129 23.531 22.797 1 90.88 123 PRO B O 1
ATOM 3292 N N . GLU B 1 124 ? 6.82 22.156 24.531 1 91.56 124 GLU B N 1
ATOM 3293 C CA . GLU B 1 124 ? 8.188 21.656 24.5 1 91.56 124 GLU B CA 1
ATOM 3294 C C . GLU B 1 124 ? 8.453 20.859 23.219 1 91.56 124 GLU B C 1
ATOM 3296 O O . GLU B 1 124 ? 9.602 20.641 22.844 1 91.56 124 GLU B O 1
ATOM 3301 N N . GLY B 1 125 ? 7.395 20.469 22.641 1 96.06 125 GLY B N 1
ATOM 3302 C CA . GLY B 1 125 ? 7.527 19.719 21.391 1 96.06 125 GLY B CA 1
ATOM 3303 C C . GLY B 1 125 ? 7.691 18.234 21.625 1 96.06 125 GLY B C 1
ATOM 3304 O O . GLY B 1 125 ? 7.102 17.672 22.547 1 96.06 125 GLY B O 1
ATOM 3305 N N . LYS B 1 126 ? 8.312 17.547 20.641 1 97.88 126 LYS B N 1
ATOM 3306 C CA . LYS B 1 126 ? 8.469 16.094 20.656 1 97.88 126 LYS B CA 1
ATOM 3307 C C . LYS B 1 126 ? 9.938 15.695 20.547 1 97.88 126 LYS B C 1
ATOM 3309 O O . LYS B 1 126 ? 10.781 16.516 20.203 1 97.88 126 LYS B O 1
ATOM 3314 N N . GLU B 1 127 ? 10.18 14.508 20.922 1 98.12 127 GLU B N 1
ATOM 3315 C CA . GLU B 1 127 ? 11.453 13.859 20.609 1 98.12 127 GLU B CA 1
ATOM 3316 C C . GLU B 1 127 ? 11.398 13.18 19.234 1 98.12 127 GLU B C 1
ATOM 3318 O O . GLU B 1 127 ? 10.367 12.617 18.859 1 98.12 127 GLU B O 1
ATOM 3323 N N . GLY B 1 128 ? 12.523 13.352 18.484 1 98.69 128 GLY B N 1
ATOM 3324 C CA . GLY B 1 128 ? 12.664 12.555 17.281 1 98.69 128 GLY B CA 1
ATOM 3325 C C . GLY B 1 128 ? 13.391 11.242 17.516 1 98.69 128 GLY B C 1
ATOM 3326 O O . GLY B 1 128 ? 14.391 11.203 18.25 1 98.69 128 GLY B O 1
ATOM 3327 N N . VAL B 1 129 ? 12.883 10.188 16.969 1 98.88 129 VAL B N 1
ATOM 3328 C CA . VAL B 1 129 ? 13.523 8.883 17.078 1 98.88 129 VAL B CA 1
ATOM 3329 C C . VAL B 1 129 ? 13.805 8.328 15.68 1 98.88 129 VAL B C 1
ATOM 3331 O O . VAL B 1 129 ? 12.883 8.086 14.898 1 98.88 129 VAL B O 1
ATOM 3334 N N . VAL B 1 130 ? 15.07 8.164 15.375 1 98.88 130 VAL B N 1
ATOM 3335 C CA . VAL B 1 130 ? 15.438 7.59 14.086 1 98.88 130 VAL B CA 1
ATOM 3336 C C . VAL B 1 130 ? 15.062 6.113 14.047 1 98.88 130 VAL B C 1
ATOM 3338 O O . VAL B 1 130 ? 15.469 5.336 14.914 1 98.88 130 VAL B O 1
ATOM 3341 N N . LEU B 1 131 ? 14.32 5.688 13.078 1 98.88 131 LEU B N 1
ATOM 3342 C CA . LEU B 1 131 ? 13.812 4.324 12.969 1 98.88 131 LEU B CA 1
ATOM 3343 C C . LEU B 1 131 ? 14.828 3.418 12.289 1 98.88 131 LEU B C 1
ATOM 3345 O O . LEU B 1 131 ? 15.594 3.871 11.43 1 98.88 131 LEU B O 1
ATOM 3349 N N . ALA B 1 132 ? 14.781 2.148 12.688 1 98.5 132 ALA B N 1
ATOM 3350 C CA . ALA B 1 132 ? 15.5 1.119 11.938 1 98.5 132 ALA B CA 1
ATOM 3351 C C . ALA B 1 132 ? 14.805 0.829 10.609 1 98.5 132 ALA B C 1
ATOM 3353 O O . ALA B 1 132 ? 15.461 0.603 9.594 1 98.5 132 ALA B O 1
ATOM 3354 N N . ALA B 1 133 ? 13.461 0.803 10.617 1 98.56 133 ALA B N 1
ATOM 3355 C CA . ALA B 1 133 ? 12.688 0.609 9.391 1 98.56 133 ALA B CA 1
ATOM 3356 C C . ALA B 1 133 ? 12.977 1.716 8.383 1 98.56 133 ALA B C 1
ATOM 3358 O O . ALA B 1 133 ? 13.055 2.891 8.742 1 98.56 133 ALA B O 1
ATOM 3359 N N . ARG B 1 134 ? 13.164 1.343 7.188 1 98.69 134 ARG B N 1
ATOM 3360 C CA . ARG B 1 134 ? 13.43 2.309 6.129 1 98.69 134 ARG B CA 1
ATOM 3361 C C . ARG B 1 134 ? 12.141 2.732 5.434 1 98.69 134 ARG B C 1
ATOM 3363 O O . ARG B 1 134 ? 11.188 1.956 5.355 1 98.69 134 ARG B O 1
ATOM 3370 N N . ARG B 1 135 ? 12.141 3.98 5.016 1 98.81 135 ARG B N 1
ATOM 3371 C CA . ARG B 1 135 ? 11.047 4.43 4.164 1 98.81 135 ARG B CA 1
ATOM 3372 C C . ARG B 1 135 ? 11.086 3.725 2.811 1 98.81 135 ARG B C 1
ATOM 3374 O O . ARG B 1 135 ? 12.07 3.814 2.082 1 98.81 135 ARG B O 1
ATOM 3381 N N . ASN B 1 136 ? 10.031 3.023 2.475 1 98.56 136 ASN B N 1
ATOM 3382 C CA . ASN B 1 136 ? 10.008 2.324 1.194 1 98.56 136 ASN B CA 1
ATOM 3383 C C . ASN B 1 136 ? 9.836 3.293 0.028 1 98.56 136 ASN B C 1
ATOM 3385 O O . ASN B 1 136 ? 9.453 4.449 0.227 1 98.56 136 ASN B O 1
ATOM 3389 N N . SER B 1 137 ? 10.156 2.828 -1.165 1 98.31 137 SER B N 1
ATOM 3390 C CA . SER B 1 137 ? 10 3.674 -2.344 1 98.31 137 SER B CA 1
ATOM 3391 C C . SER B 1 137 ? 8.531 3.783 -2.754 1 98.31 137 SER B C 1
ATOM 3393 O O . SER B 1 137 ? 7.73 2.896 -2.455 1 98.31 137 SER B O 1
ATOM 3395 N N . PRO B 1 138 ? 8.172 4.887 -3.377 1 98.19 138 PRO B N 1
ATOM 3396 C CA . PRO B 1 138 ? 6.777 5.055 -3.812 1 98.19 138 PRO B CA 1
ATOM 3397 C C . PRO B 1 138 ? 6.363 4.023 -4.859 1 98.19 138 PRO B C 1
ATOM 3399 O O . PRO B 1 138 ? 7.215 3.449 -5.539 1 98.19 138 PRO B O 1
ATOM 3402 N N . GLU B 1 139 ? 5.09 3.814 -4.988 1 98.19 139 GLU B N 1
ATOM 3403 C CA . GLU B 1 139 ? 4.535 2.873 -5.957 1 98.19 139 GLU B CA 1
ATOM 3404 C C . GLU B 1 139 ? 4.738 3.369 -7.387 1 98.19 139 GLU B C 1
ATOM 3406 O O . GLU B 1 139 ? 4.855 2.566 -8.32 1 98.19 139 GLU B O 1
ATOM 3411 N N . GLY B 1 140 ? 4.699 4.625 -7.578 1 97.25 140 GLY B N 1
ATOM 3412 C CA . GLY B 1 140 ? 4.891 5.285 -8.859 1 97.25 140 GLY B CA 1
ATOM 3413 C C . GLY B 1 140 ? 5.957 6.363 -8.82 1 97.25 140 GLY B C 1
ATOM 3414 O O . GLY B 1 140 ? 6.953 6.234 -8.109 1 97.25 140 GLY B O 1
ATOM 3415 N N . ASN B 1 141 ? 5.758 7.402 -9.586 1 95.06 141 ASN B N 1
ATOM 3416 C CA . ASN B 1 141 ? 6.754 8.461 -9.719 1 95.06 141 ASN B CA 1
ATOM 3417 C C . ASN B 1 141 ? 6.852 9.297 -8.445 1 95.06 141 ASN B C 1
ATOM 3419 O O . ASN B 1 141 ? 7.93 9.781 -8.094 1 95.06 141 ASN B O 1
ATOM 3423 N N . GLU B 1 142 ? 5.766 9.492 -7.875 1 97.19 142 GLU B N 1
ATOM 3424 C CA . GLU B 1 142 ? 5.695 10.219 -6.613 1 97.19 142 GLU B CA 1
ATOM 3425 C C . GLU B 1 142 ? 4.852 9.469 -5.586 1 97.19 142 GLU B C 1
ATOM 3427 O O . GLU B 1 142 ? 4.039 8.609 -5.949 1 97.19 142 GLU B O 1
ATOM 3432 N N . ARG B 1 143 ? 5.164 9.781 -4.348 1 98.44 143 ARG B N 1
ATOM 3433 C CA . ARG B 1 143 ? 4.352 9.156 -3.307 1 98.44 143 ARG B CA 1
ATOM 3434 C C . ARG B 1 143 ? 2.975 9.805 -3.225 1 98.44 143 ARG B C 1
ATOM 3436 O O . ARG B 1 143 ? 2.861 11.031 -3.146 1 98.44 143 ARG B O 1
ATOM 3443 N N . LEU B 1 144 ? 1.993 9.023 -3.283 1 98.75 144 LEU B N 1
ATOM 3444 C CA . LEU B 1 144 ? 0.621 9.484 -3.113 1 98.75 144 LEU B CA 1
ATOM 3445 C C . LEU B 1 144 ? 0.154 9.281 -1.675 1 98.75 144 LEU B C 1
ATOM 3447 O O . LEU B 1 144 ? 0.596 8.352 -0.999 1 98.75 144 LEU B O 1
ATOM 3451 N N . LYS B 1 145 ? -0.679 10.195 -1.182 1 98.75 145 LYS B N 1
ATOM 3452 C CA . LYS B 1 145 ? -1.344 9.961 0.097 1 98.75 145 LYS B CA 1
ATOM 3453 C C . LYS B 1 145 ? -2.48 8.953 -0.05 1 98.75 145 LYS B C 1
ATOM 3455 O O . LYS B 1 145 ? -3.646 9.336 -0.156 1 98.75 145 LYS B O 1
ATOM 3460 N N . SER B 1 146 ? -2.117 7.688 -0.037 1 98.62 146 SER B N 1
ATOM 3461 C CA . SER B 1 146 ? -3.008 6.598 -0.415 1 98.62 146 SER B CA 1
ATOM 3462 C C . SER B 1 146 ? -3.236 5.641 0.752 1 98.62 146 SER B C 1
ATOM 3464 O O . SER B 1 146 ? -2.834 5.926 1.882 1 98.62 146 SER B O 1
ATOM 3466 N N . HIS B 1 147 ? -3.965 4.562 0.465 1 98.44 147 HIS B N 1
ATOM 3467 C CA . HIS B 1 147 ? -4.281 3.555 1.469 1 98.44 147 HIS B CA 1
ATOM 3468 C C . HIS B 1 147 ? -3.061 2.701 1.795 1 98.44 147 HIS B C 1
ATOM 3470 O O . HIS B 1 147 ? -3.133 1.803 2.637 1 98.44 147 HIS B O 1
ATOM 3476 N N . HIS B 1 148 ? -1.908 2.949 1.266 1 98.25 148 HIS B N 1
ATOM 3477 C CA . HIS B 1 148 ? -0.694 2.156 1.424 1 98.25 148 HIS B CA 1
ATOM 3478 C C . HIS B 1 148 ? 0.111 2.615 2.635 1 98.25 148 HIS B C 1
ATOM 3480 O O . HIS B 1 148 ? 1.212 3.152 2.486 1 98.25 148 HIS B O 1
ATOM 3486 N N . TYR B 1 149 ? -0.359 2.203 3.859 1 98.06 149 TYR B N 1
ATOM 3487 C CA . TYR B 1 149 ? 0.194 2.773 5.082 1 98.06 149 TYR B CA 1
ATOM 3488 C C . TYR B 1 149 ? 0.96 1.723 5.875 1 98.06 149 TYR B C 1
ATOM 3490 O O . TYR B 1 149 ? 1.362 1.969 7.016 1 98.06 149 TYR B O 1
ATOM 3498 N N . LEU B 1 150 ? 1.243 0.568 5.27 1 98.5 150 LEU B N 1
ATOM 3499 C CA . LEU B 1 150 ? 1.894 -0.487 6.039 1 98.5 150 LEU B CA 1
ATOM 3500 C C . LEU B 1 150 ? 3.277 -0.045 6.504 1 98.5 150 LEU B C 1
ATOM 3502 O O . LEU B 1 150 ? 3.688 -0.356 7.625 1 98.5 150 LEU B O 1
ATOM 3506 N N . ASN B 1 151 ? 4.062 0.666 5.66 1 98.75 151 ASN B N 1
ATOM 3507 C CA . ASN B 1 151 ? 5.375 1.152 6.07 1 98.75 151 ASN B CA 1
ATOM 3508 C C . ASN B 1 151 ? 5.273 2.102 7.262 1 98.75 151 ASN B C 1
ATOM 3510 O O . ASN B 1 151 ? 6.062 2.006 8.203 1 98.75 151 ASN B O 1
ATOM 3514 N N . ASN B 1 152 ? 4.285 2.982 7.23 1 98.69 152 ASN B N 1
ATOM 3515 C CA . ASN B 1 152 ? 4.043 3.877 8.359 1 98.69 152 ASN B CA 1
ATOM 3516 C C . ASN B 1 152 ? 3.688 3.102 9.617 1 98.69 152 ASN B C 1
ATOM 3518 O O . ASN B 1 152 ? 4.152 3.438 10.711 1 98.69 152 ASN B O 1
ATOM 3522 N N . MET B 1 153 ? 2.879 2.08 9.438 1 98.5 153 MET B N 1
ATOM 3523 C CA . MET B 1 153 ? 2.484 1.254 10.578 1 98.5 153 MET B CA 1
ATOM 3524 C C . MET B 1 153 ? 3.689 0.536 11.172 1 98.5 153 MET B C 1
ATOM 3526 O O . MET B 1 153 ? 3.818 0.437 12.391 1 98.5 153 MET B O 1
ATOM 3530 N N . ILE B 1 154 ? 4.574 0.033 10.336 1 98.56 154 ILE B N 1
ATOM 3531 C CA . ILE B 1 154 ? 5.793 -0.623 10.789 1 98.56 154 ILE B CA 1
ATOM 3532 C C . ILE B 1 154 ? 6.625 0.357 11.617 1 98.56 154 ILE B C 1
ATOM 3534 O O . ILE B 1 154 ? 7.129 0.008 12.688 1 98.56 154 ILE B O 1
ATOM 3538 N N . GLY B 1 155 ? 6.777 1.573 11.117 1 98.69 155 GLY B N 1
ATOM 3539 C CA . GLY B 1 155 ? 7.445 2.607 11.898 1 98.69 155 GLY B CA 1
ATOM 3540 C C . GLY B 1 155 ? 6.789 2.863 13.234 1 98.69 155 GLY B C 1
ATOM 3541 O O . GLY B 1 155 ? 7.473 3.031 14.25 1 98.69 155 GLY B O 1
ATOM 3542 N N . LYS B 1 156 ? 5.441 2.891 13.203 1 98.44 156 LYS B N 1
ATOM 3543 C CA . LYS B 1 156 ? 4.691 3.139 14.438 1 98.44 156 LYS B CA 1
ATOM 3544 C C . LYS B 1 156 ? 4.906 2.018 15.445 1 98.44 156 LYS B C 1
ATOM 3546 O O . LYS B 1 156 ? 5.109 2.275 16.641 1 98.44 156 LYS B O 1
ATOM 3551 N N . TRP B 1 157 ? 4.824 0.758 14.992 1 98.12 157 TRP B N 1
ATOM 3552 C CA . TRP B 1 157 ? 5.066 -0.378 15.875 1 98.12 157 TRP B CA 1
ATOM 3553 C C . TRP B 1 157 ? 6.473 -0.324 16.453 1 98.12 157 TRP B C 1
ATOM 3555 O O . TRP B 1 157 ? 6.68 -0.626 17.641 1 98.12 157 TRP B O 1
ATOM 3565 N N . GLU B 1 158 ? 7.457 0.06 15.695 1 98.12 158 GLU B N 1
ATOM 3566 C CA . GLU B 1 158 ? 8.828 0.196 16.156 1 98.12 158 GLU B CA 1
ATOM 3567 C C . GLU B 1 158 ? 8.945 1.28 17.234 1 98.12 158 GLU B C 1
ATOM 3569 O O . GLU B 1 158 ? 9.625 1.093 18.234 1 98.12 158 GLU B O 1
ATOM 3574 N N . LEU B 1 159 ? 8.305 2.414 16.969 1 98.06 159 LEU B N 1
ATOM 3575 C CA . LEU B 1 159 ? 8.352 3.539 17.891 1 98.06 159 LEU B CA 1
ATOM 3576 C C . LEU B 1 159 ? 7.715 3.172 19.234 1 98.06 159 LEU B C 1
ATOM 3578 O O . LEU B 1 159 ? 8.195 3.586 20.297 1 98.06 159 LEU B O 1
ATOM 3582 N N . GLY B 1 160 ? 6.605 2.422 19.125 1 96.44 160 GLY B N 1
ATOM 3583 C CA . GLY B 1 160 ? 5.906 2.016 20.328 1 96.44 160 GLY B CA 1
ATOM 3584 C C . GLY B 1 160 ? 5.07 3.127 20.938 1 96.44 160 GLY B C 1
ATOM 3585 O O . GLY B 1 160 ? 4.684 4.07 20.25 1 96.44 160 GLY B O 1
ATOM 3586 N N . HIS B 1 161 ? 4.648 2.961 22.156 1 93.06 161 HIS B N 1
ATOM 3587 C CA . HIS B 1 161 ? 3.807 3.932 22.844 1 93.06 161 HIS B CA 1
ATOM 3588 C C . HIS B 1 161 ? 4.637 5.086 23.406 1 93.06 161 HIS B C 1
ATOM 3590 O O . HIS B 1 161 ? 4.957 5.109 24.594 1 93.06 161 HIS B O 1
ATOM 3596 N N . ARG B 1 162 ? 4.809 6.027 22.594 1 93.75 162 ARG B N 1
ATOM 3597 C CA . ARG B 1 162 ? 5.535 7.246 22.938 1 93.75 162 ARG B CA 1
ATOM 3598 C C . ARG B 1 162 ? 4.809 8.484 22.422 1 93.75 162 ARG B C 1
ATOM 3600 O O . ARG B 1 162 ? 5.184 9.039 21.391 1 93.75 162 ARG B O 1
ATOM 3607 N N . PRO B 1 163 ? 3.896 8.945 23.141 1 89.75 163 PRO B N 1
ATOM 3608 C CA . PRO B 1 163 ? 3.029 10.023 22.672 1 89.75 163 PRO B CA 1
ATOM 3609 C C . PRO B 1 163 ? 3.791 11.32 22.406 1 89.75 163 PRO B C 1
ATOM 3611 O O . PRO B 1 163 ? 3.305 12.195 21.672 1 89.75 163 PRO B O 1
ATOM 3614 N N . HIS B 1 164 ? 4.938 11.484 22.953 1 94.56 164 HIS B N 1
ATOM 3615 C CA . HIS B 1 164 ? 5.691 12.719 22.766 1 94.56 164 HIS B CA 1
ATOM 3616 C C . HIS B 1 164 ? 6.922 12.492 21.891 1 94.56 164 HIS B C 1
ATOM 3618 O O . HIS B 1 164 ? 7.957 13.133 22.094 1 94.56 164 HIS B O 1
ATOM 3624 N N . ALA B 1 165 ? 6.816 11.5 21.016 1 97.75 165 ALA B N 1
ATOM 3625 C CA . ALA B 1 165 ? 7.898 11.219 20.078 1 97.75 165 ALA B CA 1
ATOM 3626 C C . ALA B 1 165 ? 7.363 11.055 18.656 1 97.75 165 ALA B C 1
ATOM 3628 O O . ALA B 1 165 ? 6.184 10.742 18.453 1 97.75 165 ALA B O 1
ATOM 3629 N N . GLU B 1 166 ? 8.148 11.344 17.75 1 98.5 166 GLU B N 1
ATOM 3630 C CA . GLU B 1 166 ? 7.918 11.055 16.328 1 98.5 166 GLU B CA 1
ATOM 3631 C C . GLU B 1 166 ? 9.055 10.227 15.742 1 98.5 166 GLU B C 1
ATOM 3633 O O . GLU B 1 166 ? 10.227 10.508 15.992 1 98.5 166 GLU B O 1
ATOM 3638 N N . GLY B 1 167 ? 8.695 9.156 15.078 1 98.88 167 GLY B N 1
ATOM 3639 C CA . GLY B 1 167 ? 9.703 8.406 14.344 1 98.88 167 GLY B CA 1
ATOM 3640 C C . GLY B 1 167 ? 10.18 9.117 13.086 1 98.88 167 GLY B C 1
ATOM 3641 O O . GLY B 1 167 ? 9.391 9.781 12.406 1 98.88 167 GLY B O 1
ATOM 3642 N N . ILE B 1 168 ? 11.438 8.977 12.781 1 98.94 168 ILE B N 1
ATOM 3643 C CA . ILE B 1 168 ? 12.039 9.57 11.594 1 98.94 168 ILE B CA 1
ATOM 3644 C C . ILE B 1 168 ? 12.562 8.461 10.68 1 98.94 168 ILE B C 1
ATOM 3646 O O . ILE B 1 168 ? 13.469 7.719 11.047 1 98.94 168 ILE B O 1
ATOM 3650 N N . PHE B 1 169 ? 12.039 8.398 9.5 1 98.94 169 PHE B N 1
ATOM 3651 C CA . PHE B 1 169 ? 12.492 7.441 8.492 1 98.94 169 PHE B CA 1
ATOM 3652 C C . PHE B 1 169 ? 13.734 7.961 7.773 1 98.94 169 PHE B C 1
ATOM 3654 O O . PHE B 1 169 ? 13.812 9.141 7.426 1 98.94 169 PHE B O 1
ATOM 3661 N N . LEU B 1 170 ? 14.633 7.09 7.629 1 98.94 170 LEU B N 1
ATOM 3662 C CA . LEU B 1 170 ? 15.586 7.215 6.531 1 98.94 170 LEU B CA 1
ATOM 3663 C C . LEU B 1 170 ? 15.164 6.359 5.34 1 98.94 170 LEU B C 1
ATOM 3665 O O . LEU B 1 170 ? 14.508 5.332 5.512 1 98.94 170 LEU B O 1
ATOM 3669 N N . ASN B 1 171 ? 15.461 6.824 4.117 1 98.25 171 ASN B N 1
ATOM 3670 C CA . ASN B 1 171 ? 15.172 5.934 2.996 1 98.25 171 ASN B CA 1
ATOM 3671 C C . ASN B 1 171 ? 16.234 4.852 2.852 1 98.25 171 ASN B C 1
ATOM 3673 O O . ASN B 1 171 ? 17.125 4.734 3.693 1 98.25 171 ASN B O 1
ATOM 3677 N N . SER B 1 172 ? 16.141 4.035 1.843 1 96.31 172 SER B N 1
ATOM 3678 C CA . SER B 1 172 ? 17.016 2.879 1.685 1 96.31 172 SER B CA 1
ATOM 3679 C C . SER B 1 172 ? 18.469 3.305 1.484 1 96.31 172 SER B C 1
ATOM 3681 O O . SER B 1 172 ? 19.391 2.547 1.794 1 96.31 172 SER B O 1
ATOM 3683 N N . ASP B 1 173 ? 18.672 4.516 1.013 1 96.88 173 ASP B N 1
ATOM 3684 C CA . ASP B 1 173 ? 20.016 5.023 0.761 1 96.88 173 ASP B CA 1
ATOM 3685 C C . ASP B 1 173 ? 20.594 5.719 1.997 1 96.88 173 ASP B C 1
ATOM 3687 O O . ASP B 1 173 ? 21.703 6.238 1.967 1 96.88 173 ASP B O 1
ATOM 3691 N N . GLY B 1 174 ? 19.812 5.828 3.047 1 98.25 174 GLY B N 1
ATOM 3692 C CA . GLY B 1 174 ? 20.266 6.41 4.297 1 98.25 174 GLY B CA 1
ATOM 3693 C C . GLY B 1 174 ? 20.016 7.902 4.395 1 98.25 174 GLY B C 1
ATOM 3694 O O . GLY B 1 174 ? 20.469 8.555 5.336 1 98.25 174 GLY B O 1
ATOM 3695 N N . ALA B 1 175 ? 19.297 8.438 3.453 1 98.88 175 ALA B N 1
ATOM 3696 C CA . ALA B 1 175 ? 18.938 9.859 3.488 1 98.88 175 ALA B CA 1
ATOM 3697 C C . ALA B 1 175 ? 17.734 10.102 4.391 1 98.88 175 ALA B C 1
ATOM 3699 O O . ALA B 1 175 ? 16.828 9.266 4.469 1 98.88 175 ALA B O 1
ATOM 3700 N N . VAL B 1 176 ? 17.688 11.289 5.008 1 98.94 176 VAL B N 1
ATOM 3701 C CA . VAL B 1 176 ? 16.547 11.672 5.832 1 98.94 176 VAL B CA 1
ATOM 3702 C C . VAL B 1 176 ? 15.297 11.789 4.961 1 98.94 176 VAL B C 1
ATOM 3704 O O . VAL B 1 176 ? 15.312 12.453 3.926 1 98.94 176 VAL B O 1
ATOM 3707 N N . ALA B 1 177 ? 14.273 11.141 5.352 1 98.88 177 ALA B N 1
ATOM 3708 C CA . ALA B 1 177 ? 13.055 11.156 4.559 1 98.88 177 ALA B CA 1
ATOM 3709 C C . ALA B 1 177 ? 11.969 11.984 5.242 1 98.88 177 ALA B C 1
ATOM 3711 O O . ALA B 1 177 ? 11.898 13.203 5.059 1 98.88 177 ALA B O 1
ATOM 3712 N N . GLU B 1 178 ? 11.203 11.391 6.121 1 98.94 178 GLU B N 1
ATOM 3713 C CA . GLU B 1 178 ? 10.086 12.055 6.789 1 98.94 178 GLU B CA 1
ATOM 3714 C C . GLU B 1 178 ? 9.703 11.328 8.07 1 98.94 178 GLU B C 1
ATOM 3716 O O . GLU B 1 178 ? 10.289 10.297 8.414 1 98.94 178 GLU B O 1
ATOM 3721 N N . GLY B 1 179 ? 8.82 11.906 8.852 1 98.88 179 GLY B N 1
ATOM 3722 C CA . GLY B 1 179 ? 8.273 11.234 10.016 1 98.88 179 GLY B CA 1
ATOM 3723 C C . GLY B 1 179 ? 7.246 10.172 9.656 1 98.88 179 GLY B C 1
ATOM 3724 O O . GLY B 1 179 ? 6.914 9.992 8.484 1 98.88 179 GLY B O 1
ATOM 3725 N N . ILE B 1 180 ? 6.77 9.508 10.656 1 98.69 180 ILE B N 1
ATOM 3726 C CA . ILE B 1 180 ? 5.77 8.469 10.453 1 98.69 180 ILE B CA 1
ATOM 3727 C C . ILE B 1 180 ? 4.5 9.078 9.867 1 98.69 180 ILE B C 1
ATOM 3729 O O . ILE B 1 180 ? 3.906 8.523 8.938 1 98.69 180 ILE B O 1
ATOM 3733 N N . VAL B 1 181 ? 4.105 10.25 10.359 1 98.19 181 VAL B N 1
ATOM 3734 C CA . VAL B 1 181 ? 2.895 10.898 9.875 1 98.19 181 VAL B CA 1
ATOM 3735 C C . VAL B 1 181 ? 3.172 12.383 9.633 1 98.19 181 VAL B C 1
ATOM 3737 O O . VAL B 1 181 ? 2.283 13.219 9.797 1 98.19 181 VAL B O 1
ATOM 3740 N N . SER B 1 182 ? 4.449 12.758 9.375 1 98.81 182 SER B N 1
ATOM 3741 C CA . SER B 1 182 ? 4.832 14.156 9.273 1 98.81 182 SER B CA 1
ATOM 3742 C C . SER B 1 182 ? 5.977 14.344 8.281 1 98.81 182 SER B C 1
ATOM 3744 O O . SER B 1 182 ? 6.621 13.375 7.879 1 98.81 182 SER B O 1
ATOM 3746 N N . ASN B 1 183 ? 6.141 15.57 7.832 1 98.94 183 ASN B N 1
ATOM 3747 C CA . ASN B 1 183 ? 7.375 15.992 7.176 1 98.94 183 ASN B CA 1
ATOM 3748 C C . ASN B 1 183 ? 8.359 16.594 8.172 1 98.94 183 ASN B C 1
ATOM 3750 O O . ASN B 1 183 ? 7.98 16.969 9.281 1 98.94 183 ASN B O 1
ATOM 3754 N N . ILE B 1 184 ? 9.641 16.688 7.758 1 98.94 184 ILE B N 1
ATOM 3755 C CA . ILE B 1 184 ? 10.641 17.156 8.711 1 98.94 184 ILE B CA 1
ATOM 3756 C C . ILE B 1 184 ? 11.438 18.312 8.094 1 98.94 184 ILE B C 1
ATOM 3758 O O . ILE B 1 184 ? 11.703 18.312 6.887 1 98.94 184 ILE B O 1
ATOM 3762 N N . PHE B 1 185 ? 11.781 19.281 8.93 1 98.94 185 PHE B N 1
ATOM 3763 C CA . PHE B 1 185 ? 12.617 20.438 8.633 1 98.94 185 PHE B CA 1
ATOM 3764 C C . PHE B 1 185 ? 13.695 20.609 9.695 1 98.94 185 PHE B C 1
ATOM 3766 O O . PHE B 1 185 ? 13.508 20.219 10.852 1 98.94 185 PHE B O 1
ATOM 3773 N N . TRP B 1 186 ? 14.766 21.203 9.305 1 98.94 186 TRP B N 1
ATOM 3774 C CA . TRP B 1 186 ? 15.758 21.609 10.289 1 98.94 186 TRP B CA 1
ATOM 3775 C C . TRP B 1 186 ? 16.516 22.844 9.812 1 98.94 186 TRP B C 1
ATOM 3777 O O . TRP B 1 186 ? 16.453 23.203 8.633 1 98.94 186 TRP B O 1
ATOM 3787 N N . VAL B 1 187 ? 17.109 23.547 10.812 1 98.81 187 VAL B N 1
ATOM 3788 C CA . VAL B 1 187 ? 17.812 24.781 10.555 1 98.81 187 VAL B CA 1
ATOM 3789 C C . VAL B 1 187 ? 19.312 24.594 10.844 1 98.81 187 VAL B C 1
ATOM 3791 O O . VAL B 1 187 ? 19.672 24.047 11.891 1 98.81 187 VAL B O 1
ATOM 3794 N N . LYS B 1 188 ? 20.078 24.969 9.93 1 97.94 188 LYS B N 1
ATOM 3795 C CA . LYS B 1 188 ? 21.516 25.031 10.141 1 97.94 188 LYS B CA 1
ATOM 3796 C C . LYS B 1 188 ? 22.109 26.281 9.516 1 97.94 188 LYS B C 1
ATOM 3798 O O . LYS B 1 188 ? 21.922 26.547 8.328 1 97.94 188 LYS B O 1
ATOM 3803 N N . ASP B 1 189 ? 22.781 27.078 10.352 1 96.25 189 ASP B N 1
ATOM 3804 C CA . ASP B 1 189 ? 23.453 28.297 9.906 1 96.25 189 ASP B CA 1
ATOM 3805 C C . ASP B 1 189 ? 22.469 29.234 9.195 1 96.25 189 ASP B C 1
ATOM 3807 O O . ASP B 1 189 ? 22.781 29.75 8.117 1 96.25 189 ASP B O 1
ATOM 3811 N N . GLY B 1 190 ? 21.312 29.328 9.664 1 96.06 190 GLY B N 1
ATOM 3812 C CA . GLY B 1 190 ? 20.328 30.297 9.203 1 96.06 190 GLY B CA 1
ATOM 3813 C C . GLY B 1 190 ? 19.547 29.828 7.988 1 96.06 190 GLY B C 1
ATOM 3814 O O . GLY B 1 190 ? 18.656 30.531 7.504 1 96.06 190 GLY B O 1
ATOM 3815 N N . ILE B 1 191 ? 19.891 28.609 7.531 1 98.62 191 ILE B N 1
ATOM 3816 C CA . ILE B 1 191 ? 19.203 28.047 6.371 1 98.62 191 ILE B CA 1
ATOM 3817 C C . ILE B 1 191 ? 18.297 26.906 6.812 1 98.62 191 ILE B C 1
ATOM 3819 O O . ILE B 1 191 ? 18.688 26.078 7.633 1 98.62 191 ILE B O 1
ATOM 3823 N N . VAL B 1 192 ? 17.047 26.906 6.309 1 98.94 192 VAL B N 1
ATOM 3824 C CA . VAL B 1 192 ? 16.109 25.812 6.578 1 98.94 192 VAL B CA 1
ATOM 3825 C C . VAL B 1 192 ? 16.266 24.734 5.516 1 98.94 192 VAL B C 1
ATOM 3827 O O . VAL B 1 192 ? 16.328 25.031 4.32 1 98.94 192 VAL B O 1
ATOM 3830 N N . TYR B 1 193 ? 16.344 23.5 6.004 1 98.94 193 TYR B N 1
ATOM 3831 C CA . TYR B 1 193 ? 16.484 22.344 5.113 1 98.94 193 TYR B CA 1
ATOM 3832 C C . TYR B 1 193 ? 15.312 21.391 5.27 1 98.94 193 TYR B C 1
ATOM 3834 O O . TYR B 1 193 ? 14.75 21.266 6.359 1 98.94 193 TYR B O 1
ATOM 3842 N N . THR B 1 194 ? 14.93 20.75 4.188 1 98.94 194 THR B N 1
ATOM 3843 C CA . THR B 1 194 ? 13.938 19.672 4.215 1 98.94 194 THR B CA 1
ATOM 3844 C C . THR B 1 194 ? 14.164 18.703 3.059 1 98.94 194 THR B C 1
ATOM 3846 O O . THR B 1 194 ? 14.633 19.109 1.988 1 98.94 194 THR B O 1
ATOM 3849 N N . PRO B 1 195 ? 13.859 17.469 3.223 1 98.94 195 PRO B N 1
ATOM 3850 C CA . PRO B 1 195 ? 14.023 16.5 2.131 1 98.94 195 PRO B CA 1
ATOM 3851 C C . PRO B 1 195 ? 13.18 16.859 0.904 1 98.94 195 PRO B C 1
ATOM 3853 O O . PRO B 1 195 ? 12.039 17.297 1.039 1 98.94 195 PRO B O 1
ATOM 3856 N N . ALA B 1 196 ? 13.773 16.656 -0.283 1 98.75 196 ALA B N 1
ATOM 3857 C CA . ALA B 1 196 ? 13.031 16.812 -1.527 1 98.75 196 ALA B CA 1
ATOM 3858 C C . ALA B 1 196 ? 12.055 15.656 -1.733 1 98.75 196 ALA B C 1
ATOM 3860 O O . ALA B 1 196 ? 12.281 14.547 -1.244 1 98.75 196 ALA B O 1
ATOM 3861 N N . PRO B 1 197 ? 10.945 15.906 -2.475 1 98.38 197 PRO B N 1
ATOM 3862 C CA . PRO B 1 197 ? 9.992 14.828 -2.75 1 98.38 197 PRO B CA 1
ATOM 3863 C C . PRO B 1 197 ? 10.648 13.617 -3.41 1 98.38 197 PRO B C 1
ATOM 3865 O O . PRO B 1 197 ? 10.219 12.477 -3.184 1 98.38 197 PRO B O 1
ATOM 3868 N N . ALA B 1 198 ? 11.719 13.812 -4.148 1 96.94 198 ALA B N 1
ATOM 3869 C CA . ALA B 1 198 ? 12.383 12.75 -4.898 1 96.94 198 ALA B CA 1
ATOM 3870 C C . ALA B 1 198 ? 13.023 11.734 -3.959 1 96.94 198 ALA B C 1
ATOM 3872 O O . ALA B 1 198 ? 13.383 10.633 -4.379 1 96.94 198 ALA B O 1
ATOM 3873 N N . VAL B 1 199 ? 13.164 12.102 -2.691 1 98.06 199 VAL B N 1
ATOM 3874 C CA . VAL B 1 199 ? 13.688 11.18 -1.688 1 98.06 199 VAL B CA 1
ATOM 3875 C C . VAL B 1 199 ? 12.664 10.086 -1.403 1 98.06 199 VAL B C 1
ATOM 3877 O O . VAL B 1 199 ? 13 9.047 -0.838 1 98.06 199 VAL B O 1
ATOM 3880 N N . GLY B 1 200 ? 11.461 10.219 -1.768 1 98.19 200 GLY B N 1
ATOM 3881 C CA . GLY B 1 200 ? 10.391 9.25 -1.583 1 98.19 200 GLY B CA 1
ATOM 3882 C C . GLY B 1 200 ? 9.406 9.648 -0.497 1 98.19 200 GLY B C 1
ATOM 3883 O O . GLY B 1 200 ? 8.734 8.797 0.083 1 98.19 200 GLY B O 1
ATOM 3884 N N . ILE B 1 201 ? 9.367 10.914 -0.151 1 98.81 201 ILE B N 1
ATOM 3885 C CA . ILE B 1 201 ? 8.492 11.375 0.925 1 98.81 201 ILE B CA 1
ATOM 3886 C C . ILE B 1 201 ? 7.145 11.805 0.35 1 98.81 201 ILE B C 1
ATOM 3888 O O . ILE B 1 201 ? 7.012 11.992 -0.861 1 98.81 201 ILE B O 1
ATOM 3892 N N . LEU B 1 202 ? 6.129 11.844 1.159 1 98.81 202 LEU B N 1
ATOM 3893 C CA . LEU B 1 202 ? 4.898 12.539 0.79 1 98.81 202 LEU B CA 1
ATOM 3894 C C . LEU B 1 202 ? 5.117 14.047 0.76 1 98.81 202 LEU B C 1
ATOM 3896 O O . LEU B 1 202 ? 5.617 14.625 1.728 1 98.81 202 LEU B O 1
ATOM 3900 N N . ASN B 1 203 ? 4.824 14.656 -0.341 1 98.75 203 ASN B N 1
ATOM 3901 C CA . ASN B 1 203 ? 4.91 16.109 -0.423 1 98.75 203 ASN B CA 1
ATOM 3902 C C . ASN B 1 203 ? 3.738 16.781 0.291 1 98.75 203 ASN B C 1
ATOM 3904 O O . ASN B 1 203 ? 2.807 17.266 -0.354 1 98.75 203 ASN B O 1
ATOM 3908 N N . GLY B 1 204 ? 3.83 16.859 1.623 1 98.88 204 GLY B N 1
ATOM 3909 C CA . GLY B 1 204 ? 2.734 17.328 2.461 1 98.88 204 GLY B CA 1
ATOM 3910 C C . GLY B 1 204 ? 2.256 18.719 2.1 1 98.88 204 GLY B C 1
ATOM 3911 O O . GLY B 1 204 ? 3.057 19.578 1.723 1 98.88 204 GLY B O 1
ATOM 3912 N N . ILE B 1 205 ? 1 18.953 2.326 1 98.94 205 ILE B N 1
ATOM 3913 C CA . ILE B 1 205 ? 0.418 20.266 2.023 1 98.94 205 ILE B CA 1
ATOM 3914 C C . ILE B 1 205 ? 0.958 21.297 2.998 1 98.94 205 ILE B C 1
ATOM 3916 O O . ILE B 1 205 ? 1.332 22.406 2.59 1 98.94 205 ILE B O 1
ATOM 3920 N N . THR B 1 206 ? 1.031 20.953 4.273 1 98.81 206 THR B N 1
ATOM 3921 C CA . THR B 1 206 ? 1.614 21.859 5.258 1 98.81 206 THR B CA 1
ATOM 3922 C C . THR B 1 206 ? 3.09 22.109 4.957 1 98.81 206 THR B C 1
ATOM 3924 O O . THR B 1 206 ? 3.584 23.234 5.125 1 98.81 206 THR B O 1
ATOM 3927 N N . ARG B 1 207 ? 3.814 21.094 4.57 1 98.88 207 ARG B N 1
ATOM 3928 C CA . ARG B 1 207 ? 5.199 21.25 4.141 1 98.88 207 ARG B CA 1
ATOM 3929 C C . ARG B 1 207 ? 5.309 22.297 3.037 1 98.88 207 ARG B C 1
ATOM 3931 O O . ARG B 1 207 ? 6.152 23.203 3.105 1 98.88 207 ARG B O 1
ATOM 3938 N N . GLN B 1 208 ? 4.473 22.125 2.021 1 98.88 208 GLN B N 1
ATOM 3939 C CA . GLN B 1 208 ? 4.48 23.078 0.907 1 98.88 208 GLN B CA 1
ATOM 3940 C C . GLN B 1 208 ? 4.164 24.484 1.382 1 98.88 208 GLN B C 1
ATOM 3942 O O . GLN B 1 208 ? 4.777 25.453 0.925 1 98.88 208 GLN B O 1
ATOM 3947 N N . PHE B 1 209 ? 3.238 24.594 2.236 1 98.81 209 PHE B N 1
ATOM 3948 C CA . PHE B 1 209 ? 2.859 25.891 2.791 1 98.81 209 PHE B CA 1
ATOM 3949 C C . PHE B 1 209 ? 4.023 26.516 3.551 1 98.81 209 PHE B C 1
ATOM 3951 O O . PHE B 1 209 ? 4.301 27.703 3.408 1 98.81 209 PHE B O 1
ATOM 3958 N N . ILE B 1 210 ? 4.707 25.75 4.406 1 98.81 210 ILE B N 1
ATOM 3959 C CA . ILE B 1 210 ? 5.832 26.234 5.199 1 98.81 210 ILE B CA 1
ATOM 3960 C C . ILE B 1 210 ? 6.941 26.734 4.27 1 98.81 210 ILE B C 1
ATOM 3962 O O . ILE B 1 210 ? 7.555 27.766 4.523 1 98.81 210 ILE B O 1
ATOM 3966 N N . ILE B 1 211 ? 7.219 25.984 3.225 1 98.88 211 ILE B N 1
ATOM 3967 C CA . ILE B 1 211 ? 8.219 26.406 2.256 1 98.88 211 ILE B CA 1
ATOM 3968 C C . ILE B 1 211 ? 7.824 27.766 1.66 1 98.88 211 ILE B C 1
ATOM 3970 O O . ILE B 1 211 ? 8.656 28.672 1.555 1 98.88 211 ILE B O 1
ATOM 3974 N N . ALA B 1 212 ? 6.574 27.891 1.266 1 98.5 212 ALA B N 1
ATOM 3975 C CA . ALA B 1 212 ? 6.082 29.156 0.726 1 98.5 212 ALA B CA 1
ATOM 3976 C C . ALA B 1 212 ? 6.207 30.266 1.755 1 98.5 212 ALA B C 1
ATOM 3978 O O . ALA B 1 212 ? 6.586 31.391 1.415 1 98.5 212 ALA B O 1
ATOM 3979 N N . LEU B 1 213 ? 5.855 30.016 2.988 1 98.25 213 LEU B N 1
ATOM 3980 C CA . LEU B 1 213 ? 5.93 31 4.07 1 98.25 213 LEU B CA 1
ATOM 3981 C C . LEU B 1 213 ? 7.367 31.438 4.309 1 98.25 213 LEU B C 1
ATOM 3983 O O . LEU B 1 213 ? 7.633 32.625 4.496 1 98.25 213 LEU B O 1
ATOM 3987 N N . LEU B 1 214 ? 8.289 30.484 4.312 1 98.56 214 LEU B N 1
ATOM 3988 C CA . LEU B 1 214 ? 9.703 30.797 4.469 1 98.56 214 LEU B CA 1
ATOM 3989 C C . LEU B 1 214 ? 10.164 31.766 3.383 1 98.56 214 LEU B C 1
ATOM 3991 O O . LEU B 1 214 ? 10.883 32.719 3.67 1 98.56 214 LEU B O 1
ATOM 3995 N N . LYS B 1 215 ? 9.758 31.484 2.184 1 97.56 215 LYS B N 1
ATOM 3996 C CA . LYS B 1 215 ? 10.117 32.375 1.075 1 97.56 215 LYS B CA 1
ATOM 3997 C C . LYS B 1 215 ? 9.57 33.781 1.288 1 97.56 215 LYS B C 1
ATOM 3999 O O . LYS B 1 215 ? 10.273 34.75 1.058 1 97.56 215 LYS B O 1
ATOM 4004 N N . GLN B 1 216 ? 8.359 33.875 1.75 1 96.31 216 GLN B N 1
ATOM 4005 C CA . GLN B 1 216 ? 7.746 35.156 2.021 1 96.31 216 GLN B CA 1
ATOM 4006 C C . GLN B 1 216 ? 8.484 35.906 3.137 1 96.31 216 GLN B C 1
ATOM 4008 O O . GLN B 1 216 ? 8.602 37.125 3.107 1 96.31 216 GLN B O 1
ATOM 4013 N N . LEU B 1 217 ? 8.961 35.188 4.074 1 96.19 217 LEU B N 1
ATOM 4014 C CA . LEU B 1 217 ? 9.664 35.75 5.215 1 96.19 217 LEU B CA 1
ATOM 4015 C C . LEU B 1 217 ? 11.133 36 4.871 1 96.19 217 LEU B C 1
ATOM 4017 O O . LEU B 1 217 ? 11.898 36.469 5.723 1 96.19 217 LEU B O 1
ATOM 4021 N N . ARG B 1 218 ? 11.562 35.656 3.691 1 97 218 ARG B N 1
ATOM 4022 C CA . ARG B 1 218 ? 12.93 35.812 3.203 1 97 218 ARG B CA 1
ATOM 4023 C C . ARG B 1 218 ? 13.906 35.031 4.074 1 97 218 ARG B C 1
ATOM 4025 O O . ARG B 1 218 ? 15.008 35.5 4.355 1 97 218 ARG B O 1
ATOM 4032 N N . ILE B 1 219 ? 13.414 33.938 4.617 1 98 219 ILE B N 1
ATOM 4033 C CA . ILE B 1 219 ? 14.273 32.969 5.27 1 98 219 ILE B CA 1
ATOM 4034 C C . ILE B 1 219 ? 14.695 31.891 4.266 1 98 219 ILE B C 1
ATOM 4036 O O . ILE B 1 219 ? 13.852 31.219 3.658 1 98 219 ILE B O 1
ATOM 4040 N N . PRO B 1 220 ? 16 31.734 4.043 1 98.62 220 PRO B N 1
ATOM 4041 C CA . PRO B 1 220 ? 16.453 30.766 3.031 1 98.62 220 PRO B CA 1
ATOM 4042 C C . PRO B 1 220 ? 16 29.344 3.32 1 98.62 220 PRO B C 1
ATOM 4044 O O . PRO B 1 220 ? 16.094 28.875 4.461 1 98.62 220 PRO B O 1
ATOM 4047 N N . VAL B 1 221 ? 15.539 28.594 2.301 1 98.88 221 VAL B N 1
ATOM 4048 C CA . VAL B 1 221 ? 15.086 27.219 2.416 1 98.88 221 VAL B CA 1
ATOM 4049 C C . VAL B 1 221 ? 15.617 26.391 1.241 1 98.88 221 VAL B C 1
ATOM 4051 O O . VAL B 1 221 ? 15.641 26.875 0.105 1 98.88 221 VAL B O 1
ATOM 4054 N N . GLU B 1 222 ? 16.109 25.234 1.518 1 98.81 222 GLU B N 1
ATOM 4055 C CA . GLU B 1 222 ? 16.656 24.328 0.513 1 98.81 222 GLU B CA 1
ATOM 4056 C C . GLU B 1 222 ? 16.047 22.938 0.637 1 98.81 222 GLU B C 1
ATOM 4058 O O . GLU B 1 222 ? 15.945 22.391 1.739 1 98.81 222 GLU B O 1
ATOM 4063 N N . GLU B 1 223 ? 15.633 22.422 -0.487 1 98.88 223 GLU B N 1
ATOM 4064 C CA . GLU B 1 223 ? 15.211 21.016 -0.593 1 98.88 223 GLU B CA 1
ATOM 4065 C C . GLU B 1 223 ? 16.312 20.156 -1.192 1 98.88 223 GLU B C 1
ATOM 4067 O O . GLU B 1 223 ? 17.031 20.594 -2.105 1 98.88 223 GLU B O 1
ATOM 4072 N N . GLY B 1 224 ? 16.469 18.969 -0.638 1 98.75 224 GLY B N 1
ATOM 4073 C CA . GLY B 1 224 ? 17.516 18.125 -1.21 1 98.75 224 GLY B CA 1
ATOM 4074 C C . GLY B 1 224 ? 17.578 16.75 -0.56 1 98.75 224 GLY B C 1
ATOM 4075 O O . GLY B 1 224 ? 16.625 16.312 0.078 1 98.75 224 GLY B O 1
ATOM 4076 N N . VAL B 1 225 ? 18.625 16.047 -0.909 1 98.88 225 VAL B N 1
ATOM 4077 C CA . VAL B 1 225 ? 18.984 14.75 -0.321 1 98.88 225 VAL B CA 1
ATOM 4078 C C . VAL B 1 225 ? 20.078 14.945 0.73 1 98.88 225 VAL B C 1
ATOM 4080 O O . VAL B 1 225 ? 21.172 15.406 0.416 1 98.88 225 VAL B O 1
ATOM 4083 N N . TYR B 1 226 ? 19.75 14.609 2.01 1 98.88 226 TYR B N 1
ATOM 4084 C CA . TYR B 1 226 ? 20.656 14.891 3.109 1 98.88 226 TYR B CA 1
ATOM 4085 C C . TYR B 1 226 ? 20.906 13.641 3.947 1 98.88 226 TYR B C 1
ATOM 4087 O O . TYR B 1 226 ? 19.984 12.875 4.219 1 98.88 226 TYR B O 1
ATOM 4095 N N . PRO B 1 227 ? 22.141 13.43 4.344 1 98.81 227 PRO B N 1
ATOM 4096 C CA . PRO B 1 227 ? 22.406 12.352 5.305 1 98.81 227 PRO B CA 1
ATOM 4097 C C . PRO B 1 227 ? 21.906 12.688 6.707 1 98.81 227 PRO B C 1
ATOM 4099 O O . PRO B 1 227 ? 21.672 13.859 7.023 1 98.81 227 PRO B O 1
ATOM 4102 N N . LEU B 1 228 ? 21.766 11.68 7.488 1 98.81 228 LEU B N 1
ATOM 4103 C CA . LEU B 1 228 ? 21.312 11.852 8.867 1 98.81 228 LEU B CA 1
ATOM 4104 C C . LEU B 1 228 ? 22.219 12.812 9.625 1 98.81 228 LEU B C 1
ATOM 4106 O O . LEU B 1 228 ? 21.75 13.578 10.469 1 98.81 228 LEU B O 1
ATOM 4110 N N . SER B 1 229 ? 23.469 12.805 9.352 1 98.62 229 SER B N 1
ATOM 4111 C CA . SER B 1 229 ? 24.438 13.664 10.047 1 98.62 229 SER B CA 1
ATOM 4112 C C . SER B 1 229 ? 24.094 15.141 9.844 1 98.62 229 SER B C 1
ATOM 4114 O O . SER B 1 229 ? 24.328 15.961 10.734 1 98.62 229 SER B O 1
ATOM 4116 N N . HIS B 1 230 ? 23.609 15.453 8.68 1 98.69 230 HIS B N 1
ATOM 4117 C CA . HIS B 1 230 ? 23.219 16.828 8.398 1 98.69 230 HIS B CA 1
ATOM 4118 C C . HIS B 1 230 ? 22.094 17.281 9.32 1 98.69 230 HIS B C 1
ATOM 4120 O O . HIS B 1 230 ? 22.141 18.391 9.867 1 98.69 230 HIS B O 1
ATOM 4126 N N . LEU B 1 231 ? 21.156 16.484 9.594 1 98.81 231 LEU B N 1
ATOM 4127 C CA . LEU B 1 231 ? 20.047 16.75 10.5 1 98.81 231 LEU B CA 1
ATOM 4128 C C . LEU B 1 231 ? 20.531 16.828 11.945 1 98.81 231 LEU B C 1
ATOM 4130 O O . LEU B 1 231 ? 20.109 17.719 12.695 1 98.81 231 LEU B O 1
ATOM 4134 N N . LEU B 1 232 ? 21.406 15.961 12.305 1 98.69 232 LEU B N 1
ATOM 4135 C CA . LEU B 1 232 ? 21.844 15.867 13.688 1 98.69 232 LEU B CA 1
ATOM 4136 C C . LEU B 1 232 ? 22.656 17.094 14.086 1 98.69 232 LEU B C 1
ATOM 4138 O O . LEU B 1 232 ? 22.797 17.406 15.273 1 98.69 232 LEU B O 1
ATOM 4142 N N . GLN B 1 233 ? 23.141 17.844 13.141 1 98.25 233 GLN B N 1
ATOM 4143 C CA . GLN B 1 233 ? 23.953 19.016 13.414 1 98.25 233 GLN B CA 1
ATOM 4144 C C . GLN B 1 233 ? 23.125 20.297 13.367 1 98.25 233 GLN B C 1
ATOM 4146 O O . GLN B 1 233 ? 23.656 21.406 13.398 1 98.25 233 GLN B O 1
ATOM 4151 N N . ALA B 1 234 ? 21.906 20.203 13.352 1 98.5 234 ALA B N 1
ATOM 4152 C CA . ALA B 1 234 ? 21 21.328 13.195 1 98.5 234 ALA B CA 1
ATOM 4153 C C . ALA B 1 234 ? 20.984 22.203 14.445 1 98.5 234 ALA B C 1
ATOM 4155 O O . ALA B 1 234 ? 21.312 21.734 15.539 1 98.5 234 ALA B O 1
ATOM 4156 N N . ASP B 1 235 ? 20.594 23.438 14.242 1 98.12 235 ASP B N 1
ATOM 4157 C CA . ASP B 1 235 ? 20.312 24.359 15.344 1 98.12 235 ASP B CA 1
ATOM 4158 C C . ASP B 1 235 ? 18.875 24.203 15.836 1 98.12 235 ASP B C 1
ATOM 4160 O O . ASP B 1 235 ? 18.609 24.297 17.031 1 98.12 235 ASP B O 1
ATOM 4164 N N . GLU B 1 236 ? 17.984 24.078 14.945 1 98.62 236 GLU B N 1
ATOM 4165 C CA . GLU B 1 236 ? 16.578 23.812 15.172 1 98.62 236 GLU B CA 1
ATOM 4166 C C . GLU B 1 236 ? 16.109 22.609 14.336 1 98.62 236 GLU B C 1
ATOM 4168 O O . GLU B 1 236 ? 16.672 22.328 13.281 1 98.62 236 GLU B O 1
ATOM 4173 N N . ALA B 1 237 ? 15.141 21.922 14.828 1 98.88 237 ALA B N 1
ATOM 4174 C CA . ALA B 1 237 ? 14.445 20.875 14.078 1 98.88 237 ALA B CA 1
ATOM 4175 C C . ALA B 1 237 ? 12.953 20.859 14.406 1 98.88 237 ALA B C 1
ATOM 4177 O O . ALA B 1 237 ? 12.562 21.125 15.547 1 98.88 237 ALA B O 1
ATOM 4178 N N . PHE B 1 238 ? 12.148 20.625 13.391 1 98.94 238 PHE B N 1
ATOM 4179 C CA . PHE B 1 238 ? 10.711 20.562 13.633 1 98.94 238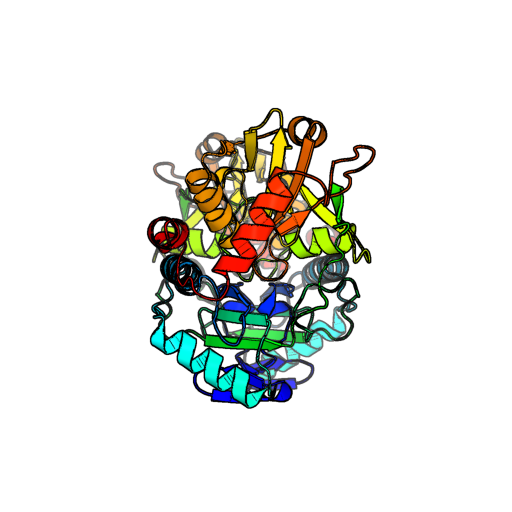 PHE B CA 1
ATOM 4180 C C . PHE B 1 238 ? 10.023 19.688 12.586 1 98.94 238 PHE B C 1
ATOM 4182 O O . PHE B 1 238 ? 10.578 19.438 11.516 1 98.94 238 PHE B O 1
ATOM 4189 N N . ILE B 1 239 ? 8.844 19.203 12.914 1 98.88 239 ILE B N 1
ATOM 4190 C CA . ILE B 1 239 ? 8.016 18.406 12.016 1 98.88 239 ILE B CA 1
ATOM 4191 C C . ILE B 1 239 ? 6.699 19.125 11.742 1 98.88 239 ILE B C 1
ATOM 4193 O O . ILE B 1 239 ? 6.301 20 12.508 1 98.88 239 ILE B O 1
ATOM 4197 N N . THR B 1 240 ? 6.098 18.766 10.602 1 98.81 240 THR B N 1
ATOM 4198 C CA . THR B 1 240 ? 4.848 19.406 10.234 1 98.81 240 THR B CA 1
ATOM 4199 C C . THR B 1 240 ? 3.822 18.391 9.75 1 98.81 240 THR B C 1
ATOM 4201 O O . THR B 1 240 ? 4.184 17.406 9.102 1 98.81 240 THR B O 1
ATOM 4204 N N . ASN B 1 241 ? 2.625 18.531 10.055 1 98.06 241 ASN B N 1
ATOM 4205 C CA . ASN B 1 241 ? 1.466 17.938 9.406 1 98.06 241 ASN B CA 1
ATOM 4206 C C . ASN B 1 241 ? 0.213 18.781 9.594 1 98.06 241 ASN B C 1
ATOM 4208 O O . ASN B 1 241 ? 0.233 19.766 10.328 1 98.06 241 ASN B O 1
ATOM 4212 N N . SER B 1 242 ? -0.835 18.422 8.969 1 98.38 242 SER B N 1
ATOM 4213 C CA . SER B 1 242 ? -1.989 19.297 8.828 1 98.38 242 SER B CA 1
ATOM 4214 C C . SER B 1 242 ? -2.789 19.375 10.125 1 98.38 242 SER B C 1
ATOM 4216 O O . SER B 1 242 ? -3.586 20.297 10.312 1 98.38 242 SER B O 1
ATOM 4218 N N . VAL B 1 243 ? -2.551 18.469 11.031 1 97.88 243 VAL B N 1
ATOM 4219 C CA . VAL B 1 243 ? -3.334 18.438 12.266 1 97.88 243 VAL B CA 1
ATOM 4220 C C . VAL B 1 243 ? -2.527 19.047 13.406 1 97.88 243 VAL B C 1
ATOM 4222 O O . VAL B 1 243 ? -3.012 19.922 14.117 1 97.88 243 VAL B O 1
ATOM 4225 N N . GLN B 1 244 ? -1.283 18.672 13.531 1 97 244 GLN B N 1
ATOM 4226 C CA . GLN B 1 244 ? -0.439 19.125 14.633 1 97 244 GLN B CA 1
ATOM 4227 C C . GLN B 1 244 ? 0.283 20.422 14.273 1 97 244 GLN B C 1
ATOM 4229 O O . GLN B 1 244 ? 0.892 21.062 15.133 1 97 244 GLN B O 1
ATOM 4234 N N . GLU B 1 245 ? 0.205 20.812 12.992 1 98.12 245 GLU B N 1
ATOM 4235 C CA . GLU B 1 245 ? 0.788 22.078 12.555 1 98.12 245 GLU B CA 1
ATOM 4236 C C . GLU B 1 245 ? 2.312 22.016 12.555 1 98.12 245 GLU B C 1
ATOM 4238 O O . GLU B 1 245 ? 2.904 21.156 11.891 1 98.12 245 GLU B O 1
ATOM 4243 N N . ILE B 1 246 ? 2.963 22.922 13.242 1 98.56 246 ILE B N 1
ATOM 4244 C CA . ILE B 1 246 ? 4.414 22.969 13.367 1 98.56 246 ILE B CA 1
ATOM 4245 C C . ILE B 1 246 ? 4.824 22.547 14.773 1 98.56 246 ILE B C 1
ATOM 4247 O O . ILE B 1 246 ? 4.492 23.203 15.758 1 98.56 246 ILE B O 1
ATOM 4251 N N . VAL B 1 247 ? 5.559 21.422 14.867 1 98.62 247 VAL B N 1
ATOM 4252 C CA . VAL B 1 247 ? 5.941 20.859 16.156 1 98.62 247 VAL B CA 1
ATOM 4253 C C . VAL B 1 247 ? 7.465 20.844 16.281 1 98.62 247 VAL B C 1
ATOM 4255 O O . VAL B 1 247 ? 8.141 20.109 15.562 1 98.62 247 VAL B O 1
ATOM 4258 N N . PRO B 1 248 ? 7.98 21.609 17.219 1 98.62 248 PRO B N 1
ATOM 4259 C CA . PRO B 1 248 ? 9.43 21.562 17.422 1 98.62 248 PRO B CA 1
ATOM 4260 C C . PRO B 1 248 ? 9.914 20.203 17.906 1 98.62 248 PRO B C 1
ATOM 4262 O O . PRO B 1 248 ? 9.219 19.547 18.688 1 98.62 248 PRO B O 1
ATOM 4265 N N . LEU B 1 249 ? 11.086 19.781 17.438 1 98.62 249 LEU B N 1
ATOM 4266 C CA . LEU B 1 249 ? 11.805 18.656 18.016 1 98.62 249 LEU B CA 1
ATOM 4267 C C . LEU B 1 249 ? 12.852 19.141 19.016 1 98.62 249 LEU B C 1
ATOM 4269 O O . LEU B 1 249 ? 13.75 19.906 18.656 1 98.62 249 LEU B O 1
ATOM 4273 N N . CYS B 1 250 ? 12.734 18.688 20.234 1 97.75 250 CYS B N 1
ATOM 4274 C CA . CYS B 1 250 ? 13.656 19.172 21.266 1 97.75 250 CYS B CA 1
ATOM 4275 C C . CYS B 1 250 ? 14.953 18.375 21.25 1 97.75 250 CYS B C 1
ATOM 4277 O O . CYS B 1 250 ? 16 18.875 21.656 1 97.75 250 CYS B O 1
ATOM 4279 N N . ARG B 1 251 ? 14.844 17.125 20.75 1 97.62 251 ARG B N 1
ATOM 4280 C CA . ARG B 1 251 ? 16.047 16.297 20.656 1 97.62 251 ARG B CA 1
ATOM 4281 C C . ARG B 1 251 ? 15.867 15.164 19.656 1 97.62 251 ARG B C 1
ATOM 4283 O O . ARG B 1 251 ? 14.734 14.75 19.391 1 97.62 251 ARG B O 1
ATOM 4290 N N . ILE B 1 252 ? 16.938 14.648 19.188 1 98.62 252 ILE B N 1
ATOM 4291 C CA . ILE B 1 252 ? 17.078 13.391 18.453 1 98.62 252 ILE B CA 1
ATOM 4292 C C . ILE B 1 252 ? 18.281 12.609 19 1 98.62 252 ILE B C 1
ATOM 4294 O O . ILE B 1 252 ? 19.422 13.016 18.828 1 98.62 252 ILE B O 1
ATOM 4298 N N . GLY B 1 253 ? 17.953 11.516 19.594 1 96.81 253 GLY B N 1
ATOM 4299 C CA . GLY B 1 253 ? 19.031 10.836 20.297 1 96.81 253 GLY B CA 1
ATOM 4300 C C . GLY B 1 253 ? 19.703 11.695 21.344 1 96.81 253 GLY B C 1
ATOM 4301 O O . GLY B 1 253 ? 19.031 12.242 22.234 1 96.81 253 GLY B O 1
ATOM 4302 N N . HIS B 1 254 ? 21 11.922 21.188 1 97.12 254 HIS B N 1
ATOM 4303 C CA . HIS B 1 254 ? 21.766 12.703 22.156 1 97.12 254 HIS B CA 1
ATOM 4304 C C . HIS B 1 254 ? 21.859 14.172 21.719 1 97.12 254 HIS B C 1
ATOM 4306 O O . HIS B 1 254 ? 22.359 15.008 22.484 1 97.12 254 HIS B O 1
ATOM 4312 N N . CYS B 1 255 ? 21.375 14.469 20.578 1 98 255 CYS B N 1
ATOM 4313 C CA . CYS B 1 255 ? 21.422 15.836 20.078 1 98 255 CYS B CA 1
ATOM 4314 C C . CYS B 1 255 ? 20.266 16.656 20.609 1 98 255 CYS B C 1
ATOM 4316 O O . CYS B 1 255 ? 19.094 16.297 20.406 1 98 255 CYS B O 1
ATOM 4318 N N . VAL B 1 256 ? 20.578 17.797 21.203 1 97.69 256 VAL B N 1
ATOM 4319 C CA . VAL B 1 256 ? 19.562 18.688 21.766 1 97.69 256 VAL B CA 1
ATOM 4320 C C . VAL B 1 256 ? 19.438 19.938 20.906 1 97.69 256 VAL B C 1
ATOM 4322 O O . VAL B 1 256 ? 20.453 20.5 20.469 1 97.69 256 VAL B O 1
ATOM 4325 N N . TYR B 1 257 ? 18.25 20.391 20.703 1 97.56 257 TYR B N 1
ATOM 4326 C CA . TYR B 1 257 ? 17.984 21.547 19.859 1 97.56 257 TYR B CA 1
ATOM 4327 C C . TYR B 1 257 ? 17.297 22.656 20.656 1 97.56 257 TYR B C 1
ATOM 4329 O O . TYR B 1 257 ? 17 22.484 21.844 1 97.56 257 TYR B O 1
ATOM 4337 N N . GLN B 1 258 ? 17.062 23.734 20 1 95 258 GLN B N 1
ATOM 4338 C CA . GLN B 1 258 ? 16.5 24.891 20.672 1 95 258 GLN B CA 1
ATOM 4339 C C . GLN B 1 258 ? 15.023 24.656 21 1 95 258 GLN B C 1
ATOM 4341 O O . GLN B 1 258 ? 14.461 25.344 21.875 1 95 258 GLN B O 1
ATOM 4346 N N . GLY B 1 259 ? 14.445 23.734 20.266 1 94.19 259 GLY B N 1
ATOM 4347 C CA . GLY B 1 259 ? 13.055 23.375 20.547 1 94.19 259 GLY B CA 1
ATOM 4348 C C . GLY B 1 259 ? 12.102 24.547 20.375 1 94.19 259 GLY B C 1
ATOM 4349 O O . GLY B 1 259 ? 12.125 25.219 19.344 1 94.19 259 GLY B O 1
ATOM 4350 N N . LYS B 1 260 ? 11.281 24.75 21.391 1 93.5 260 LYS B N 1
ATOM 4351 C CA . LYS B 1 260 ? 10.242 25.781 21.344 1 93.5 260 LYS B CA 1
ATOM 4352 C C . LYS B 1 260 ? 10.859 27.172 21.328 1 93.5 260 LYS B C 1
ATOM 4354 O O . LYS B 1 260 ? 10.18 28.156 21 1 93.5 260 LYS B O 1
ATOM 4359 N N . ASN B 1 261 ? 12.109 27.266 21.625 1 95.06 261 ASN B N 1
ATOM 4360 C CA . ASN B 1 261 ? 12.766 28.562 21.703 1 95.06 261 ASN B CA 1
ATOM 4361 C C . ASN B 1 261 ? 13.492 28.906 20.406 1 95.06 261 ASN B C 1
ATOM 4363 O O . ASN B 1 261 ? 14.062 29.984 20.266 1 95.06 261 ASN B O 1
ATOM 4367 N N . GLY B 1 262 ? 13.484 28.047 19.438 1 96.5 262 GLY B N 1
ATOM 4368 C CA . GLY B 1 262 ? 14.117 28.328 18.156 1 96.5 262 GLY B CA 1
ATOM 4369 C C . GLY B 1 262 ? 13.469 29.5 17.422 1 96.5 262 GLY B C 1
ATOM 4370 O O . GLY B 1 262 ? 12.25 29.547 17.281 1 96.5 262 GLY B O 1
ATOM 4371 N N . PRO B 1 263 ? 14.289 30.438 17 1 97.75 263 PRO B N 1
ATOM 4372 C CA . PRO B 1 263 ? 13.727 31.641 16.359 1 97.75 263 PRO B CA 1
ATOM 4373 C C . PRO B 1 263 ? 12.93 31.312 15.094 1 97.75 263 PRO B C 1
ATOM 4375 O O . PRO B 1 263 ? 11.898 31.938 14.836 1 97.75 263 PRO B O 1
ATOM 4378 N N . VAL B 1 264 ? 13.375 30.391 14.312 1 98.25 264 VAL B N 1
ATOM 4379 C CA . VAL B 1 264 ? 12.672 30.031 13.078 1 98.25 264 VAL B CA 1
ATOM 4380 C C . VAL B 1 264 ? 11.336 29.375 13.414 1 98.25 264 VAL B C 1
ATOM 4382 O O . VAL B 1 264 ? 10.297 29.75 12.867 1 98.25 264 VAL B O 1
ATOM 4385 N N . VAL B 1 265 ? 11.328 28.422 14.32 1 97.94 265 VAL B N 1
ATOM 4386 C CA . VAL B 1 265 ? 10.117 27.719 14.742 1 97.94 265 VAL B CA 1
ATOM 4387 C C . VAL B 1 265 ? 9.109 28.734 15.289 1 97.94 265 VAL B C 1
ATOM 4389 O O . VAL B 1 265 ? 7.934 28.703 14.914 1 97.94 265 VAL B O 1
ATOM 4392 N N . ARG B 1 266 ? 9.562 29.656 16.078 1 97.62 266 ARG B N 1
ATOM 4393 C CA . ARG B 1 266 ? 8.68 30.656 16.688 1 97.62 266 ARG B CA 1
ATOM 4394 C C . ARG B 1 266 ? 8.055 31.547 15.609 1 97.62 266 ARG B C 1
ATOM 4396 O O . ARG B 1 266 ? 6.852 31.828 15.664 1 97.62 266 ARG B O 1
ATOM 4403 N N . ALA B 1 267 ? 8.859 31.984 14.734 1 97.88 267 ALA B N 1
ATOM 4404 C CA . ALA B 1 267 ? 8.359 32.844 13.656 1 97.88 267 ALA B CA 1
ATOM 4405 C C . ALA B 1 267 ? 7.305 32.094 12.828 1 97.88 267 ALA B C 1
ATOM 4407 O O . ALA B 1 267 ? 6.25 32.656 12.516 1 97.88 267 ALA B O 1
ATOM 4408 N N . LEU B 1 268 ? 7.621 30.859 12.477 1 98.19 268 LEU B N 1
ATOM 4409 C CA . LEU B 1 268 ? 6.711 30.078 11.648 1 98.19 268 LEU B CA 1
ATOM 4410 C C . LEU B 1 268 ? 5.402 29.812 12.383 1 98.19 268 LEU B C 1
ATOM 4412 O O . LEU B 1 268 ? 4.324 29.906 11.797 1 98.19 268 LEU B O 1
ATOM 4416 N N . GLN B 1 269 ? 5.484 29.438 13.641 1 97.88 269 GLN B N 1
ATOM 4417 C CA . GLN B 1 269 ? 4.285 29.172 14.43 1 97.88 269 GLN B CA 1
ATOM 4418 C C . GLN B 1 269 ? 3.42 30.438 14.539 1 97.88 269 GLN B C 1
ATOM 4420 O O . GLN B 1 269 ? 2.191 30.359 14.469 1 97.88 269 GLN B O 1
ATOM 4425 N N . HIS B 1 270 ? 4.055 31.562 14.75 1 97.06 270 HIS B N 1
ATOM 4426 C CA . HIS B 1 270 ? 3.346 32.844 14.852 1 97.06 270 HIS B CA 1
ATOM 4427 C C . HIS B 1 270 ? 2.551 33.125 13.586 1 97.06 270 HIS B C 1
ATOM 4429 O O . HIS B 1 270 ? 1.35 33.406 13.656 1 97.06 270 HIS B O 1
ATOM 4435 N N . HIS B 1 271 ? 3.189 33.031 12.477 1 96.81 271 HIS B N 1
ATOM 4436 C CA . HIS B 1 271 ? 2.531 33.344 11.211 1 96.81 271 HIS B CA 1
ATOM 4437 C C . HIS B 1 271 ? 1.491 32.281 10.859 1 96.81 271 HIS B C 1
ATOM 4439 O O . HIS B 1 271 ? 0.437 32.594 10.305 1 96.81 271 HIS B O 1
ATOM 4445 N N . TYR B 1 272 ? 1.814 31.016 11.117 1 97.19 272 TYR B N 1
ATOM 4446 C CA . TYR B 1 272 ? 0.858 29.938 10.883 1 97.19 272 TYR B CA 1
ATOM 4447 C C . TYR B 1 272 ? -0.462 30.219 11.594 1 97.19 272 TYR B C 1
ATOM 4449 O O . TYR B 1 272 ? -1.528 30.172 10.977 1 97.19 272 TYR B O 1
ATOM 4457 N N . ARG B 1 273 ? -0.403 30.594 12.812 1 95.81 273 ARG B N 1
ATOM 4458 C CA . ARG B 1 273 ? -1.58 30.859 13.641 1 95.81 273 ARG B CA 1
ATOM 4459 C C . ARG B 1 273 ? -2.393 32.031 13.078 1 95.81 273 ARG B C 1
ATOM 4461 O O . ARG B 1 273 ? -3.625 32 13.117 1 95.81 273 ARG B O 1
ATOM 4468 N N . ARG B 1 274 ? -1.767 32.938 12.547 1 95.12 274 ARG B N 1
ATOM 4469 C CA . ARG B 1 274 ? -2.428 34.125 12.031 1 95.12 274 ARG B CA 1
ATOM 4470 C C . ARG B 1 274 ? -3.172 33.812 10.734 1 95.12 274 ARG B C 1
ATOM 4472 O O . ARG B 1 274 ? -4.168 34.469 10.422 1 95.12 274 ARG B O 1
ATOM 4479 N N . LEU B 1 275 ? -2.705 32.781 10.078 1 96.62 275 LEU B N 1
ATOM 4480 C CA . LEU B 1 275 ? -3.174 32.594 8.711 1 96.62 275 LEU B CA 1
ATOM 4481 C C . LEU B 1 275 ? -4.18 31.438 8.641 1 96.62 275 LEU B C 1
ATOM 4483 O O . LEU B 1 275 ? -4.895 31.297 7.648 1 96.62 275 LEU B O 1
ATOM 4487 N N . THR B 1 276 ? -4.289 30.594 9.625 1 96.12 276 THR B N 1
ATOM 4488 C CA . THR B 1 276 ? -5.023 29.328 9.602 1 96.12 276 THR B CA 1
ATOM 4489 C C . THR B 1 276 ? -6.523 29.578 9.477 1 96.12 276 THR B C 1
ATOM 4491 O O . THR B 1 276 ? -7.258 28.734 8.961 1 96.12 276 THR B O 1
ATOM 4494 N N . HIS B 1 277 ? -7.012 30.781 9.828 1 94.81 277 HIS B N 1
ATOM 4495 C CA . HIS B 1 277 ? -8.445 31.031 9.844 1 94.81 277 HIS B CA 1
ATOM 4496 C C . HIS B 1 277 ? -8.914 31.625 8.508 1 94.81 277 HIS B C 1
ATOM 4498 O O . HIS B 1 277 ? -10.109 31.812 8.305 1 94.81 277 HIS B O 1
ATOM 4504 N N . ARG B 1 278 ? -7.965 31.75 7.535 1 93.75 278 ARG B N 1
ATOM 4505 C CA . ARG B 1 278 ? -8.398 32.562 6.402 1 93.75 278 ARG B CA 1
ATOM 4506 C C . ARG B 1 278 ? -7.988 31.922 5.082 1 93.75 278 ARG B C 1
ATOM 4508 O O . ARG B 1 278 ? -8.727 31.984 4.098 1 93.75 278 ARG B O 1
ATOM 4515 N N . LEU B 1 279 ? -6.836 31.266 5.004 1 97 279 LEU B N 1
ATOM 4516 C CA . LEU B 1 279 ? -6.277 30.891 3.713 1 97 279 LEU B CA 1
ATOM 4517 C C . LEU B 1 279 ? -6.961 29.625 3.176 1 97 279 LEU B C 1
ATOM 4519 O O . LEU B 1 279 ? -7.195 28.672 3.922 1 97 279 LEU B O 1
ATOM 4523 N N . TRP B 1 280 ? -7.242 29.656 1.915 1 98.06 280 TRP B N 1
ATOM 4524 C CA . TRP B 1 280 ? -7.758 28.5 1.192 1 98.06 280 TRP B CA 1
ATOM 4525 C C . TRP B 1 280 ? -6.637 27.766 0.463 1 98.06 280 TRP B C 1
ATOM 4527 O O . TRP B 1 280 ? -6.773 26.578 0.122 1 98.06 280 TRP B O 1
ATOM 4537 N N . THR B 1 281 ? -5.586 28.5 0.146 1 98.5 281 THR B N 1
ATOM 4538 C CA . THR B 1 281 ? -4.434 28 -0.593 1 98.5 281 THR B CA 1
ATOM 4539 C C . THR B 1 281 ? -3.172 28.766 -0.214 1 98.5 281 THR B C 1
ATOM 4541 O O . THR B 1 281 ? -3.244 29.922 0.193 1 98.5 281 THR B O 1
ATOM 4544 N N . ARG B 1 282 ? -2.037 28.141 -0.345 1 97.25 282 ARG B N 1
ATOM 4545 C CA . ARG B 1 282 ? -0.75 28.781 -0.101 1 97.25 282 ARG B CA 1
ATOM 4546 C C . ARG B 1 282 ? -0.503 29.906 -1.1 1 97.25 282 ARG B C 1
ATOM 4548 O O . ARG B 1 282 ? 0.296 30.812 -0.841 1 97.25 282 ARG B O 1
ATOM 4555 N N . ASN B 1 283 ? -1.226 29.906 -2.188 1 95.69 283 ASN B N 1
ATOM 4556 C CA . ASN B 1 283 ? -1.034 30.906 -3.229 1 95.69 283 ASN B CA 1
ATOM 4557 C C . ASN B 1 283 ? -1.591 32.25 -2.807 1 95.69 283 ASN B C 1
ATOM 4559 O O . ASN B 1 283 ? -1.312 33.281 -3.443 1 95.69 283 ASN B O 1
ATOM 4563 N N . GLU B 1 284 ? -2.266 32.312 -1.727 1 95.06 284 GLU B N 1
ATOM 4564 C CA . GLU B 1 284 ? -2.809 33.562 -1.195 1 95.06 284 GLU B CA 1
ATOM 4565 C C . GLU B 1 284 ? -1.821 34.25 -0.245 1 95.06 284 GLU B C 1
ATOM 4567 O O . GLU B 1 284 ? -2.051 35.375 0.205 1 95.06 284 GLU B O 1
ATOM 4572 N N . LEU B 1 285 ? -0.769 33.562 0.056 1 93.56 285 LEU B N 1
ATOM 4573 C CA . LEU B 1 285 ? 0.158 34 1.102 1 93.56 285 LEU B CA 1
ATOM 4574 C C . LEU B 1 285 ? 0.697 35.375 0.822 1 93.56 285 LEU B C 1
ATOM 4576 O O . LEU B 1 285 ? 0.723 36.25 1.715 1 93.56 285 LEU B O 1
ATOM 4580 N N . ALA B 1 286 ? 1.155 35.656 -0.429 1 88.31 286 ALA B N 1
ATOM 4581 C CA . ALA B 1 286 ? 1.765 36.938 -0.777 1 88.31 286 ALA B CA 1
ATOM 4582 C C . ALA B 1 286 ? 0.805 38.094 -0.512 1 88.31 286 ALA B C 1
ATOM 4584 O O . ALA B 1 286 ? 1.201 39.125 0.035 1 88.31 286 ALA B O 1
ATOM 4585 N N . GLU B 1 287 ? -0.379 37.906 -0.81 1 86.38 287 GLU B N 1
ATOM 4586 C CA . GLU B 1 287 ? -1.387 38.938 -0.646 1 86.38 287 GLU B CA 1
ATOM 4587 C C . GLU B 1 287 ? -1.742 39.125 0.825 1 86.38 287 GLU B C 1
ATOM 4589 O O . GLU B 1 287 ? -1.974 40.25 1.268 1 86.38 287 GLU B O 1
ATOM 4594 N N . ARG B 1 288 ? -1.651 38.156 1.573 1 82.75 288 ARG B N 1
ATOM 4595 C CA . ARG B 1 288 ? -2.166 38.188 2.938 1 82.75 288 ARG B CA 1
ATOM 4596 C C . ARG B 1 288 ? -1.083 38.625 3.92 1 82.75 288 ARG B C 1
ATOM 4598 O O . ARG B 1 288 ? -1.385 39.125 5.004 1 82.75 288 ARG B O 1
ATOM 4605 N N . MET B 1 289 ? 0.103 38.312 3.66 1 83.44 289 MET B N 1
ATOM 4606 C CA . MET B 1 289 ? 1.195 38.688 4.555 1 83.44 289 MET B CA 1
ATOM 4607 C C . MET B 1 289 ? 1.483 40.188 4.461 1 83.44 289 MET B C 1
ATOM 4609 O O . MET B 1 289 ? 2.09 40.75 5.367 1 83.44 289 MET B O 1
ATOM 4613 N N . ASN B 1 290 ? 1.036 40.844 3.416 1 72.94 290 ASN B N 1
ATOM 4614 C CA . ASN B 1 290 ? 1.202 42.281 3.27 1 72.94 290 ASN B CA 1
ATOM 4615 C C . ASN B 1 290 ? 0.03 43.062 3.881 1 72.94 290 ASN B C 1
ATOM 4617 O O . ASN B 1 290 ? 0.018 44.281 3.879 1 72.94 290 ASN B O 1
ATOM 4621 N N . ASP B 1 291 ? -0.935 42.375 4.367 1 65 291 ASP B N 1
ATOM 4622 C CA . ASP B 1 291 ? -2.055 43.031 5.043 1 65 291 ASP B CA 1
ATOM 4623 C C . ASP B 1 291 ? -1.744 43.25 6.52 1 65 291 ASP B C 1
ATOM 4625 O O . ASP B 1 291 ? -1.152 42.406 7.176 1 65 291 ASP B O 1
#

Secondary structure (DSSP, 8-state):
-EEEETTEEEEGGG-EEETTBHHHHS--EEEEEEEEETTEETTHHHHHHHHHHHHHHTTB-----HHHHHHHHHHHHHHHT-SS-EEEEEEE--B--SS---SPB-S-EEEEEEEPPPPPPPTT-EEEEEEEEEEPPPSSSS--SBS--HHHHHHHHHH-S-TTEEEEEEETTSBEEEESSSEEEEEETTEEEEE-GGGT----HHHHHHHHHHHHTT--EEEE--BHHHHHT-SEEEEEETTTEEEEEEEETTEE--GGG-HHHHHHHHHHHHHTTT-SSGGGHHHHHT-/-EEEETTEEEEGGG-EEETTBHHHHS--EEEEEEEEETTEETTHHHHHHHHHHHHHHTTB-----HHHHHHHHHHHHHHHT-SS-EEEEEEE--B--SS---SPB-S-EEEEEEEPPPPPPPTT-EEEEEEEEEEPPPSSSS--SBS--HHHHHHHHHH-S-TTEEEEEEETTSBEEEESSSEEEEEETTEEEEE-GGGT----HHHHHHHHHHHHTT--EEEE--BHHHHHT-SEEEEEETTTEEEEEEEETTEE--GGG-HHHHHHHHHHHHHTTT-SSGGGHHHHHT-

Nearest PDB structures (foldseek):
  5mqz-assembly1_B  TM=8.976E-01  e=1.592E-32  Archaeoglobus fulgidus DSM 4304
  5mqz-assembly1_A  TM=9.021E-01  e=5.469E-32  Archaeoglobus fulgidus DSM 4304
  7dbe-assembly1_C  TM=8.589E-01  e=1.003E-24  Rhodobacter sp. 140A
  3lul-assembly1_A  TM=9.261E-01  e=2.988E-23  Legionella pneumophila subsp. pneumophila str. Philadelphia 1
  1i2k-assembly1_A  TM=8.956E-01  e=4.516E-22  Escherichia coli

Organism: Geobacillus kaustophilus (strain HTA426) (NCBI:txid235909)

Solvent-accessible surface area (backbone atoms only — not comparable to full-atom values): 30126 Å² total; per-residue (Å²): 98,40,29,37,48,75,89,39,79,37,48,58,91,66,39,63,39,56,67,44,16,32,15,41,61,28,18,41,26,38,48,42,65,36,32,31,39,87,59,31,51,43,34,43,54,52,49,40,50,53,50,35,54,51,28,53,75,69,38,28,70,62,78,70,55,68,69,63,52,50,52,53,50,50,52,44,30,61,71,58,71,44,59,47,32,33,35,38,48,31,40,25,37,16,72,51,71,92,74,85,75,71,69,69,28,75,59,55,41,42,37,36,44,52,45,75,60,74,79,79,79,55,74,62,33,25,35,38,39,77,46,88,60,46,45,38,49,32,51,57,96,58,39,70,62,44,10,68,34,54,37,38,47,52,42,42,51,71,64,46,96,43,93,57,48,42,38,31,25,23,23,85,87,48,29,45,36,25,33,57,83,30,40,48,39,31,25,45,95,81,31,35,38,30,49,28,54,89,63,38,27,68,75,45,68,48,52,54,35,50,54,53,50,30,54,74,69,70,42,52,70,47,70,41,89,41,50,53,68,64,62,64,65,30,54,29,34,33,35,29,30,55,77,76,40,75,38,27,23,28,28,45,83,90,38,72,36,46,15,59,70,19,68,66,58,44,52,50,50,54,51,47,63,73,40,41,66,71,39,43,33,65,85,49,46,74,67,54,71,76,102,102,40,27,37,48,75,90,39,79,37,48,58,92,68,40,62,40,56,66,44,16,31,15,41,61,28,18,41,26,39,49,44,66,37,32,31,40,86,60,31,52,42,33,43,53,52,49,38,50,54,49,35,54,50,28,55,74,68,38,29,68,61,76,70,54,68,68,63,53,50,53,52,51,51,53,43,30,61,71,58,72,44,58,47,32,34,34,38,48,32,41,25,37,17,71,51,71,92,74,86,76,73,69,69,28,74,59,57,40,43,36,36,44,52,46,76,59,73,82,80,77,56,74,63,34,27,35,38,38,78,46,88,58,44,44,37,49,31,50,58,96,57,40,70,62,44,10,68,34,52,38,39,48,52,42,43,52,70,63,47,97,43,92,57,48,42,39,32,26,24,23,85,85,49,28,45,36,27,33,58,83,31,40,45,38,33,26,47,95,79,30,36,38,31,48,29,55,89,67,39,27,67,76,44,67,47,51,52,37,49,54,53,48,31,55,74,68,70,42,52,71,47,70,41,88,41,50,53,68,62,62,64,65,29,54,28,34,33,36,30,28,56,76,75,40,75,38,26,24,29,28,46,83,90,39,70,36,46,15,57,69,20,68,65,57,44,52,50,49,54,52,49,64,72,41,41,66,68,39,44,32,66,86,47,45,75,67,54,71,76,100

Sequence (582 aa):
MYVYINGAVVPREEAQLSAFDHGFLYGLGLFETFRTYSGHPFLLDDHLARLNKGLSELHIERQFGRAEAVAIIEQLLEANGLRDAYVRFNVSAGVGDLGLPIERYRNPTVIVYMKPLPPPVPPEGKEGVVLAARRNSPEGNERLKSHHYLNNMIGKWELGHRPHAEGIFLNSDGAVAEGIVSNIFWVKDGIVYTPAPAVGILNGITRQFIIALLKQLRIPVEEGVYPLSHLLQADEAFITNSVQEIVPLCRIGHCVYQGKNGPVVRALQHHYRRLTHRLWTRNELAERMNDMYVYINGAVVPREEAQLSAFDHGFLYGLGLFETFRTYSGHPFLLDDHLARLNKGLSELHIERQFGRAEAVAIIEQLLEANGLRDAYVRFNVSAGVGDLGLPIERYRNPTVIVYMKPLPPPVPPEGKEGVVLAARRNSPEGNERLKSHHYLNNMIGKWELGHRPHAEGIFLNSDGAVAEGIVSNIFWVKDGIVYTPAPAVGILNGITRQFIIALLKQLRIPVEEGVYPLSHLLQADEAFITNSVQEIVPLCRIGHCVYQGKNGPVVRALQHHYRRLTHRLWTRNELAERMND